Protein AF-0000000082439484 (afdb_homodimer)

Secondary structure (DSSP, 8-state):
-----B----SSS-GGGG-EEEEEEE-TTEEEEEEEESEEEEEEEEES-EEEEEEETTEEEEEE--TTEEEEE-TT--EEEEE--SSSPEEEEEEEEESSBTTB--EEESS-BBTTBBGGGGS-HHHHHHHHT--HHHHHHHHHH--S-SEEE--HHHHHHHHTT-EETT----SS-TT----S-EETTSS-EEEEETTEEEEEE-TTT-HHHHHHTEEEEEEEEPTTEEEPPEEESSPEEEEEEEE-EEEEEEEEE----S-S-SS------EEEEEEEEETT-EEEE-TT--EEEEE-SSS-EEEEEEEES-TT--EEESSSTT-GGGGS-HHHHHHHHSS-HHHHHHHHTS---SSEEEPP--------------/-----B----SS--GGGG-EEEEEEE-TTEEEEEEEESEEEEEEEEES-EEEEEEETTEEEEEE--TTEEEEE-TT--EEEEE--SSSPEEEEEEEEESSBTTB--EEESS-SBTTBBGGGGS-HHHHHHHHT--HHHHHHHHHH--S-SEEE--HHHHHHHHTT-EETT----SS-S-----S-EETTSS-EEEEETTEEEEEE-TTT-HHHHHHTEEEEEEEEPTTEEEPPEEESSPEEEEEEEE-EEEEEEEEE----S-S-SS------EEEEEEEEETT-EEEE-TT--EEEEE-SSS-EEEEEEEES-TT--EEESSSTT-GGGGS-HHHHHHHHSS-HHHHHHHHTS---SSEEEPP--------------

Structure (mmCIF, N/CA/C/O backbone):
data_AF-0000000082439484-model_v1
#
loop_
_entity.id
_entity.type
_entity.pdbx_description
1 polymer 'Cupin type-1 domain-containing protein'
#
loop_
_atom_site.group_PDB
_atom_site.id
_atom_site.type_symbol
_atom_site.label_atom_id
_atom_site.label_alt_id
_atom_site.label_comp_id
_atom_site.label_asym_id
_atom_site.label_entity_id
_atom_site.label_seq_id
_atom_site.pdbx_PDB_ins_code
_atom_site.Cartn_x
_atom_site.Cartn_y
_atom_site.Cartn_z
_atom_site.occupancy
_atom_site.B_iso_or_equiv
_atom_site.auth_seq_id
_atom_site.auth_comp_id
_atom_site.auth_asym_id
_atom_site.auth_atom_id
_atom_site.pdbx_PDB_model_num
ATOM 1 N N . MET A 1 1 ? -17.266 -20.234 4.656 1 21.45 1 MET A N 1
ATOM 2 C CA . MET A 1 1 ? -16.359 -19.406 3.879 1 21.45 1 MET A CA 1
ATOM 3 C C . MET A 1 1 ? -14.961 -19.406 4.496 1 21.45 1 MET A C 1
ATOM 5 O O . MET A 1 1 ? -14.797 -19.047 5.664 1 21.45 1 MET A O 1
ATOM 9 N N . LYS A 1 2 ? -14.227 -20.344 4.121 1 30.45 2 LYS A N 1
ATOM 10 C CA . LYS A 1 2 ? -12.977 -20.469 4.871 1 30.45 2 LYS A CA 1
ATOM 11 C C . LYS A 1 2 ? -11.859 -19.656 4.215 1 30.45 2 LYS A C 1
ATOM 13 O O . LYS A 1 2 ? -11.609 -19.797 3.016 1 30.45 2 LYS A O 1
ATOM 18 N N . GLU A 1 3 ? -11.789 -18.359 4.578 1 30.48 3 GLU A N 1
ATOM 19 C CA . GLU A 1 3 ? -10.547 -17.672 4.215 1 30.48 3 GLU A CA 1
ATOM 20 C C . GLU A 1 3 ? -9.398 -18.094 5.125 1 30.48 3 GLU A C 1
ATOM 22 O O . GLU A 1 3 ? -9.555 -18.125 6.352 1 30.48 3 GLU A O 1
ATOM 27 N N . ASP A 1 4 ? -8.578 -19.031 4.742 1 35.62 4 ASP A N 1
ATOM 28 C CA . ASP A 1 4 ? -7.434 -19.375 5.578 1 35.62 4 ASP A CA 1
ATOM 29 C C . ASP A 1 4 ? -6.18 -18.625 5.145 1 35.62 4 ASP A C 1
ATOM 31 O O . ASP A 1 4 ? -6.008 -18.328 3.959 1 35.62 4 ASP A O 1
ATOM 35 N N . GLN A 1 5 ? -5.812 -17.797 6.094 1 35.09 5 GLN A N 1
ATOM 36 C CA . GLN A 1 5 ? -4.555 -17.094 5.883 1 35.09 5 GLN A CA 1
ATOM 37 C C . GLN A 1 5 ? -3.4 -17.781 6.594 1 35.09 5 GLN A C 1
ATOM 39 O O . GLN A 1 5 ? -3.58 -18.344 7.68 1 35.09 5 GLN A O 1
ATOM 44 N N . ARG A 1 6 ? -2.412 -18.328 6.023 1 32.62 6 ARG A N 1
ATOM 45 C CA . ARG A 1 6 ? -1.248 -18.922 6.68 1 32.62 6 ARG A CA 1
ATOM 46 C C . ARG A 1 6 ? -0.071 -17.953 6.676 1 32.62 6 ARG A C 1
ATOM 48 O O . ARG A 1 6 ? 0.201 -17.297 5.664 1 32.62 6 ARG A O 1
ATOM 55 N N . LYS A 1 7 ? 0.335 -17.625 7.965 1 33.72 7 LYS A N 1
ATOM 56 C CA . LYS A 1 7 ? 1.499 -16.766 8.195 1 33.72 7 LYS A CA 1
ATOM 57 C C . LYS A 1 7 ? 2.797 -17.562 8.039 1 33.72 7 LYS A C 1
ATOM 59 O O . LYS A 1 7 ? 2.912 -18.688 8.539 1 33.72 7 LYS A O 1
ATOM 64 N N . TYR A 1 8 ? 3.539 -17.328 7.145 1 28.23 8 TYR A N 1
ATOM 65 C CA . TYR A 1 8 ? 4.859 -17.938 7.141 1 28.23 8 TYR A CA 1
ATOM 66 C C . TYR A 1 8 ? 5.863 -17.094 7.914 1 28.23 8 TYR A C 1
ATOM 68 O O . TYR A 1 8 ? 5.98 -15.891 7.676 1 28.23 8 TYR A O 1
ATOM 76 N N . GLN A 1 9 ? 6.133 -17.438 9.242 1 30.31 9 GLN A N 1
ATOM 77 C CA . GLN A 1 9 ? 7.152 -16.766 10.039 1 30.31 9 GLN A CA 1
ATOM 78 C C . GLN A 1 9 ? 8.547 -17.25 9.656 1 30.31 9 GLN A C 1
ATOM 80 O O . GLN A 1 9 ? 8.938 -18.375 9.969 1 30.31 9 GLN A O 1
ATOM 85 N N . ARG A 1 10 ? 9.023 -17.297 8.562 1 32.94 10 ARG A N 1
ATOM 86 C CA . ARG A 1 10 ? 10.438 -17.688 8.57 1 32.94 10 ARG A CA 1
ATOM 87 C C . ARG A 1 10 ? 11.32 -16.531 9.023 1 32.94 10 ARG A C 1
ATOM 89 O O . ARG A 1 10 ? 10.984 -15.359 8.789 1 32.94 10 ARG A O 1
ATOM 96 N N . GLY A 1 11 ? 12.336 -16.766 9.914 1 29.36 11 GLY A N 1
ATOM 97 C CA . GLY A 1 11 ? 13.367 -15.922 10.5 1 29.36 11 GLY A CA 1
ATOM 98 C C . GLY A 1 11 ? 13.977 -14.938 9.516 1 29.36 11 GLY A C 1
ATOM 99 O O . GLY A 1 11 ? 14.688 -14.016 9.906 1 29.36 11 GLY A O 1
ATOM 100 N N . GLY A 1 12 ? 14.492 -15.453 8.359 1 31.75 12 GLY A N 1
ATOM 101 C CA . GLY A 1 12 ? 15.391 -14.633 7.57 1 31.75 12 GLY A CA 1
ATOM 102 C C . GLY A 1 12 ? 14.688 -13.5 6.848 1 31.75 12 GLY A C 1
ATOM 103 O O . GLY A 1 12 ? 13.461 -13.43 6.844 1 31.75 12 GLY A O 1
ATOM 104 N N . VAL A 1 13 ? 15.516 -12.461 6.145 1 33.69 13 VAL A N 1
ATOM 105 C CA . VAL A 1 13 ? 15.328 -11.188 5.457 1 33.69 13 VAL A CA 1
ATOM 106 C C . VAL A 1 13 ? 14.266 -11.336 4.371 1 33.69 13 VAL A C 1
ATOM 108 O O . VAL A 1 13 ? 14.102 -10.453 3.529 1 33.69 13 VAL A O 1
ATOM 111 N N . VAL A 1 14 ? 13.781 -12.508 3.977 1 37.88 14 VAL A N 1
ATOM 112 C CA . VAL A 1 14 ? 12.969 -12.469 2.768 1 37.88 14 VAL A CA 1
ATOM 113 C C . VAL A 1 14 ? 11.695 -11.664 3.027 1 37.88 14 VAL A C 1
ATOM 115 O O . VAL A 1 14 ? 10.961 -11.945 3.98 1 37.88 14 VAL A O 1
ATOM 118 N N . ARG A 1 15 ? 11.578 -10.461 2.457 1 52.44 15 ARG A N 1
ATOM 119 C CA . ARG A 1 15 ? 10.516 -9.461 2.365 1 52.44 15 ARG A CA 1
ATOM 120 C C . ARG A 1 15 ? 9.188 -10.102 2.012 1 52.44 15 ARG A C 1
ATOM 122 O O . ARG A 1 15 ? 8.312 -9.453 1.433 1 52.44 15 ARG A O 1
ATOM 129 N N . ILE A 1 16 ? 9.094 -11.5 2.057 1 63.06 16 ILE A N 1
ATOM 130 C CA . ILE A 1 16 ? 7.84 -12.188 1.756 1 63.06 16 ILE A CA 1
ATOM 131 C C . ILE A 1 16 ? 6.871 -12.031 2.928 1 63.06 16 ILE A C 1
ATOM 133 O O . ILE A 1 16 ? 5.676 -12.305 2.795 1 63.06 16 ILE A O 1
ATOM 137 N N . GLU A 1 17 ? 7.434 -11.453 3.926 1 67.06 17 GLU A N 1
ATOM 138 C CA . GLU A 1 17 ? 6.621 -11.375 5.137 1 67.06 17 GLU A CA 1
ATOM 139 C C . GLU A 1 17 ? 5.395 -10.492 4.926 1 67.06 17 GLU A C 1
ATOM 141 O O . GLU A 1 17 ? 4.414 -10.602 5.668 1 67.06 17 GLU A O 1
ATOM 146 N N . ASN A 1 18 ? 5.512 -9.883 3.875 1 78.5 18 ASN A N 1
ATOM 147 C CA . ASN A 1 18 ? 4.395 -8.969 3.652 1 78.5 18 ASN A CA 1
ATOM 148 C C . ASN A 1 18 ? 3.232 -9.664 2.949 1 78.5 18 ASN A C 1
ATOM 150 O O . ASN A 1 18 ? 2.078 -9.266 3.105 1 78.5 18 ASN A O 1
ATOM 154 N N . TYR A 1 19 ? 3.58 -10.789 2.285 1 86.75 19 TYR A N 1
ATOM 155 C CA . TYR A 1 19 ? 2.553 -11.398 1.449 1 86.75 19 TYR A CA 1
ATOM 156 C C . TYR A 1 19 ? 1.736 -12.414 2.242 1 86.75 19 TYR A C 1
ATOM 158 O O . TYR A 1 19 ? 2.246 -13.039 3.176 1 86.75 19 TYR A O 1
ATOM 166 N N . ARG A 1 20 ? 0.498 -12.547 1.841 1 88.31 20 ARG A N 1
ATOM 167 C CA . ARG A 1 20 ? -0.4 -13.602 2.305 1 88.31 20 ARG A CA 1
ATOM 168 C C . ARG A 1 20 ? -1.03 -14.336 1.129 1 88.31 20 ARG A C 1
ATOM 170 O O . ARG A 1 20 ? -1.244 -13.758 0.064 1 88.31 20 ARG A O 1
ATOM 177 N N . ILE A 1 21 ? -1.171 -15.594 1.31 1 90.56 21 ILE A N 1
ATOM 178 C CA . ILE A 1 21 ? -1.892 -16.375 0.31 1 90.56 21 ILE A CA 1
ATOM 179 C C . ILE A 1 21 ? -3.201 -16.891 0.904 1 90.56 21 ILE A C 1
ATOM 181 O O . ILE A 1 21 ? -3.25 -17.281 2.074 1 90.56 21 ILE A O 1
ATOM 185 N N . GLY A 1 22 ? -4.293 -16.734 0.126 1 87.81 22 GLY A N 1
ATOM 186 C CA . GLY A 1 22 ? -5.602 -17.203 0.555 1 87.81 22 GLY A CA 1
ATOM 187 C C . GLY A 1 22 ? -6.438 -17.766 -0.582 1 87.81 22 GLY A C 1
ATOM 188 O O . GLY A 1 22 ? -5.961 -17.875 -1.711 1 87.81 22 GLY A O 1
ATOM 189 N N . PHE A 1 23 ? -7.555 -18.281 -0.214 1 92 23 PHE A N 1
ATOM 190 C CA . PHE A 1 23 ? -8.477 -18.75 -1.237 1 92 23 PHE A CA 1
ATOM 191 C C . PHE A 1 23 ? -9.914 -18.375 -0.889 1 92 23 PHE A C 1
ATOM 193 O O . PHE A 1 23 ? -10.211 -18.016 0.256 1 92 23 PHE A O 1
ATOM 200 N N . LEU A 1 24 ? -10.75 -18.266 -1.818 1 93.06 24 LEU A N 1
ATOM 201 C CA . LEU A 1 24 ? -12.188 -18.031 -1.7 1 93.06 24 LEU A CA 1
ATOM 202 C C . LEU A 1 24 ? -12.977 -19.188 -2.301 1 93.06 24 LEU A C 1
ATOM 204 O O . LEU A 1 24 ? -12.742 -19.578 -3.445 1 93.06 24 LEU A O 1
ATOM 208 N N . GLU A 1 25 ? -13.766 -19.766 -1.499 1 93.19 25 GLU A N 1
ATOM 209 C CA . GLU A 1 25 ? -14.688 -20.797 -1.955 1 93.19 25 GLU A CA 1
ATOM 210 C C . GLU A 1 25 ? -16.141 -20.359 -1.819 1 93.19 25 GLU A C 1
ATOM 212 O O . GLU A 1 25 ? -16.547 -19.844 -0.771 1 93.19 25 GLU A O 1
ATOM 217 N N . ALA A 1 26 ? -16.922 -20.484 -2.848 1 94.69 26 ALA A N 1
ATOM 218 C CA . ALA A 1 26 ? -18.328 -20.078 -2.826 1 94.69 26 ALA A CA 1
ATOM 219 C C . ALA A 1 26 ? -19.188 -21.062 -3.607 1 94.69 26 ALA A C 1
ATOM 221 O O . ALA A 1 26 ? -18.766 -21.609 -4.629 1 94.69 26 ALA A O 1
ATOM 222 N N . ASN A 1 27 ? -20.422 -21.25 -3.182 1 95.38 27 ASN A N 1
ATOM 223 C CA . ASN A 1 27 ? -21.359 -22.156 -3.824 1 95.38 27 ASN A CA 1
ATOM 224 C C . ASN A 1 27 ? -21.828 -21.625 -5.176 1 95.38 27 ASN A C 1
ATOM 226 O O . ASN A 1 27 ? -21.625 -20.453 -5.488 1 95.38 27 ASN A O 1
ATOM 230 N N . PRO A 1 28 ? -22.422 -22.578 -6 1 96.12 28 PRO A N 1
ATOM 231 C CA . PRO A 1 28 ? -23.047 -22.094 -7.234 1 96.12 28 PRO A CA 1
ATOM 232 C C . PRO A 1 28 ? -24.094 -21.016 -6.984 1 96.12 28 PRO A C 1
ATOM 234 O O . PRO A 1 28 ? -24.844 -21.094 -6.008 1 96.12 28 PRO A O 1
ATOM 237 N N . ASN A 1 29 ? -24.078 -20 -7.703 1 96.06 29 ASN A N 1
ATOM 238 C CA . ASN A 1 29 ? -25 -18.875 -7.648 1 96.06 29 ASN A CA 1
ATOM 239 C C . ASN A 1 29 ? -24.844 -18.078 -6.355 1 96.06 29 ASN A C 1
ATOM 241 O O . ASN A 1 29 ? -25.797 -17.453 -5.887 1 96.06 29 ASN A O 1
ATOM 245 N N . ALA A 1 30 ? -23.688 -18.203 -5.773 1 95.31 30 ALA A N 1
ATOM 246 C CA . ALA A 1 30 ? -23.438 -17.422 -4.57 1 95.31 30 ALA A CA 1
ATOM 247 C C . ALA A 1 30 ? -23 -16 -4.918 1 95.31 30 ALA A C 1
ATOM 249 O O . ALA A 1 30 ? -22.219 -15.797 -5.859 1 95.31 30 ALA A O 1
ATOM 250 N N . PHE A 1 31 ? -23.578 -15.07 -4.188 1 95.62 31 PHE A N 1
ATOM 251 C CA . PHE A 1 31 ? -23.188 -13.664 -4.27 1 95.62 31 PHE A CA 1
ATOM 252 C C . PHE A 1 31 ? -22.328 -13.266 -3.074 1 95.62 31 PHE A C 1
ATOM 254 O O . PHE A 1 31 ? -22.719 -13.477 -1.924 1 95.62 31 PHE A O 1
ATOM 261 N N . ILE A 1 32 ? -21.141 -12.781 -3.371 1 93.69 32 ILE A N 1
ATOM 262 C CA . ILE A 1 32 ? -20.266 -12.25 -2.338 1 93.69 32 ILE A CA 1
ATOM 263 C C . ILE A 1 32 ? -20.422 -10.734 -2.258 1 93.69 32 ILE A C 1
ATOM 265 O O . ILE A 1 32 ? -20.156 -10.023 -3.232 1 93.69 32 ILE A O 1
ATOM 269 N N . ALA A 1 33 ? -20.703 -10.219 -1.122 1 92.75 33 ALA A N 1
ATOM 270 C CA . ALA A 1 33 ? -21.047 -8.82 -0.898 1 92.75 33 ALA A CA 1
ATOM 271 C C . ALA A 1 33 ? -19.828 -7.914 -1.105 1 92.75 33 ALA A C 1
ATOM 273 O O . ALA A 1 33 ? -18.688 -8.359 -0.988 1 92.75 33 ALA A O 1
ATOM 274 N N . PRO A 1 34 ? -20.125 -6.637 -1.377 1 93.75 34 PRO A N 1
ATOM 275 C CA . PRO A 1 34 ? -19.031 -5.688 -1.606 1 93.75 34 PRO A CA 1
ATOM 276 C C . PRO A 1 34 ? -18.078 -5.582 -0.414 1 93.75 34 PRO A C 1
ATOM 278 O O . PRO A 1 34 ? -18.531 -5.488 0.731 1 93.75 34 PRO A O 1
ATOM 281 N N . VAL A 1 35 ? -16.828 -5.664 -0.762 1 94.44 35 VAL A N 1
ATOM 282 C CA . VAL A 1 35 ? -15.773 -5.578 0.246 1 94.44 35 VAL A CA 1
ATOM 283 C C . VAL A 1 35 ? -14.555 -4.875 -0.34 1 94.44 35 VAL A C 1
ATOM 285 O O . VAL A 1 35 ? -14.32 -4.922 -1.551 1 94.44 35 VAL A O 1
ATOM 288 N N . HIS A 1 36 ? -13.836 -4.09 0.428 1 95.69 36 HIS A N 1
ATOM 289 C CA . HIS A 1 36 ? -12.508 -3.637 0.028 1 95.69 36 HIS A CA 1
ATOM 290 C C . HIS A 1 36 ? -11.453 -4.055 1.047 1 95.69 36 HIS A C 1
ATOM 292 O O . HIS A 1 36 ? -11.766 -4.25 2.225 1 95.69 36 HIS A O 1
ATOM 298 N N . LEU A 1 37 ? -10.25 -4.281 0.58 1 94.62 37 LEU A N 1
ATOM 299 C CA . LEU A 1 37 ? -9.109 -4.645 1.411 1 94.62 37 LEU A CA 1
ATOM 300 C C . LEU A 1 37 ? -8.039 -3.559 1.375 1 94.62 37 LEU A C 1
ATOM 302 O O . LEU A 1 37 ? -7.844 -2.908 0.346 1 94.62 37 LEU A O 1
ATOM 306 N N . ASP A 1 38 ? -7.348 -3.344 2.469 1 93.12 38 ASP A N 1
ATOM 307 C CA . ASP A 1 38 ? -6.156 -2.5 2.438 1 93.12 38 ASP A CA 1
ATOM 308 C C . ASP A 1 38 ? -4.945 -3.281 1.93 1 93.12 38 ASP A C 1
ATOM 310 O O . ASP A 1 38 ? -3.887 -3.271 2.559 1 93.12 38 ASP A O 1
ATOM 314 N N . ALA A 1 39 ? -5.105 -3.926 0.825 1 94.12 39 ALA A N 1
ATOM 315 C CA . ALA A 1 39 ? -4.082 -4.766 0.202 1 94.12 39 ALA A CA 1
ATOM 316 C C . ALA A 1 39 ? -4.348 -4.934 -1.291 1 94.12 39 ALA A C 1
ATOM 318 O O . ALA A 1 39 ? -5.504 -4.969 -1.723 1 94.12 39 ALA A O 1
ATOM 319 N N . ASP A 1 40 ? -3.219 -4.984 -2.008 1 93 40 ASP A N 1
ATOM 320 C CA . ASP A 1 40 ? -3.338 -5.457 -3.385 1 93 40 ASP A CA 1
ATOM 321 C C . ASP A 1 40 ? -3.668 -6.945 -3.426 1 93 40 ASP A C 1
ATOM 323 O O . ASP A 1 40 ? -3.148 -7.727 -2.625 1 93 40 ASP A O 1
ATOM 327 N N . CYS A 1 41 ? -4.48 -7.301 -4.379 1 94.44 41 CYS A N 1
ATOM 328 C CA . CYS A 1 41 ? -4.863 -8.703 -4.512 1 94.44 41 CYS A CA 1
ATOM 329 C C . CYS A 1 41 ? -4.742 -9.164 -5.957 1 94.44 41 CYS A C 1
ATOM 331 O O . CYS A 1 41 ? -5.168 -8.461 -6.879 1 94.44 41 CYS A O 1
ATOM 333 N N . VAL A 1 42 ? -4.082 -10.273 -6.148 1 95 42 VAL A N 1
ATOM 334 C CA . VAL A 1 42 ? -4.066 -10.945 -7.441 1 95 42 VAL A CA 1
ATOM 335 C C . VAL A 1 42 ? -4.699 -12.328 -7.316 1 95 42 VAL A C 1
ATOM 337 O O . VAL A 1 42 ? -4.242 -13.156 -6.523 1 95 42 VAL A O 1
ATOM 340 N N . PHE A 1 43 ? -5.762 -12.508 -8.023 1 95.06 43 PHE A N 1
ATOM 341 C CA . PHE A 1 43 ? -6.332 -13.828 -7.809 1 95.06 43 PHE A CA 1
ATOM 342 C C . PHE A 1 43 ? -6.375 -14.617 -9.109 1 95.06 43 PHE A C 1
ATOM 344 O O . PHE A 1 43 ? -6.328 -14.031 -10.195 1 95.06 43 PHE A O 1
ATOM 351 N N . PHE A 1 44 ? -6.258 -15.93 -9.016 1 96.62 44 PHE A N 1
ATOM 352 C CA . PHE A 1 44 ? -6.348 -16.969 -10.039 1 96.62 44 PHE A CA 1
ATOM 353 C C . PHE A 1 44 ? -7.629 -17.781 -9.875 1 96.62 44 PHE A C 1
ATOM 355 O O . PHE A 1 44 ? -7.891 -18.328 -8.805 1 96.62 44 PHE A O 1
ATOM 362 N N . VAL A 1 45 ? -8.414 -17.828 -10.953 1 97.75 45 VAL A N 1
ATOM 363 C CA . VAL A 1 45 ? -9.641 -18.609 -10.906 1 97.75 45 VAL A CA 1
ATOM 364 C C . VAL A 1 45 ? -9.32 -20.078 -11.148 1 97.75 45 VAL A C 1
ATOM 366 O O . VAL A 1 45 ? -9.016 -20.484 -12.273 1 97.75 45 VAL A O 1
ATOM 369 N N . SER A 1 46 ? -9.461 -20.844 -10.172 1 96.94 46 SER A N 1
ATOM 370 C CA . SER A 1 46 ? -9.172 -22.266 -10.281 1 96.94 46 SER A CA 1
ATOM 371 C C . SER A 1 46 ? -10.383 -23.031 -10.82 1 96.94 46 SER A C 1
ATOM 373 O O . SER A 1 46 ? -10.234 -23.906 -11.672 1 96.94 46 SER A O 1
ATOM 375 N N . THR A 1 47 ? -11.562 -22.781 -10.242 1 96.5 47 THR A N 1
ATOM 376 C CA . THR A 1 47 ? -12.812 -23.344 -10.727 1 96.5 47 THR A CA 1
ATOM 377 C C . THR A 1 47 ? -13.945 -22.328 -10.633 1 96.5 47 THR A C 1
ATOM 379 O O . THR A 1 47 ? -13.844 -21.344 -9.914 1 96.5 47 THR A O 1
ATOM 382 N N . GLY A 1 48 ? -15.008 -22.625 -11.406 1 96.25 48 GLY A N 1
ATOM 383 C CA . GLY A 1 48 ? -16.172 -21.75 -11.391 1 96.25 48 GLY A CA 1
ATOM 384 C C . GLY A 1 48 ? -16.109 -20.672 -12.461 1 96.25 48 GLY A C 1
ATOM 385 O O . GLY A 1 48 ? -15.242 -20.688 -13.328 1 96.25 48 GLY A O 1
ATOM 386 N N . LYS A 1 49 ? -17.219 -19.859 -12.438 1 96.94 49 LYS A N 1
ATOM 387 C CA . LYS A 1 49 ? -17.359 -18.766 -13.398 1 96.94 49 LYS A CA 1
ATOM 388 C C . LYS A 1 49 ? -17.781 -17.469 -12.711 1 96.94 49 LYS A C 1
ATOM 390 O O . LYS A 1 49 ? -18.938 -17.062 -12.805 1 96.94 49 LYS A O 1
ATOM 395 N N . PRO A 1 50 ? -16.828 -16.812 -12.156 1 97.56 50 PRO A N 1
ATOM 396 C CA . PRO A 1 50 ? -17.203 -15.602 -11.414 1 97.56 50 PRO A CA 1
ATOM 397 C C . PRO A 1 50 ? -17.438 -14.398 -12.32 1 97.56 50 PRO A C 1
ATOM 399 O O . PRO A 1 50 ? -16.719 -14.203 -13.297 1 97.56 50 PRO A O 1
ATOM 402 N N . THR A 1 51 ? -18.453 -13.664 -12.062 1 97.5 51 THR A N 1
ATOM 403 C CA . THR A 1 51 ? -18.578 -12.273 -12.477 1 97.5 51 THR A CA 1
ATOM 404 C C . THR A 1 51 ? -18.078 -11.336 -11.383 1 97.5 51 THR A C 1
ATOM 406 O O . THR A 1 51 ? -18.578 -11.367 -10.25 1 97.5 51 THR A O 1
ATOM 409 N N . VAL A 1 52 ? -17.047 -10.594 -11.711 1 96.94 52 VAL A N 1
ATOM 410 C CA . VAL A 1 52 ? -16.406 -9.719 -10.734 1 96.94 52 VAL A CA 1
ATOM 411 C C . VAL A 1 52 ? -16.656 -8.258 -11.109 1 96.94 52 VAL A C 1
ATOM 413 O O . VAL A 1 52 ? -16.391 -7.848 -12.242 1 96.94 52 VAL A O 1
ATOM 416 N N . THR A 1 53 ? -17.125 -7.492 -10.18 1 95.81 53 THR A N 1
ATOM 417 C CA . THR A 1 53 ? -17.375 -6.07 -10.414 1 95.81 53 THR A CA 1
ATOM 418 C C . THR A 1 53 ? -16.469 -5.219 -9.516 1 95.81 53 THR A C 1
ATOM 420 O O . THR A 1 53 ? -16.453 -5.391 -8.297 1 95.81 53 THR A O 1
ATOM 423 N N . LEU A 1 54 ? -15.727 -4.371 -10.109 1 94.44 54 LEU A N 1
ATOM 424 C CA . LEU A 1 54 ? -14.883 -3.398 -9.422 1 94.44 54 LEU A CA 1
ATOM 425 C C . LEU A 1 54 ? -15.477 -1.999 -9.508 1 94.44 54 LEU A C 1
ATOM 427 O O . LEU A 1 54 ? -15.891 -1.558 -10.586 1 94.44 54 LEU A O 1
ATOM 431 N N . LEU A 1 55 ? -15.547 -1.308 -8.367 1 93 55 LEU A N 1
ATOM 432 C CA . LEU A 1 55 ? -15.984 0.085 -8.344 1 93 55 LEU A CA 1
ATOM 433 C C . LEU A 1 55 ? -14.789 1.028 -8.281 1 93 55 LEU A C 1
ATOM 435 O O . LEU A 1 55 ? -14.148 1.164 -7.238 1 93 55 LEU A O 1
ATOM 439 N N . ARG A 1 56 ? -14.414 1.648 -9.453 1 85.06 56 ARG A N 1
ATOM 440 C CA . ARG A 1 56 ? -13.25 2.52 -9.516 1 85.06 56 ARG A CA 1
ATOM 441 C C . ARG A 1 56 ? -13.633 3.928 -9.953 1 85.06 56 ARG A C 1
ATOM 443 O O . ARG A 1 56 ? -14.156 4.121 -11.047 1 85.06 56 ARG A O 1
ATOM 450 N N . GLU A 1 57 ? -13.156 4.984 -9.281 1 73.56 57 GLU A N 1
ATOM 451 C CA . GLU A 1 57 ? -13.266 6.41 -9.57 1 73.56 57 GLU A CA 1
ATOM 452 C C . GLU A 1 57 ? -14.531 6.719 -10.367 1 73.56 57 GLU A C 1
ATOM 454 O O . GLU A 1 57 ? -14.461 7.281 -11.461 1 73.56 57 GLU A O 1
ATOM 459 N N . GLU A 1 58 ? -15.547 6.301 -10.008 1 70.88 58 GLU A N 1
ATOM 460 C CA . GLU A 1 58 ? -16.859 6.617 -10.555 1 70.88 58 GLU A CA 1
ATOM 461 C C . GLU A 1 58 ? -17.203 5.715 -11.742 1 70.88 58 GLU A C 1
ATOM 463 O O . GLU A 1 58 ? -17.938 6.117 -12.648 1 70.88 58 GLU A O 1
ATOM 468 N N . LYS A 1 59 ? -16.438 4.785 -11.898 1 82.19 59 LYS A N 1
ATOM 469 C CA . LYS A 1 59 ? -16.734 3.812 -12.945 1 82.19 59 LYS A CA 1
ATOM 470 C C . LYS A 1 59 ? -16.859 2.404 -12.367 1 82.19 59 LYS A C 1
ATOM 472 O O . LYS A 1 59 ? -16.188 2.068 -11.391 1 82.19 59 LYS A O 1
ATOM 477 N N . ARG A 1 60 ? -17.797 1.748 -13.016 1 88.94 60 ARG A N 1
ATOM 478 C CA . ARG A 1 60 ? -18 0.337 -12.688 1 88.94 60 ARG A CA 1
ATOM 479 C C . ARG A 1 60 ? -17.438 -0.558 -13.789 1 88.94 60 ARG A C 1
ATOM 481 O O . ARG A 1 60 ? -17.75 -0.38 -14.969 1 88.94 60 ARG A O 1
ATOM 488 N N . GLU A 1 61 ? -16.531 -1.435 -13.453 1 90.75 61 GLU A N 1
ATOM 489 C CA . GLU A 1 61 ? -15.984 -2.424 -14.375 1 90.75 61 GLU A CA 1
ATOM 490 C C . GLU A 1 61 ? -16.406 -3.838 -13.984 1 90.75 61 GLU A C 1
ATOM 492 O O . GLU A 1 61 ? -16.141 -4.277 -12.859 1 90.75 61 GLU A O 1
ATOM 497 N N . THR A 1 62 ? -17.078 -4.473 -14.844 1 93.62 62 THR A N 1
ATOM 498 C CA . THR A 1 62 ? -17.547 -5.828 -14.57 1 93.62 62 THR A CA 1
ATOM 499 C C . THR A 1 62 ? -16.938 -6.82 -15.547 1 93.62 62 THR A C 1
ATOM 501 O O . THR A 1 62 ? -16.875 -6.562 -16.75 1 93.62 62 THR A O 1
ATOM 504 N N . PHE A 1 63 ? -16.469 -7.984 -15.039 1 95.44 63 PHE A N 1
ATOM 505 C CA . PHE A 1 63 ? -15.805 -8.992 -15.852 1 95.44 63 PHE A CA 1
ATOM 506 C C . PHE A 1 63 ? -16.453 -10.359 -15.656 1 95.44 63 PHE A C 1
ATOM 508 O O . PHE A 1 63 ? -16.688 -10.781 -14.523 1 95.44 63 PHE A O 1
ATOM 515 N N . ASN A 1 64 ? -16.734 -10.992 -16.703 1 96.62 64 ASN A N 1
ATOM 516 C CA . ASN A 1 64 ? -17.047 -12.422 -16.656 1 96.62 64 ASN A CA 1
ATOM 517 C C . ASN A 1 64 ? -15.805 -13.273 -16.812 1 96.62 64 ASN A C 1
ATOM 519 O O . ASN A 1 64 ? -15.258 -13.391 -17.922 1 96.62 64 ASN A O 1
ATOM 523 N N . LEU A 1 65 ? -15.438 -13.914 -15.758 1 96.81 65 LEU A N 1
ATOM 524 C CA . LEU A 1 65 ? -14.188 -14.672 -15.766 1 96.81 65 LEU A CA 1
ATOM 525 C C . LEU A 1 65 ? -14.461 -16.172 -15.82 1 96.81 65 LEU A C 1
ATOM 527 O O . LEU A 1 65 ? -15.594 -16.609 -15.586 1 96.81 65 LEU A O 1
ATOM 531 N N . VAL A 1 66 ? -13.414 -16.875 -16.188 1 96.25 66 VAL A N 1
ATOM 532 C CA . VAL A 1 66 ? -13.477 -18.328 -16.266 1 96.25 66 VAL A CA 1
ATOM 533 C C . VAL A 1 66 ? -12.211 -18.938 -15.672 1 96.25 66 VAL A C 1
ATOM 535 O O . VAL A 1 66 ? -11.297 -18.219 -15.266 1 96.25 66 VAL A O 1
ATOM 538 N N . GLU A 1 67 ? -12.211 -20.234 -15.594 1 96.06 67 GLU A N 1
ATOM 539 C CA . GLU A 1 67 ? -11.039 -20.938 -15.094 1 96.06 67 GLU A CA 1
ATOM 540 C C . GLU A 1 67 ? -9.766 -20.484 -15.805 1 96.06 67 GLU A C 1
ATOM 542 O O . GLU A 1 67 ? -9.742 -20.359 -17.031 1 96.06 67 GLU A O 1
ATOM 547 N N . GLY A 1 68 ? -8.719 -20.203 -15.023 1 96.62 68 GLY A N 1
ATOM 548 C CA . GLY A 1 68 ? -7.438 -19.797 -15.586 1 96.62 68 GLY A CA 1
ATOM 549 C C . GLY A 1 68 ? -7.254 -18.297 -15.625 1 96.62 68 GLY A C 1
ATOM 550 O O . GLY A 1 68 ? -6.145 -17.797 -15.852 1 96.62 68 GLY A O 1
ATOM 551 N N . ASP A 1 69 ? -8.32 -17.547 -15.422 1 96.25 69 ASP A N 1
ATOM 552 C CA . ASP A 1 69 ? -8.234 -16.094 -15.484 1 96.25 69 ASP A CA 1
ATOM 553 C C . ASP A 1 69 ? -7.504 -15.539 -14.266 1 96.25 69 ASP A C 1
ATOM 555 O O . ASP A 1 69 ? -7.672 -16.031 -13.148 1 96.25 69 ASP A O 1
ATOM 559 N N . ILE A 1 70 ? -6.727 -14.539 -14.531 1 96.19 70 ILE A N 1
ATOM 560 C CA . ILE A 1 70 ? -6.023 -13.773 -13.516 1 96.19 70 ILE A CA 1
ATOM 561 C C . ILE A 1 70 ? -6.559 -12.344 -13.484 1 96.19 70 ILE A C 1
ATOM 563 O O . ILE A 1 70 ? -6.746 -11.719 -14.539 1 96.19 70 ILE A O 1
ATOM 567 N N . LEU A 1 71 ? -6.848 -11.852 -12.328 1 95.44 71 LEU A N 1
ATOM 568 C CA . LEU A 1 71 ? -7.309 -10.477 -12.172 1 95.44 71 LEU A CA 1
ATOM 569 C C . LEU A 1 71 ? -6.578 -9.781 -11.031 1 95.44 71 LEU A C 1
ATOM 571 O O . LEU A 1 71 ? -6.41 -10.359 -9.953 1 95.44 71 LEU A O 1
ATOM 575 N N . ASN A 1 72 ? -6.129 -8.633 -11.344 1 93.94 72 ASN A N 1
ATOM 576 C CA . ASN A 1 72 ? -5.547 -7.773 -10.32 1 93.94 72 ASN A CA 1
ATOM 577 C C . ASN A 1 72 ? -6.586 -6.832 -9.719 1 93.94 72 ASN A C 1
ATOM 579 O O . ASN A 1 72 ? -7.309 -6.152 -10.453 1 93.94 72 ASN A O 1
ATOM 583 N N . ILE A 1 73 ? -6.688 -6.828 -8.438 1 94.75 73 ILE A N 1
ATOM 584 C CA . ILE A 1 73 ? -7.547 -5.891 -7.723 1 94.75 73 ILE A CA 1
ATOM 585 C C . ILE A 1 73 ? -6.695 -4.945 -6.879 1 94.75 73 ILE A C 1
ATOM 587 O O . ILE A 1 73 ? -6.148 -5.344 -5.848 1 94.75 73 ILE A O 1
ATOM 591 N N . PRO A 1 74 ? -6.605 -3.684 -7.23 1 93.69 74 PRO A N 1
ATOM 592 C CA . PRO A 1 74 ? -5.797 -2.738 -6.457 1 93.69 74 PRO A CA 1
ATOM 593 C C . PRO A 1 74 ? -6.324 -2.541 -5.035 1 93.69 74 PRO A C 1
ATOM 595 O O . PRO A 1 74 ? -7.531 -2.643 -4.801 1 93.69 74 PRO A O 1
ATOM 598 N N . ALA A 1 75 ? -5.43 -2.191 -4.172 1 94.75 75 ALA A N 1
ATOM 599 C CA . ALA A 1 75 ? -5.789 -1.953 -2.779 1 94.75 75 ALA A CA 1
ATOM 600 C C . ALA A 1 75 ? -6.926 -0.938 -2.67 1 94.75 75 ALA A C 1
ATOM 602 O O . ALA A 1 75 ? -6.953 0.051 -3.406 1 94.75 75 ALA A O 1
ATOM 603 N N . GLY A 1 76 ? -7.875 -1.226 -1.725 1 95.88 76 GLY A N 1
ATOM 604 C CA . GLY A 1 76 ? -8.938 -0.296 -1.39 1 95.88 76 GLY A CA 1
ATOM 605 C C . GLY A 1 76 ? -10.086 -0.324 -2.383 1 95.88 76 GLY A C 1
ATOM 606 O O . GLY A 1 76 ? -11.109 0.336 -2.176 1 95.88 76 GLY A O 1
ATOM 607 N N . THR A 1 77 ? -9.969 -1.08 -3.48 1 95.69 77 THR A N 1
ATOM 608 C CA . THR A 1 77 ? -11.016 -1.121 -4.492 1 95.69 77 THR A CA 1
ATOM 609 C C . THR A 1 77 ? -12.203 -1.951 -4.012 1 95.69 77 THR A C 1
ATOM 611 O O . THR A 1 77 ? -12.055 -3.135 -3.701 1 95.69 77 THR A O 1
ATOM 614 N N . PRO A 1 78 ? -13.367 -1.321 -3.926 1 96.12 78 PRO A N 1
ATOM 615 C CA . PRO A 1 78 ? -14.531 -2.154 -3.609 1 96.12 78 PRO A CA 1
ATOM 616 C C . PRO A 1 78 ? -14.844 -3.178 -4.699 1 96.12 78 PRO A C 1
ATOM 618 O O . PRO A 1 78 ? -14.828 -2.842 -5.887 1 96.12 78 PRO A O 1
ATOM 621 N N . VAL A 1 79 ? -15.094 -4.395 -4.27 1 95.94 79 VAL A N 1
ATOM 622 C CA . VAL A 1 79 ? -15.328 -5.477 -5.223 1 95.94 79 VAL A CA 1
ATOM 623 C C . VAL A 1 79 ? -16.469 -6.359 -4.73 1 95.94 79 VAL A C 1
ATOM 625 O O . VAL A 1 79 ? -16.594 -6.609 -3.531 1 95.94 79 VAL A O 1
ATOM 628 N N . TYR A 1 80 ? -17.344 -6.781 -5.539 1 95.81 80 TYR A N 1
ATOM 629 C CA . TYR A 1 80 ? -18.281 -7.875 -5.258 1 95.81 80 TYR A CA 1
ATOM 630 C C . TYR A 1 80 ? -18.266 -8.898 -6.387 1 95.81 80 TYR A C 1
ATOM 632 O O . TYR A 1 80 ? -17.891 -8.586 -7.516 1 95.81 80 TYR A O 1
ATOM 640 N N . ILE A 1 81 ? -18.609 -10.133 -6.035 1 96.75 81 ILE A N 1
ATOM 641 C CA . ILE A 1 81 ? -18.469 -11.273 -6.941 1 96.75 81 ILE A CA 1
ATOM 642 C C . ILE A 1 81 ? -19.75 -12.109 -6.922 1 96.75 81 ILE A C 1
ATOM 644 O O . ILE A 1 81 ? -20.391 -12.25 -5.875 1 96.75 81 ILE A O 1
ATOM 648 N N . VAL A 1 82 ? -20.109 -12.602 -8.055 1 97.06 82 VAL A N 1
ATOM 649 C CA . VAL A 1 82 ? -21.156 -13.617 -8.109 1 97.06 82 VAL A CA 1
ATOM 650 C C . VAL A 1 82 ? -20.672 -14.805 -8.938 1 97.06 82 VAL A C 1
ATOM 652 O O . VAL A 1 82 ? -20.031 -14.633 -9.969 1 97.06 82 VAL A O 1
ATOM 655 N N . ASN A 1 83 ? -20.875 -16.031 -8.422 1 97.44 83 ASN A N 1
ATOM 656 C CA . ASN A 1 83 ? -20.578 -17.25 -9.18 1 97.44 83 ASN A CA 1
ATOM 657 C C . ASN A 1 83 ? -21.703 -17.594 -10.141 1 97.44 83 ASN A C 1
ATOM 659 O O . ASN A 1 83 ? -22.766 -18.047 -9.719 1 97.44 83 ASN A O 1
ATOM 663 N N . ARG A 1 84 ? -21.438 -17.516 -11.367 1 96.44 84 ARG A N 1
ATOM 664 C CA . ARG A 1 84 ? -22.453 -17.75 -12.391 1 96.44 84 ARG A CA 1
ATOM 665 C C . ARG A 1 84 ? -22.672 -19.25 -12.609 1 96.44 84 ARG A C 1
ATOM 667 O O . ARG A 1 84 ? -23.641 -19.656 -13.25 1 96.44 84 ARG A O 1
ATOM 674 N N . ASP A 1 85 ? -21.734 -20 -12.141 1 95.38 85 ASP A N 1
ATOM 675 C CA . ASP A 1 85 ? -21.812 -21.438 -12.383 1 95.38 85 ASP A CA 1
ATOM 676 C C . ASP A 1 85 ? -22.969 -22.062 -11.594 1 95.38 85 ASP A C 1
ATOM 678 O O . ASP A 1 85 ? -23.156 -21.766 -10.414 1 95.38 85 ASP A O 1
ATOM 682 N N . GLU A 1 86 ? -23.672 -22.953 -12.211 1 94.81 86 GLU A N 1
ATOM 683 C CA . GLU A 1 86 ? -24.859 -23.547 -11.586 1 94.81 86 GLU A CA 1
ATOM 684 C C . GLU A 1 86 ? -24.516 -24.875 -10.914 1 94.81 86 GLU A C 1
ATOM 686 O O . GLU A 1 86 ? -25.297 -25.406 -10.133 1 94.81 86 GLU A O 1
ATOM 691 N N . GLN A 1 87 ? -23.406 -25.375 -11.148 1 95.12 87 GLN A N 1
ATOM 692 C CA . GLN A 1 87 ? -23.078 -26.703 -10.656 1 95.12 87 GLN A CA 1
ATOM 693 C C . GLN A 1 87 ? -21.781 -26.688 -9.852 1 95.12 87 GLN A C 1
ATOM 695 O O . GLN A 1 87 ? -21.719 -27.266 -8.766 1 95.12 87 GLN A O 1
ATOM 700 N N . GLU A 1 88 ? -20.828 -25.938 -10.352 1 95.62 88 GLU A N 1
ATOM 701 C CA . GLU A 1 88 ? -19.5 -26 -9.766 1 95.62 88 GLU A CA 1
ATOM 702 C C . GLU A 1 88 ? -19.281 -24.859 -8.758 1 95.62 88 GLU A C 1
ATOM 704 O O . GLU A 1 88 ? -19.703 -23.719 -9 1 95.62 88 GLU A O 1
ATOM 709 N N . LYS A 1 89 ? -18.609 -25.219 -7.676 1 95.75 89 LYS A N 1
ATOM 710 C CA . LYS A 1 89 ? -18.203 -24.203 -6.707 1 95.75 89 LYS A CA 1
ATOM 711 C C . LYS A 1 89 ? -17.125 -23.297 -7.289 1 95.75 89 LYS A C 1
ATOM 713 O O . LYS A 1 89 ? -16.281 -23.734 -8.062 1 95.75 89 LYS A O 1
ATOM 718 N N . LEU A 1 90 ? -17.281 -22.078 -6.859 1 96.12 90 LEU A N 1
ATOM 719 C CA . LEU A 1 90 ? -16.219 -21.125 -7.176 1 96.12 90 LEU A CA 1
ATOM 720 C C . LEU A 1 90 ? -15.016 -21.328 -6.254 1 96.12 90 LEU A C 1
ATOM 722 O O . LEU A 1 90 ? -15.18 -21.422 -5.035 1 96.12 90 LEU A O 1
ATOM 726 N N . PHE A 1 91 ? -13.836 -21.5 -6.844 1 95.94 91 PHE A N 1
ATOM 727 C CA . PHE A 1 91 ? -12.602 -21.594 -6.074 1 95.94 91 PHE A CA 1
ATOM 728 C C . PHE A 1 91 ? -11.539 -20.656 -6.641 1 95.94 91 PHE A C 1
ATOM 730 O O . PHE A 1 91 ? -11.086 -20.844 -7.773 1 95.94 91 PHE A O 1
ATOM 737 N N . ILE A 1 92 ? -11.195 -19.641 -5.84 1 96.31 92 ILE A N 1
ATOM 738 C CA . ILE A 1 92 ? -10.211 -18.641 -6.23 1 96.31 92 ILE A CA 1
ATOM 739 C C . ILE A 1 92 ? -9.016 -18.688 -5.277 1 96.31 92 ILE A C 1
ATOM 741 O O . ILE A 1 92 ? -9.195 -18.719 -4.055 1 96.31 92 ILE A O 1
ATOM 745 N N . VAL A 1 93 ? -7.809 -18.797 -5.816 1 96.44 93 VAL A N 1
ATOM 746 C CA . VAL A 1 93 ? -6.594 -18.625 -5.031 1 96.44 93 VAL A CA 1
ATOM 747 C C . VAL A 1 93 ? -6.066 -17.203 -5.203 1 96.44 93 VAL A C 1
ATOM 749 O O . VAL A 1 93 ? -6.047 -16.672 -6.316 1 96.44 93 VAL A O 1
ATOM 752 N N . LYS A 1 94 ? -5.656 -16.594 -4.105 1 95.5 94 LYS A N 1
ATOM 753 C CA . LYS A 1 94 ? -5.262 -15.195 -4.246 1 95.5 94 LYS A CA 1
ATOM 754 C C . LYS A 1 94 ? -3.994 -14.898 -3.445 1 95.5 94 LYS A C 1
ATOM 756 O O . LYS A 1 94 ? -3.803 -15.438 -2.354 1 95.5 94 LYS A O 1
ATOM 761 N N . LEU A 1 95 ? -3.133 -14.109 -4.027 1 94.56 95 LEU A N 1
ATOM 762 C CA . LEU A 1 95 ? -2.012 -13.484 -3.336 1 94.56 95 LEU A CA 1
ATOM 763 C C . LEU A 1 95 ? -2.389 -12.086 -2.846 1 94.56 95 LEU A C 1
ATOM 765 O O . LEU A 1 95 ? -2.91 -11.273 -3.611 1 94.56 95 LEU A O 1
ATOM 769 N N . ILE A 1 96 ? -2.17 -11.875 -1.595 1 93.31 96 ILE A N 1
ATOM 770 C CA . ILE A 1 96 ? -2.561 -10.617 -0.967 1 93.31 96 ILE A CA 1
ATOM 771 C C . ILE A 1 96 ? -1.317 -9.883 -0.465 1 93.31 96 ILE A C 1
ATOM 773 O O . ILE A 1 96 ? -0.496 -10.461 0.252 1 93.31 96 ILE A O 1
ATOM 777 N N . ASN A 1 97 ? -1.149 -8.625 -0.85 1 91.69 97 ASN A N 1
ATOM 778 C CA . ASN A 1 97 ? -0.022 -7.781 -0.462 1 91.69 97 ASN A CA 1
ATOM 779 C C . ASN A 1 97 ? -0.485 -6.523 0.266 1 91.69 97 ASN A C 1
ATOM 781 O O . ASN A 1 97 ? -0.823 -5.523 -0.37 1 91.69 97 ASN A O 1
ATOM 785 N N . PRO A 1 98 ? -0.478 -6.566 1.6 1 90.12 98 PRO A N 1
ATOM 786 C CA . PRO A 1 98 ? -0.946 -5.41 2.371 1 90.12 98 PRO A CA 1
ATOM 787 C C . PRO A 1 98 ? -0.173 -4.133 2.051 1 90.12 98 PRO A C 1
ATOM 789 O O . PRO A 1 98 ? 1.03 -4.188 1.783 1 90.12 98 PRO A O 1
ATOM 792 N N . VAL A 1 99 ? -0.833 -2.941 2.119 1 88.31 99 VAL A N 1
ATOM 793 C CA . VAL A 1 99 ? -0.187 -1.689 1.743 1 88.31 99 VAL A CA 1
ATOM 794 C C . VAL A 1 99 ? 0.052 -0.836 2.986 1 88.31 99 VAL A C 1
ATOM 796 O O . VAL A 1 99 ? 0.769 0.166 2.932 1 88.31 99 VAL A O 1
ATOM 799 N N . SER A 1 100 ? -0.564 -1.168 4.051 1 82.19 100 SER A N 1
ATOM 800 C CA . SER A 1 100 ? -0.436 -0.365 5.262 1 82.19 100 SER A CA 1
ATOM 801 C C . SER A 1 100 ? 0.444 -1.059 6.297 1 82.19 100 SER A C 1
ATOM 803 O O . SER A 1 100 ? 1.563 -0.618 6.562 1 82.19 100 SER A O 1
ATOM 805 N N . LEU A 1 101 ? 0.012 -2.244 6.805 1 75.81 101 LEU A N 1
ATOM 806 C CA . LEU A 1 101 ? 0.741 -3.023 7.801 1 75.81 101 LEU A CA 1
ATOM 807 C C . LEU A 1 101 ? 1.342 -4.277 7.176 1 75.81 101 LEU A C 1
ATOM 809 O O . LEU A 1 101 ? 0.625 -5.086 6.578 1 75.81 101 LEU A O 1
ATOM 813 N N . PRO A 1 102 ? 2.582 -4.371 7.379 1 74.31 102 PRO A N 1
ATOM 814 C CA . PRO A 1 102 ? 3.205 -5.551 6.77 1 74.31 102 PRO A CA 1
ATOM 815 C C . PRO A 1 102 ? 2.578 -6.859 7.246 1 74.31 102 PRO A C 1
ATOM 817 O O . PRO A 1 102 ? 2.475 -7.094 8.453 1 74.31 102 PRO A O 1
ATOM 820 N N . GLY A 1 103 ? 2.209 -7.613 6.34 1 77.75 103 GLY A N 1
ATOM 821 C CA . GLY A 1 103 ? 1.715 -8.961 6.582 1 77.75 103 GLY A CA 1
ATOM 822 C C . GLY A 1 103 ? 0.309 -8.984 7.152 1 77.75 103 GLY A C 1
ATOM 823 O O . GLY A 1 103 ? -0.206 -10.055 7.5 1 77.75 103 GLY A O 1
ATOM 824 N N . ARG A 1 104 ? -0.187 -7.84 7.348 1 83.06 104 ARG A N 1
ATOM 825 C CA . ARG A 1 104 ? -1.535 -7.785 7.906 1 83.06 104 ARG A CA 1
ATOM 826 C C . ARG A 1 104 ? -2.455 -6.938 7.031 1 83.06 104 ARG A C 1
ATOM 828 O O . ARG A 1 104 ? -2.064 -5.867 6.566 1 83.06 104 ARG A O 1
ATOM 835 N N . PHE A 1 105 ? -3.568 -7.555 6.781 1 88.25 105 PHE A N 1
ATOM 836 C CA . PHE A 1 105 ? -4.574 -6.809 6.031 1 88.25 105 PHE A CA 1
ATOM 837 C C . PHE A 1 105 ? -5.949 -6.973 6.66 1 88.25 105 PHE A C 1
ATOM 839 O O . PHE A 1 105 ? -6.156 -7.859 7.492 1 88.25 105 PHE A O 1
ATOM 846 N N . GLU A 1 106 ? -6.863 -6.023 6.277 1 89.31 106 GLU A N 1
ATOM 847 C CA . GLU A 1 106 ? -8.211 -6.066 6.824 1 89.31 106 GLU A CA 1
ATOM 848 C C . GLU A 1 106 ? -9.258 -5.926 5.723 1 89.31 106 GLU A C 1
ATOM 850 O O . GLU A 1 106 ? -9.086 -5.137 4.793 1 89.31 106 GLU A O 1
ATOM 855 N N . PRO A 1 107 ? -10.289 -6.762 5.816 1 91.19 107 PRO A N 1
ATOM 856 C CA . PRO A 1 107 ? -11.453 -6.543 4.953 1 91.19 107 PRO A CA 1
ATOM 857 C C . PRO A 1 107 ? -12.438 -5.531 5.539 1 91.19 107 PRO A C 1
ATOM 859 O O . PRO A 1 107 ? -12.641 -5.496 6.754 1 91.19 107 PRO A O 1
ATOM 862 N N . PHE A 1 108 ? -13 -4.68 4.727 1 92.88 108 PHE A N 1
ATOM 863 C CA . PHE A 1 108 ? -14 -3.695 5.113 1 92.88 108 PHE A CA 1
ATOM 864 C C . PHE A 1 108 ? -15.297 -3.91 4.34 1 92.88 108 PHE A C 1
ATOM 866 O O . PHE A 1 108 ? -15.312 -3.834 3.111 1 92.88 108 PHE A O 1
ATOM 873 N N . TYR A 1 109 ? -16.391 -4.117 5.086 1 90.88 109 TYR A N 1
ATOM 874 C CA . TYR A 1 109 ? -17.688 -4.379 4.473 1 90.88 109 TYR A CA 1
ATOM 875 C C . TYR A 1 109 ? -18.641 -3.203 4.68 1 90.88 109 TYR A C 1
ATOM 877 O O . TYR A 1 109 ? -18.828 -2.734 5.809 1 90.88 109 TYR A O 1
ATOM 885 N N . GLY A 1 110 ? -19.266 -2.688 3.662 1 87.5 110 GLY A N 1
ATOM 886 C CA . GLY A 1 110 ? -20.234 -1.606 3.756 1 87.5 110 GLY A CA 1
ATOM 887 C C . GLY A 1 110 ? -21.641 -2.09 4.035 1 87.5 110 GLY A C 1
ATOM 888 O O . GLY A 1 110 ? -22.312 -1.568 4.926 1 87.5 110 GLY A O 1
ATOM 889 N N . ALA A 1 111 ? -22.109 -2.99 3.27 1 81.31 111 ALA A N 1
ATOM 890 C CA . ALA A 1 111 ? -23.484 -3.475 3.328 1 81.31 111 ALA A CA 1
ATOM 891 C C . ALA A 1 111 ? -23.625 -4.598 4.352 1 81.31 111 ALA A C 1
ATOM 893 O O . ALA A 1 111 ? -24.734 -5.035 4.648 1 81.31 111 ALA A O 1
ATOM 894 N N . GLY A 1 112 ? -22.609 -4.887 5.117 1 68.88 112 GLY A N 1
ATOM 895 C CA . GLY A 1 112 ? -22.719 -6.027 6.008 1 68.88 112 GLY A CA 1
ATOM 896 C C . GLY A 1 112 ? -23.531 -5.738 7.25 1 68.88 112 GLY A C 1
ATOM 897 O O . GLY A 1 112 ? -23.875 -4.582 7.516 1 68.88 112 GLY A O 1
ATOM 898 N N . GLY A 1 113 ? -24.156 -6.707 7.93 1 69.25 113 GLY A N 1
ATOM 899 C CA . GLY A 1 113 ? -24.938 -6.688 9.148 1 69.25 113 GLY A CA 1
ATOM 900 C C . GLY A 1 113 ? -24.109 -6.91 10.398 1 69.25 113 GLY A C 1
ATOM 901 O O . GLY A 1 113 ? -23.172 -6.168 10.664 1 69.25 113 GLY A O 1
ATOM 902 N N . GLU A 1 114 ? -24.234 -7.98 10.938 1 68.69 114 GLU A N 1
ATOM 903 C CA . GLU A 1 114 ? -23.562 -8.297 12.195 1 68.69 114 GLU A CA 1
ATOM 904 C C . GLU A 1 114 ? -22.375 -9.219 11.961 1 68.69 114 GLU A C 1
ATOM 906 O O . GLU A 1 114 ? -21.375 -9.148 12.68 1 68.69 114 GLU A O 1
ATOM 911 N N . ASN A 1 115 ? -22.469 -10.039 10.82 1 74.62 115 ASN A N 1
ATOM 912 C CA . ASN A 1 115 ? -21.391 -10.961 10.516 1 74.62 115 ASN A CA 1
ATOM 913 C C . ASN A 1 115 ? -21.203 -11.141 9.008 1 74.62 115 ASN A C 1
ATOM 915 O O . ASN A 1 115 ? -21.859 -12 8.406 1 74.62 115 ASN A O 1
ATOM 919 N N . PRO A 1 116 ? -20.312 -10.32 8.5 1 81.19 116 PRO A N 1
ATOM 920 C CA . PRO A 1 116 ? -19.438 -9.336 9.117 1 81.19 116 PRO A CA 1
ATOM 921 C C . PRO A 1 116 ? -20.125 -8.008 9.398 1 81.19 116 PRO A C 1
ATOM 923 O O . PRO A 1 116 ? -21.203 -7.738 8.844 1 81.19 116 PRO A O 1
ATOM 926 N N . GLU A 1 117 ? -19.562 -7.234 10.234 1 85.31 117 GLU A N 1
ATOM 927 C CA . GLU A 1 117 ? -20.141 -5.934 10.578 1 85.31 117 GLU A CA 1
ATOM 928 C C . GLU A 1 117 ? -19.828 -4.895 9.508 1 85.31 117 GLU A C 1
ATOM 930 O O . GLU A 1 117 ? -18.719 -4.855 8.977 1 85.31 117 GLU A O 1
ATOM 935 N N . SER A 1 118 ? -20.875 -4.074 9.242 1 89.12 118 SER A N 1
ATOM 936 C CA . SER A 1 118 ? -20.688 -2.951 8.328 1 89.12 118 SER A CA 1
ATOM 937 C C . SER A 1 118 ? -19.797 -1.882 8.945 1 89.12 118 SER A C 1
ATOM 939 O O . SER A 1 118 ? -19.953 -1.526 10.117 1 89.12 118 SER A O 1
ATOM 941 N N . PHE A 1 119 ? -18.906 -1.303 8.18 1 91.5 119 PHE A N 1
ATOM 942 C CA . PHE A 1 119 ? -18.062 -0.242 8.727 1 91.5 119 PHE A CA 1
ATOM 943 C C . PHE A 1 119 ? -18.891 1.017 8.984 1 91.5 119 PHE A C 1
ATOM 945 O O . PHE A 1 119 ? -18.469 1.891 9.742 1 91.5 119 PHE A O 1
ATOM 952 N N . TYR A 1 120 ? -20.016 1.202 8.344 1 92 120 TYR A N 1
ATOM 953 C CA . TYR A 1 120 ? -20.891 2.338 8.625 1 92 120 TYR A CA 1
ATOM 954 C C . TYR A 1 120 ? -21.344 2.326 10.078 1 92 120 TYR A C 1
ATOM 956 O O . TYR A 1 120 ? -21.531 3.383 10.688 1 92 120 TYR A O 1
ATOM 964 N N . LYS A 1 121 ? -21.453 1.147 10.562 1 88.62 121 LYS A N 1
ATOM 965 C CA . LYS A 1 121 ? -21.953 1.012 11.93 1 88.62 121 LYS A CA 1
ATOM 966 C C . LYS A 1 121 ? -20.922 1.469 12.953 1 88.62 121 LYS A C 1
ATOM 968 O O . LYS A 1 121 ? -21.25 1.645 14.125 1 88.62 121 LYS A O 1
ATOM 973 N N . ALA A 1 122 ? -19.781 1.604 12.531 1 89.88 122 ALA A N 1
ATOM 974 C CA . ALA A 1 122 ? -18.734 2.096 13.438 1 89.88 122 ALA A CA 1
ATOM 975 C C . ALA A 1 122 ? -18.922 3.582 13.727 1 89.88 122 ALA A C 1
ATOM 977 O O . ALA A 1 122 ? -18.469 4.078 14.766 1 89.88 122 ALA A O 1
ATOM 978 N N . PHE A 1 123 ? -19.578 4.336 12.875 1 93.69 123 PHE A N 1
ATOM 979 C CA . PHE A 1 123 ? -19.812 5.762 13.078 1 93.69 123 PHE A CA 1
ATOM 980 C C . PHE A 1 123 ? -21.016 6 13.977 1 93.69 123 PHE A C 1
ATOM 982 O O . PHE A 1 123 ? -21.922 5.164 14.047 1 93.69 123 PHE A O 1
ATOM 989 N N . SER A 1 124 ? -21.031 7.16 14.648 1 93.94 124 SER A N 1
ATOM 990 C CA . SER A 1 124 ? -22.203 7.512 15.453 1 93.94 124 SER A CA 1
ATOM 991 C C . SER A 1 124 ? -23.422 7.789 14.57 1 93.94 124 SER A C 1
ATOM 993 O O . SER A 1 124 ? -23.266 8.227 13.422 1 93.94 124 SER A O 1
ATOM 995 N N . TRP A 1 125 ? -24.578 7.605 15.141 1 93 125 TRP A N 1
ATOM 996 C CA . TRP A 1 125 ? -25.797 7.852 14.383 1 93 125 TRP A CA 1
ATOM 997 C C . TRP A 1 125 ? -25.922 9.328 14.016 1 93 125 TRP A C 1
ATOM 999 O O . TRP A 1 125 ? -26.484 9.664 12.969 1 93 125 TRP A O 1
ATOM 1009 N N . GLU A 1 126 ? -25.406 10.242 14.844 1 94.56 126 GLU A N 1
ATOM 1010 C CA . GLU A 1 126 ? -25.391 11.672 14.547 1 94.56 126 GLU A CA 1
ATOM 1011 C C . GLU A 1 126 ? -24.594 11.969 13.281 1 94.56 126 GLU A C 1
ATOM 1013 O O . GLU A 1 126 ? -25.031 12.734 12.422 1 94.56 126 GLU A O 1
ATOM 1018 N N . VAL A 1 127 ? -23.516 11.336 13.172 1 95.56 127 VAL A N 1
ATOM 1019 C CA . VAL A 1 127 ? -22.641 11.516 12.016 1 95.56 127 VAL A CA 1
ATOM 1020 C C . VAL A 1 127 ? -23.312 10.938 10.773 1 95.56 127 VAL A C 1
ATOM 1022 O O . VAL A 1 127 ? -23.312 11.57 9.711 1 95.56 127 VAL A O 1
ATOM 1025 N N . LEU A 1 128 ? -23.844 9.75 10.891 1 96.12 128 LEU A N 1
ATOM 1026 C CA . LEU A 1 128 ? -24.5 9.117 9.75 1 96.12 128 LEU A CA 1
ATOM 1027 C C . LEU A 1 128 ? -25.688 9.938 9.281 1 96.12 128 LEU A C 1
ATOM 1029 O O . LEU A 1 128 ? -25.922 10.078 8.078 1 96.12 128 LEU A O 1
ATOM 1033 N N . SER A 1 129 ? -26.469 10.453 10.25 1 96.12 129 SER A N 1
ATOM 1034 C CA . SER A 1 129 ? -27.609 11.289 9.898 1 96.12 129 SER A CA 1
ATOM 1035 C C . SER A 1 129 ? -27.172 12.531 9.125 1 96.12 129 SER A C 1
ATOM 1037 O O . SER A 1 129 ? -27.828 12.922 8.148 1 96.12 129 SER A O 1
ATOM 1039 N N . ALA A 1 130 ? -26.125 13.156 9.547 1 95.5 130 ALA A N 1
ATOM 1040 C CA . ALA A 1 130 ? -25.578 14.32 8.844 1 95.5 130 ALA A CA 1
ATOM 1041 C C . ALA A 1 130 ? -25.062 13.93 7.465 1 95.5 130 ALA A C 1
ATOM 1043 O O . ALA A 1 130 ? -25.328 14.617 6.477 1 95.5 130 ALA A O 1
ATOM 1044 N N . ALA A 1 131 ? -24.375 12.797 7.375 1 96 131 ALA A N 1
ATOM 1045 C CA . ALA A 1 131 ? -23.734 12.352 6.141 1 96 131 ALA A CA 1
ATOM 1046 C C . ALA A 1 131 ? -24.766 12.023 5.07 1 96 131 ALA A C 1
ATOM 1048 O O . ALA A 1 131 ? -24.562 12.312 3.891 1 96 131 ALA A O 1
ATOM 1049 N N . PHE A 1 132 ? -25.844 11.406 5.496 1 96.06 132 PHE A N 1
ATOM 1050 C CA . PHE A 1 132 ? -26.812 10.906 4.52 1 96.06 132 PHE A CA 1
ATOM 1051 C C . PHE A 1 132 ? -28.031 11.805 4.453 1 96.06 132 PHE A C 1
ATOM 1053 O O . PHE A 1 132 ? -28.922 11.594 3.629 1 96.06 132 PHE A O 1
ATOM 1060 N N . LYS A 1 133 ? -28.094 12.797 5.359 1 94.38 133 LYS A N 1
ATOM 1061 C CA . LYS A 1 133 ? -29.234 13.711 5.41 1 94.38 133 LYS A CA 1
ATOM 1062 C C . LYS A 1 133 ? -30.531 12.945 5.582 1 94.38 133 LYS A C 1
ATOM 1064 O O . LYS A 1 133 ? -31.5 13.195 4.855 1 94.38 133 LYS A O 1
ATOM 1069 N N . ARG A 1 134 ? -30.531 11.938 6.508 1 94.62 134 ARG A N 1
ATOM 1070 C CA . ARG A 1 134 ? -31.672 11.102 6.828 1 94.62 134 ARG A CA 1
ATOM 1071 C C . ARG A 1 134 ? -31.812 10.914 8.336 1 94.62 134 ARG A C 1
ATOM 1073 O O . ARG A 1 134 ? -30.844 11.047 9.078 1 94.62 134 ARG A O 1
ATOM 1080 N N . GLU A 1 135 ? -32.938 10.586 8.703 1 94.38 135 GLU A N 1
ATOM 1081 C CA . GLU A 1 135 ? -33.188 10.383 10.125 1 94.38 135 GLU A CA 1
ATOM 1082 C C . GLU A 1 135 ? -32.594 9.07 10.617 1 94.38 135 GLU A C 1
ATOM 1084 O O . GLU A 1 135 ? -32.531 8.094 9.867 1 94.38 135 GLU A O 1
ATOM 1089 N N . ARG A 1 136 ? -32.312 9.094 11.859 1 93.62 136 ARG A N 1
ATOM 1090 C CA . ARG A 1 136 ? -31.672 7.957 12.5 1 93.62 136 ARG A CA 1
ATOM 1091 C C . ARG A 1 136 ? -32.5 6.684 12.312 1 93.62 136 ARG A C 1
ATOM 1093 O O . ARG A 1 136 ? -31.938 5.625 12.016 1 93.62 136 ARG A O 1
ATOM 1100 N N . ASP A 1 137 ? -33.719 6.703 12.5 1 92.12 137 ASP A N 1
ATOM 1101 C CA . ASP A 1 137 ? -34.594 5.523 12.43 1 92.12 137 ASP A CA 1
ATOM 1102 C C . ASP A 1 137 ? -34.5 4.855 11.055 1 92.12 137 ASP A C 1
ATOM 1104 O O . ASP A 1 137 ? -34.438 3.627 10.961 1 92.12 137 ASP A O 1
ATOM 1108 N N . GLU A 1 138 ? -34.469 5.656 10.086 1 92.56 138 GLU A N 1
ATOM 1109 C CA . GLU A 1 138 ? -34.375 5.133 8.734 1 92.56 138 GLU A CA 1
ATOM 1110 C C . GLU A 1 138 ? -33.031 4.441 8.516 1 92.56 138 GLU A C 1
ATOM 1112 O O . GLU A 1 138 ? -32.969 3.369 7.914 1 92.56 138 GLU A O 1
ATOM 1117 N N . LEU A 1 139 ? -31.984 5.031 8.984 1 92.69 139 LEU A N 1
ATOM 1118 C CA . LEU A 1 139 ? -30.625 4.492 8.844 1 92.69 139 LEU A CA 1
ATOM 1119 C C . LEU A 1 139 ? -30.484 3.189 9.625 1 92.69 139 LEU A C 1
ATOM 1121 O O . LEU A 1 139 ? -29.875 2.232 9.133 1 92.69 139 LEU A O 1
ATOM 1125 N N . GLU A 1 140 ? -31.016 3.168 10.812 1 89.25 140 GLU A N 1
ATOM 1126 C CA . GLU A 1 140 ? -30.984 1.959 11.633 1 89.25 140 GLU A CA 1
ATOM 1127 C C . GLU A 1 140 ? -31.688 0.798 10.938 1 89.25 140 GLU A C 1
ATOM 1129 O O . GLU A 1 140 ? -31.203 -0.338 10.977 1 89.25 140 GLU A O 1
ATOM 1134 N N . ARG A 1 141 ? -32.75 1.096 10.352 1 87.5 141 ARG A N 1
ATOM 1135 C CA . ARG A 1 141 ? -33.469 0.066 9.633 1 87.5 141 ARG A CA 1
ATOM 1136 C C . ARG A 1 141 ? -32.656 -0.5 8.484 1 87.5 141 ARG A C 1
ATOM 1138 O O . ARG A 1 141 ? -32.625 -1.714 8.273 1 87.5 141 ARG A O 1
ATOM 1145 N N . LEU A 1 142 ? -32.031 0.324 7.789 1 88 142 LEU A N 1
ATOM 1146 C CA . LEU A 1 142 ? -31.25 -0.098 6.633 1 88 142 LEU A CA 1
ATOM 1147 C C . LEU A 1 142 ? -30.062 -0.953 7.059 1 88 142 LEU A C 1
ATOM 1149 O O . LEU A 1 142 ? -29.812 -2.016 6.48 1 88 142 LEU A O 1
ATOM 1153 N N . PHE A 1 143 ? -29.297 -0.53 8.07 1 86.75 143 PHE A N 1
ATOM 1154 C CA . PHE A 1 143 ? -28.031 -1.168 8.422 1 86.75 143 PHE A CA 1
ATOM 1155 C C . PHE A 1 143 ? -28.25 -2.312 9.398 1 86.75 143 PHE A C 1
ATOM 1157 O O . PHE A 1 143 ? -27.375 -3.154 9.586 1 86.75 143 PHE A O 1
ATOM 1164 N N . ARG A 1 144 ? -29.359 -2.436 10.023 1 78 144 ARG A N 1
ATOM 1165 C CA . ARG A 1 144 ? -29.625 -3.512 10.969 1 78 144 ARG A CA 1
ATOM 1166 C C . ARG A 1 144 ? -30.359 -4.66 10.297 1 78 144 ARG A C 1
ATOM 1168 O O . ARG A 1 144 ? -30.375 -5.781 10.812 1 78 144 ARG A O 1
ATOM 1175 N N . GLN A 1 145 ? -30.938 -4.43 9.234 1 75.19 145 GLN A N 1
ATOM 1176 C CA . GLN A 1 145 ? -31.781 -5.426 8.578 1 75.19 145 GLN A CA 1
ATOM 1177 C C . GLN A 1 145 ? -30.938 -6.539 7.961 1 75.19 145 GLN A C 1
ATOM 1179 O O . GLN A 1 145 ? -31.391 -7.68 7.852 1 75.19 145 GLN A O 1
ATOM 1184 N N . GLN A 1 146 ? -29.797 -6.176 7.566 1 71.94 146 GLN A N 1
ATOM 1185 C CA . GLN A 1 146 ? -28.969 -7.184 6.906 1 71.94 146 GLN A CA 1
ATOM 1186 C C . GLN A 1 146 ? -28.422 -8.195 7.91 1 71.94 146 GLN A C 1
ATOM 1188 O O . GLN A 1 146 ? -27.578 -7.848 8.75 1 71.94 146 GLN A O 1
ATOM 1193 N N . LYS A 1 147 ? -28.969 -9.305 7.887 1 70.06 147 LYS A N 1
ATOM 1194 C CA . LYS A 1 147 ? -28.547 -10.352 8.82 1 70.06 147 LYS A CA 1
ATOM 1195 C C . LYS A 1 147 ? -27.828 -11.477 8.086 1 70.06 147 LYS A C 1
ATOM 1197 O O . LYS A 1 147 ? -27.266 -12.367 8.727 1 70.06 147 LYS A O 1
ATOM 1202 N N . ARG A 1 148 ? -27.906 -11.258 6.848 1 74.31 148 ARG A N 1
ATOM 1203 C CA . ARG A 1 148 ? -27.25 -12.32 6.09 1 74.31 148 ARG A CA 1
ATOM 1204 C C . ARG A 1 148 ? -25.75 -12.117 6.047 1 74.31 148 ARG A C 1
ATOM 1206 O O . ARG A 1 148 ? -25.25 -11.016 6.309 1 74.31 148 ARG A O 1
ATOM 1213 N N . GLY A 1 149 ? -24.969 -13.195 6 1 78.56 149 GLY A N 1
ATOM 1214 C CA . GLY A 1 149 ? -23.531 -13.148 5.922 1 78.56 149 GLY A CA 1
ATOM 1215 C C . GLY A 1 149 ? -23.016 -12.5 4.648 1 78.56 149 GLY A C 1
ATOM 1216 O O . GLY A 1 149 ? -23.797 -11.922 3.885 1 78.56 149 GLY A O 1
ATOM 1217 N N . SER A 1 150 ? -21.781 -12.32 4.5 1 83.62 150 SER A N 1
ATOM 1218 C CA . SER A 1 150 ? -21.141 -11.656 3.367 1 83.62 150 SER A CA 1
ATOM 1219 C C . SER A 1 150 ? -21.297 -12.477 2.088 1 83.62 150 SER A C 1
ATOM 1221 O O . SER A 1 150 ? -21 -11.984 0.994 1 83.62 150 SER A O 1
ATOM 1223 N N . ILE A 1 151 ? -21.734 -13.688 2.152 1 87.25 151 ILE A N 1
ATOM 1224 C CA . ILE A 1 151 ? -22.016 -14.539 1 1 87.25 151 ILE A CA 1
ATOM 1225 C C . ILE A 1 151 ? -23.469 -14.984 1.027 1 87.25 151 ILE A C 1
ATOM 1227 O O . ILE A 1 151 ? -23.922 -15.602 1.999 1 87.25 151 ILE A O 1
ATOM 1231 N N . VAL A 1 152 ? -24.219 -14.656 0.01 1 90.62 152 VAL A N 1
ATOM 1232 C CA . VAL A 1 152 ? -25.641 -15 -0.041 1 90.62 152 VAL A CA 1
ATOM 1233 C C . VAL A 1 152 ? -25.953 -15.695 -1.362 1 90.62 152 VAL A C 1
ATOM 1235 O O . VAL A 1 152 ? -25.219 -15.539 -2.342 1 90.62 152 VAL A O 1
ATOM 1238 N N . LYS A 1 153 ? -26.969 -16.438 -1.354 1 92.75 153 LYS A N 1
ATOM 1239 C CA . LYS A 1 153 ? -27.406 -17.094 -2.584 1 92.75 153 LYS A CA 1
ATOM 1240 C C . LYS A 1 153 ? -28.172 -16.125 -3.477 1 92.75 153 LYS A C 1
ATOM 1242 O O . LYS A 1 153 ? -29.062 -15.414 -3.006 1 92.75 153 LYS A O 1
ATOM 1247 N N . ALA A 1 154 ? -27.875 -16.047 -4.695 1 94.88 154 ALA A N 1
ATOM 1248 C CA . ALA A 1 154 ? -28.578 -15.25 -5.691 1 94.88 154 ALA A CA 1
ATOM 1249 C C . ALA A 1 154 ? -29.438 -16.125 -6.594 1 94.88 154 ALA A C 1
ATOM 1251 O O . ALA A 1 154 ? -29.094 -17.281 -6.863 1 94.88 154 ALA A O 1
ATOM 1252 N N . SER A 1 155 ? -30.547 -15.555 -7.016 1 94.75 155 SER A N 1
ATOM 1253 C CA . SER A 1 155 ? -31.359 -16.266 -7.992 1 94.75 155 SER A CA 1
ATOM 1254 C C . SER A 1 155 ? -30.719 -16.25 -9.367 1 94.75 155 SER A C 1
ATOM 1256 O O . SER A 1 155 ? -29.812 -15.453 -9.633 1 94.75 155 SER A O 1
ATOM 1258 N N . ARG A 1 156 ? -31.203 -17.125 -10.164 1 94.06 156 ARG A N 1
ATOM 1259 C CA . ARG A 1 156 ? -30.672 -17.203 -11.523 1 94.06 156 ARG A CA 1
ATOM 1260 C C . ARG A 1 156 ? -30.875 -15.875 -12.258 1 94.06 156 ARG A C 1
ATOM 1262 O O . ARG A 1 156 ? -29.984 -15.438 -12.992 1 94.06 156 ARG A O 1
ATOM 1269 N N . GLN A 1 157 ? -32 -15.266 -12.055 1 94.12 157 GLN A N 1
ATOM 1270 C CA . GLN A 1 157 ? -32.281 -13.992 -12.703 1 94.12 157 GLN A CA 1
ATOM 1271 C C . GLN A 1 157 ? -31.344 -12.898 -12.234 1 94.12 157 GLN A C 1
ATOM 1273 O O . GLN A 1 157 ? -30.875 -12.094 -13.031 1 94.12 157 GLN A O 1
ATOM 1278 N N . GLN A 1 158 ? -31.078 -12.906 -10.953 1 95.62 158 GLN A N 1
ATOM 1279 C CA . GLN A 1 158 ? -30.156 -11.922 -10.391 1 95.62 158 GLN A CA 1
ATOM 1280 C C . GLN A 1 158 ? -28.75 -12.109 -10.945 1 95.62 158 GLN A C 1
ATOM 1282 O O . GLN A 1 158 ? -28.078 -11.133 -11.266 1 95.62 158 GLN A O 1
ATOM 1287 N N . VAL A 1 159 ? -28.312 -13.32 -11.031 1 95.88 159 VAL A N 1
ATOM 1288 C CA . VAL A 1 159 ? -27 -13.648 -11.57 1 95.88 159 VAL A CA 1
ATOM 1289 C C . VAL A 1 159 ? -26.891 -13.156 -13.008 1 95.88 159 VAL A C 1
ATOM 1291 O O . VAL A 1 159 ? -25.891 -12.555 -13.398 1 95.88 159 VAL A O 1
ATOM 1294 N N . GLN A 1 160 ? -27.922 -13.398 -13.766 1 94.44 160 GLN A N 1
ATOM 1295 C CA . GLN A 1 160 ? -27.938 -12.977 -15.164 1 94.44 160 GLN A CA 1
ATOM 1296 C C . GLN A 1 160 ? -27.875 -11.461 -15.281 1 94.44 160 GLN A C 1
ATOM 1298 O O . GLN A 1 160 ? -27.156 -10.938 -16.141 1 94.44 160 GLN A O 1
ATOM 1303 N N . GLU A 1 161 ? -28.547 -10.797 -14.469 1 94.06 161 GLU A N 1
ATOM 1304 C CA . GLU A 1 161 ? -28.562 -9.344 -14.508 1 94.06 161 GLU A CA 1
ATOM 1305 C C . GLU A 1 161 ? -27.188 -8.766 -14.164 1 94.06 161 GLU A C 1
ATOM 1307 O O . GLU A 1 161 ? -26.75 -7.801 -14.781 1 94.06 161 GLU A O 1
ATOM 1312 N N . LEU A 1 162 ? -26.547 -9.352 -13.219 1 94.25 162 LEU A N 1
ATOM 1313 C CA . LEU A 1 162 ? -25.234 -8.875 -12.781 1 94.25 162 LEU A CA 1
ATOM 1314 C C . LEU A 1 162 ? -24.172 -9.141 -13.844 1 94.25 162 LEU A C 1
ATOM 1316 O O . LEU A 1 162 ? -23.156 -8.453 -13.898 1 94.25 162 LEU A O 1
ATOM 1320 N N . SER A 1 163 ? -24.406 -10.117 -14.688 1 93.44 163 SER A N 1
ATOM 1321 C CA . SER A 1 163 ? -23.359 -10.555 -15.617 1 93.44 163 SER A CA 1
ATOM 1322 C C . SER A 1 163 ? -23.625 -10.031 -17.031 1 93.44 163 SER A C 1
ATOM 1324 O O . SER A 1 163 ? -22.781 -10.164 -17.922 1 93.44 163 SER A O 1
ATOM 1326 N N . ARG A 1 164 ? -24.703 -9.477 -17.266 1 89.19 164 ARG A N 1
ATOM 1327 C CA . ARG A 1 164 ? -25.172 -9.133 -18.609 1 89.19 164 ARG A CA 1
ATOM 1328 C C . ARG A 1 164 ? -24.219 -8.156 -19.281 1 89.19 164 ARG A C 1
ATOM 1330 O O . ARG A 1 164 ? -23.875 -8.336 -20.453 1 89.19 164 ARG A O 1
ATOM 1337 N N . HIS A 1 165 ? -23.734 -7.086 -18.641 1 82.75 165 HIS A N 1
ATOM 1338 C CA . HIS A 1 165 ? -22.922 -6.059 -19.281 1 82.75 165 HIS A CA 1
ATOM 1339 C C . HIS A 1 165 ? -21.438 -6.246 -18.938 1 82.75 165 HIS A C 1
ATOM 1341 O O . HIS A 1 165 ? -20.641 -5.312 -19.062 1 82.75 165 HIS A O 1
ATOM 1347 N N . ALA A 1 166 ? -21.141 -7.434 -18.594 1 88.19 166 ALA A N 1
ATOM 1348 C CA . ALA A 1 166 ? -19.781 -7.715 -18.172 1 88.19 166 ALA A CA 1
ATOM 1349 C C . ALA A 1 166 ? -18.875 -7.949 -19.391 1 88.19 166 ALA A C 1
ATOM 1351 O O . ALA A 1 166 ? -19.344 -8.383 -20.438 1 88.19 166 ALA A O 1
ATOM 1352 N N . GLN A 1 167 ? -17.625 -7.574 -19.25 1 82.19 167 GLN A N 1
ATOM 1353 C CA . GLN A 1 167 ? -16.609 -7.859 -20.266 1 82.19 167 GLN A CA 1
ATOM 1354 C C . GLN A 1 167 ? -15.953 -9.211 -20.016 1 82.19 167 GLN A C 1
ATOM 1356 O O . GLN A 1 167 ? -15.93 -9.695 -18.875 1 82.19 167 GLN A O 1
ATOM 1361 N N . GLY A 1 168 ? -15.578 -9.992 -21.078 1 72.12 168 GLY A N 1
ATOM 1362 C CA . GLY A 1 168 ? -14.836 -11.227 -20.891 1 72.12 168 GLY A CA 1
ATOM 1363 C C . GLY A 1 168 ? -13.367 -10.992 -20.594 1 72.12 168 GLY A C 1
ATOM 1364 O O . GLY A 1 168 ? -12.906 -9.852 -20.562 1 72.12 168 GLY A O 1
ATOM 1365 N N . SER A 1 169 ? -12.758 -12.18 -20.312 1 63.22 169 SER A N 1
ATOM 1366 C CA . SER A 1 169 ? -11.312 -12.203 -20.141 1 63.22 169 SER A CA 1
ATOM 1367 C C . SER A 1 169 ? -10.586 -11.953 -21.453 1 63.22 169 SER A C 1
ATOM 1369 O O . SER A 1 169 ? -11.062 -12.344 -22.516 1 63.22 169 SER A O 1
ATOM 1371 N N . GLY A 1 170 ? -9.828 -10.766 -21.812 1 57.31 170 GLY A N 1
ATOM 1372 C CA . GLY A 1 170 ? -9.078 -10.461 -23.016 1 57.31 170 GLY A CA 1
ATOM 1373 C C . GLY A 1 170 ? -9.672 -9.305 -23.812 1 57.31 170 GLY A C 1
ATOM 1374 O O . GLY A 1 170 ? -9.172 -8.961 -24.891 1 57.31 170 GLY A O 1
ATOM 1375 N N . GLY A 1 171 ? -10.938 -9.023 -23.719 1 46.53 171 GLY A N 1
ATOM 1376 C CA . GLY A 1 171 ? -11.625 -8.234 -24.719 1 46.53 171 GLY A CA 1
ATOM 1377 C C . GLY A 1 171 ? -10.992 -6.875 -24.938 1 46.53 171 GLY A C 1
ATOM 1378 O O . GLY A 1 171 ? -10.719 -6.488 -26.078 1 46.53 171 GLY A O 1
ATOM 1379 N N . THR A 1 172 ? -11.25 -5.738 -24.219 1 43.62 172 THR A N 1
ATOM 1380 C CA . THR A 1 172 ? -11.242 -4.504 -25 1 43.62 172 THR A CA 1
ATOM 1381 C C . THR A 1 172 ? -9.82 -4.09 -25.344 1 43.62 172 THR A C 1
ATOM 1383 O O . THR A 1 172 ? -9.047 -3.693 -24.484 1 43.62 172 THR A O 1
ATOM 1386 N N . ILE A 1 173 ? -9.219 -4.953 -26.234 1 39.38 173 ILE A N 1
ATOM 1387 C CA . ILE A 1 173 ? -8.141 -4.262 -26.938 1 39.38 173 ILE A CA 1
ATOM 1388 C C . ILE A 1 173 ? -8.609 -2.867 -27.359 1 39.38 173 ILE A C 1
ATOM 1390 O O . ILE A 1 173 ? -9.547 -2.727 -28.141 1 39.38 173 ILE A O 1
ATOM 1394 N N . TRP A 1 174 ? -8.617 -2.029 -26.5 1 37.47 174 TRP A N 1
ATOM 1395 C CA . TRP A 1 174 ? -8.836 -0.719 -27.109 1 37.47 174 TRP A CA 1
ATOM 1396 C C . TRP A 1 174 ? -7.926 -0.521 -28.312 1 37.47 174 TRP A C 1
ATOM 1398 O O . TRP A 1 174 ? -6.703 -0.626 -28.203 1 37.47 174 TRP A O 1
ATOM 1408 N N . PRO A 1 175 ? -8.422 -0.659 -29.609 1 35.72 175 PRO A N 1
ATOM 1409 C CA . PRO A 1 175 ? -7.656 -0.615 -30.859 1 35.72 175 PRO A CA 1
ATOM 1410 C C . PRO A 1 175 ? -6.559 0.446 -30.844 1 35.72 175 PRO A C 1
ATOM 1412 O O . PRO A 1 175 ? -5.703 0.469 -31.734 1 35.72 175 PRO A O 1
ATOM 1415 N N . PHE A 1 176 ? -7.047 1.742 -30.656 1 36.44 176 PHE A N 1
ATOM 1416 C CA . PHE A 1 176 ? -6.082 2.732 -31.125 1 36.44 176 PHE A CA 1
ATOM 1417 C C . PHE A 1 176 ? -4.754 2.58 -30.391 1 36.44 176 PHE A C 1
ATOM 1419 O O . PHE A 1 176 ? -3.689 2.725 -31 1 36.44 176 PHE A O 1
ATOM 1426 N N . GLY A 1 177 ? -4.59 3.357 -29.219 1 34.56 177 GLY A N 1
ATOM 1427 C CA . GLY A 1 177 ? -3.236 3.734 -28.844 1 34.56 177 GLY A CA 1
ATOM 1428 C C . GLY A 1 177 ? -2.42 2.574 -28.312 1 34.56 177 GLY A C 1
ATOM 1429 O O . GLY A 1 177 ? -2.979 1.575 -27.844 1 34.56 177 GLY A O 1
ATOM 1430 N N . PRO A 1 178 ? -1.208 2.359 -28.922 1 37.66 178 PRO A N 1
ATOM 1431 C CA . PRO A 1 178 ? -0.209 1.332 -28.625 1 37.66 178 PRO A CA 1
ATOM 1432 C C . PRO A 1 178 ? -0.331 0.798 -27.203 1 37.66 178 PRO A C 1
ATOM 1434 O O . PRO A 1 178 ? -0.266 -0.415 -26.984 1 37.66 178 PRO A O 1
ATOM 1437 N N . GLU A 1 179 ? 0.267 1.572 -26.266 1 38.09 179 GLU A N 1
ATOM 1438 C CA . GLU A 1 179 ? 0.931 1.386 -24.984 1 38.09 179 GLU A CA 1
ATOM 1439 C C . GLU A 1 179 ? -0.056 0.923 -23.922 1 38.09 179 GLU A C 1
ATOM 1441 O O . GLU A 1 179 ? 0.293 0.839 -22.734 1 38.09 179 GLU A O 1
ATOM 1446 N N . THR A 1 180 ? -1.354 1.123 -24.094 1 39.56 180 THR A N 1
ATOM 1447 C CA . THR A 1 180 ? -2.051 1.021 -22.828 1 39.56 180 THR A CA 1
ATOM 1448 C C . THR A 1 180 ? -2.18 -0.437 -22.391 1 39.56 180 THR A C 1
ATOM 1450 O O . THR A 1 180 ? -3.027 -1.169 -22.906 1 39.56 180 THR A O 1
ATOM 1453 N N . ARG A 1 181 ? -1.114 -1.294 -22.375 1 45.25 181 ARG A N 1
ATOM 1454 C CA . ARG A 1 181 ? -1.094 -2.568 -21.672 1 45.25 181 ARG A CA 1
ATOM 1455 C C . ARG A 1 181 ? -2.221 -2.641 -20.641 1 45.25 181 ARG A C 1
ATOM 1457 O O . ARG A 1 181 ? -2.34 -1.768 -19.781 1 45.25 181 ARG A O 1
ATOM 1464 N N . SER A 1 182 ? -3.424 -3.295 -21.078 1 52.44 182 SER A N 1
ATOM 1465 C CA . SER A 1 182 ? -4.695 -3.348 -20.359 1 52.44 182 SER A CA 1
ATOM 1466 C C . SER A 1 182 ? -4.516 -3.902 -18.953 1 52.44 182 SER A C 1
ATOM 1468 O O . SER A 1 182 ? -3.795 -4.883 -18.75 1 52.44 182 SER A O 1
ATOM 1470 N N . SER A 1 183 ? -4.582 -3.182 -17.953 1 63.84 183 SER A N 1
ATOM 1471 C CA . SER A 1 183 ? -4.664 -3.488 -16.531 1 63.84 183 SER A CA 1
ATOM 1472 C C . SER A 1 183 ? -5.852 -4.395 -16.234 1 63.84 183 SER A C 1
ATOM 1474 O O . SER A 1 183 ? -6.195 -4.613 -15.062 1 63.84 183 SER A O 1
ATOM 1476 N N . GLY A 1 184 ? -6.418 -5.129 -17.375 1 82.12 184 GLY A N 1
ATOM 1477 C CA . GLY A 1 184 ? -7.562 -5.992 -17.141 1 82.12 184 GLY A CA 1
ATOM 1478 C C . GLY A 1 184 ? -7.176 -7.441 -16.906 1 82.12 184 GLY A C 1
ATOM 1479 O O . GLY A 1 184 ? -5.992 -7.766 -16.797 1 82.12 184 GLY A O 1
ATOM 1480 N N . PRO A 1 185 ? -8.25 -8.281 -16.781 1 92.38 185 PRO A N 1
ATOM 1481 C CA . PRO A 1 185 ? -7.977 -9.703 -16.562 1 92.38 185 PRO A CA 1
ATOM 1482 C C . PRO A 1 185 ? -7.406 -10.391 -17.797 1 92.38 185 PRO A C 1
ATOM 1484 O O . PRO A 1 185 ? -7.602 -9.922 -18.922 1 92.38 185 PRO A O 1
ATOM 1487 N N . PHE A 1 186 ? -6.613 -11.453 -17.688 1 91.81 186 PHE A N 1
ATOM 1488 C CA . PHE A 1 186 ? -6.113 -12.312 -18.75 1 91.81 186 PHE A CA 1
ATOM 1489 C C . PHE A 1 186 ? -6.152 -13.781 -18.328 1 91.81 186 PHE A C 1
ATOM 1491 O O . PHE A 1 186 ? -6.301 -14.086 -17.141 1 91.81 186 PHE A O 1
ATOM 1498 N N . ASN A 1 187 ? -6.117 -14.656 -19.281 1 94.62 187 ASN A N 1
ATOM 1499 C CA . ASN A 1 187 ? -6.188 -16.078 -18.984 1 94.62 187 ASN A CA 1
ATOM 1500 C C . ASN A 1 187 ? -4.812 -16.734 -19.078 1 94.62 187 ASN A C 1
ATOM 1502 O O . ASN A 1 187 ? -4.141 -16.641 -20.109 1 94.62 187 ASN A O 1
ATOM 1506 N N . LEU A 1 188 ? -4.426 -17.344 -18.094 1 95 188 LEU A N 1
ATOM 1507 C CA . LEU A 1 188 ? -3.104 -17.938 -18 1 95 188 LEU A CA 1
ATOM 1508 C C . LEU A 1 188 ? -2.959 -19.094 -18.984 1 95 188 LEU A C 1
ATOM 1510 O O . LEU A 1 188 ? -1.863 -19.344 -19.5 1 95 188 LEU A O 1
ATOM 1514 N N . PHE A 1 189 ? -4.02 -19.766 -19.281 1 94.56 189 PHE A N 1
ATOM 1515 C CA . PHE A 1 189 ? -3.965 -20.969 -20.109 1 94.56 189 PHE A CA 1
ATOM 1516 C C . PHE A 1 189 ? -3.994 -20.625 -21.594 1 94.56 189 PHE A C 1
ATOM 1518 O O . PHE A 1 189 ? -3.719 -21.469 -22.438 1 94.56 189 PHE A O 1
ATOM 1525 N N . ARG A 1 190 ? -4.273 -19.344 -21.703 1 88.5 190 ARG A N 1
ATOM 1526 C CA . ARG A 1 190 ? -4.328 -18.906 -23.094 1 88.5 190 ARG A CA 1
ATOM 1527 C C . ARG A 1 190 ? -3 -18.297 -23.531 1 88.5 190 ARG A C 1
ATOM 1529 O O . ARG A 1 190 ? -2.646 -17.203 -23.109 1 88.5 190 ARG A O 1
ATOM 1536 N N . ASP A 1 191 ? -2.162 -18.938 -24.266 1 77.88 191 ASP A N 1
ATOM 1537 C CA . ASP A 1 191 ? -0.961 -18.453 -24.938 1 77.88 191 ASP A CA 1
ATOM 1538 C C . ASP A 1 191 ? 0.186 -18.266 -23.938 1 77.88 191 ASP A C 1
ATOM 1540 O O . ASP A 1 191 ? 1.047 -17.406 -24.125 1 77.88 191 ASP A O 1
ATOM 1544 N N . HIS A 1 192 ? 0.211 -19.047 -22.812 1 83.81 192 HIS A N 1
ATOM 1545 C CA . HIS A 1 192 ? 1.274 -18.891 -21.828 1 83.81 192 HIS A CA 1
ATOM 1546 C C . HIS A 1 192 ? 1.884 -20.25 -21.469 1 83.81 192 HIS A C 1
ATOM 1548 O O . HIS A 1 192 ? 2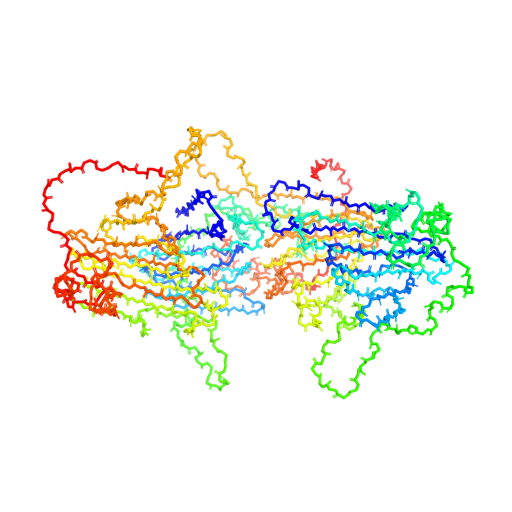.309 -20.453 -20.328 1 83.81 192 HIS A O 1
ATOM 1554 N N . THR A 1 193 ? 1.804 -21.078 -22.453 1 84.94 193 THR A N 1
ATOM 1555 C CA . THR A 1 193 ? 2.457 -22.359 -22.219 1 84.94 193 THR A CA 1
ATOM 1556 C C . THR A 1 193 ? 3.975 -22.219 -22.266 1 84.94 193 THR A C 1
ATOM 1558 O O . THR A 1 193 ? 4.531 -21.797 -23.281 1 84.94 193 THR A O 1
ATOM 1561 N N . ALA A 1 194 ? 4.543 -22.547 -21.234 1 86.19 194 ALA A N 1
ATOM 1562 C CA . ALA A 1 194 ? 5.996 -22.438 -21.156 1 86.19 194 ALA A CA 1
ATOM 1563 C C . ALA A 1 194 ? 6.676 -23.766 -21.453 1 86.19 194 ALA A C 1
ATOM 1565 O O . ALA A 1 194 ? 7.711 -23.797 -22.125 1 86.19 194 ALA A O 1
ATOM 1566 N N . GLN A 1 195 ? 6.18 -24.828 -20.938 1 90.69 195 GLN A N 1
ATOM 1567 C CA . GLN A 1 195 ? 6.695 -26.188 -21.125 1 90.69 195 GLN A CA 1
ATOM 1568 C C . GLN A 1 195 ? 5.555 -27.203 -21.25 1 90.69 195 GLN A C 1
ATOM 1570 O O . GLN A 1 195 ? 4.523 -27.062 -20.594 1 90.69 195 GLN A O 1
ATOM 1575 N N . SER A 1 196 ? 5.727 -28.141 -22.188 1 94.56 196 SER A N 1
ATOM 1576 C CA . SER A 1 196 ? 4.699 -29.172 -22.344 1 94.56 196 SER A CA 1
ATOM 1577 C C . SER A 1 196 ? 5.277 -30.453 -22.922 1 94.56 196 SER A C 1
ATOM 1579 O O . SER A 1 196 ? 6.004 -30.406 -23.922 1 94.56 196 SER A O 1
ATOM 1581 N N . ASN A 1 197 ? 5.047 -31.594 -22.25 1 95.38 197 ASN A N 1
ATOM 1582 C CA . ASN A 1 197 ? 5.293 -32.938 -22.766 1 95.38 197 ASN A CA 1
ATOM 1583 C C . ASN A 1 197 ? 4.344 -33.938 -22.156 1 95.38 197 ASN A C 1
ATOM 1585 O O . ASN A 1 197 ? 3.328 -33.594 -21.562 1 95.38 197 ASN A O 1
ATOM 1589 N N . ARG A 1 198 ? 4.57 -35.188 -22.328 1 95.06 198 ARG A N 1
ATOM 1590 C CA . ARG A 1 198 ? 3.652 -36.219 -21.891 1 95.06 198 ARG A CA 1
ATOM 1591 C C . ARG A 1 198 ? 3.566 -36.281 -20.375 1 95.06 198 ARG A C 1
ATOM 1593 O O . ARG A 1 198 ? 2.629 -36.844 -19.812 1 95.06 198 ARG A O 1
ATOM 1600 N N . TYR A 1 199 ? 4.449 -35.594 -19.703 1 96.75 199 TYR A N 1
ATOM 1601 C CA . TYR A 1 199 ? 4.551 -35.75 -18.266 1 96.75 199 TYR A CA 1
ATOM 1602 C C . TYR A 1 199 ? 4.027 -34.531 -17.531 1 96.75 199 TYR A C 1
ATOM 1604 O O . TYR A 1 199 ? 3.973 -34.5 -16.297 1 96.75 199 TYR A O 1
ATOM 1612 N N . GLY A 1 200 ? 3.666 -33.531 -18.281 1 97.44 200 GLY A N 1
ATOM 1613 C CA . GLY A 1 200 ? 3.074 -32.375 -17.609 1 97.44 200 GLY A CA 1
ATOM 1614 C C . GLY A 1 200 ? 3 -31.141 -18.5 1 97.44 200 GLY A C 1
ATOM 1615 O O . GLY A 1 200 ? 3.402 -31.188 -19.656 1 97.44 200 GLY A O 1
ATOM 1616 N N . ARG A 1 201 ? 2.42 -30.156 -18 1 97.12 201 ARG A N 1
ATOM 1617 C CA . ARG A 1 201 ? 2.301 -28.859 -18.656 1 97.12 201 ARG A CA 1
ATOM 1618 C C . ARG A 1 201 ? 2.547 -27.719 -17.672 1 97.12 201 ARG A C 1
ATOM 1620 O O . ARG A 1 201 ? 2.076 -27.75 -16.547 1 97.12 201 ARG A O 1
ATOM 1627 N N . LEU A 1 202 ? 3.377 -26.766 -18.109 1 97.5 202 LEU A N 1
ATOM 1628 C CA . LEU A 1 202 ? 3.66 -25.578 -17.312 1 97.5 202 LEU A CA 1
ATOM 1629 C C . LEU A 1 202 ? 3.199 -24.328 -18.047 1 97.5 202 LEU A C 1
ATOM 1631 O O . LEU A 1 202 ? 3.594 -24.078 -19.188 1 97.5 202 LEU A O 1
ATOM 1635 N N . TYR A 1 203 ? 2.268 -23.594 -17.422 1 97.25 203 TYR A N 1
ATOM 1636 C CA . TYR A 1 203 ? 1.859 -22.266 -17.906 1 97.25 203 TYR A CA 1
ATOM 1637 C C . TYR A 1 203 ? 2.518 -21.172 -17.094 1 97.25 203 TYR A C 1
ATOM 1639 O O . TYR A 1 203 ? 2.637 -21.281 -15.867 1 97.25 203 TYR A O 1
ATOM 1647 N N . GLU A 1 204 ? 2.967 -20.125 -17.781 1 96.38 204 GLU A N 1
ATOM 1648 C CA . GLU A 1 204 ? 3.668 -19.078 -17.078 1 96.38 204 GLU A CA 1
ATOM 1649 C C . GLU A 1 204 ? 3.371 -17.703 -17.688 1 96.38 204 GLU A C 1
ATOM 1651 O O . GLU A 1 204 ? 3.426 -17.531 -18.906 1 96.38 204 GLU A O 1
ATOM 1656 N N . ALA A 1 205 ? 2.996 -16.781 -16.844 1 94.69 205 ALA A N 1
ATOM 1657 C CA . ALA A 1 205 ? 2.896 -15.367 -17.203 1 94.69 205 ALA A CA 1
ATOM 1658 C C . ALA A 1 205 ? 3.951 -14.531 -16.484 1 94.69 205 ALA A C 1
ATOM 1660 O O . ALA A 1 205 ? 3.963 -14.469 -15.258 1 94.69 205 ALA A O 1
ATOM 1661 N N . ASN A 1 206 ? 4.77 -13.812 -17.234 1 93 206 ASN A N 1
ATOM 1662 C CA . ASN A 1 206 ? 5.891 -13.047 -16.703 1 93 206 ASN A CA 1
ATOM 1663 C C . ASN A 1 206 ? 5.559 -11.562 -16.594 1 93 206 ASN A C 1
ATOM 1665 O O . ASN A 1 206 ? 4.586 -11.094 -17.188 1 93 206 ASN A O 1
ATOM 1669 N N . PRO A 1 207 ? 6.391 -10.844 -15.797 1 90.19 207 PRO A N 1
ATOM 1670 C CA . PRO A 1 207 ? 6.168 -9.406 -15.648 1 90.19 207 PRO A CA 1
ATOM 1671 C C . PRO A 1 207 ? 6.133 -8.68 -17 1 90.19 207 PRO A C 1
ATOM 1673 O O . PRO A 1 207 ? 5.375 -7.719 -17.156 1 90.19 207 PRO A O 1
ATOM 1676 N N . SER A 1 208 ? 6.754 -9.156 -17.922 1 88 208 SER A N 1
ATOM 1677 C CA . SER A 1 208 ? 6.828 -8.484 -19.219 1 88 208 SER A CA 1
ATOM 1678 C C . SER A 1 208 ? 5.574 -8.742 -20.047 1 88 208 SER A C 1
ATOM 1680 O O . SER A 1 208 ? 5.305 -8.016 -21.016 1 88 208 SER A O 1
ATOM 1682 N N . ASP A 1 209 ? 4.855 -9.758 -19.703 1 88.06 209 ASP A N 1
ATOM 1683 C CA . ASP A 1 209 ? 3.688 -10.148 -20.5 1 88.06 209 ASP A CA 1
ATOM 1684 C C . ASP A 1 209 ? 2.506 -9.227 -20.219 1 88.06 209 ASP A C 1
ATOM 1686 O O . ASP A 1 209 ? 1.672 -8.992 -21.094 1 88.06 209 ASP A O 1
ATOM 1690 N N . HIS A 1 210 ? 2.463 -8.711 -18.953 1 86.56 210 HIS A N 1
ATOM 1691 C CA . HIS A 1 210 ? 1.326 -7.906 -18.516 1 86.56 210 HIS A CA 1
ATOM 1692 C C . HIS A 1 210 ? 1.771 -6.766 -17.609 1 86.56 210 HIS A C 1
ATOM 1694 O O . HIS A 1 210 ? 2.547 -6.977 -16.672 1 86.56 210 HIS A O 1
ATOM 1700 N N . LYS A 1 211 ? 1.207 -5.672 -17.828 1 84.62 211 LYS A N 1
ATOM 1701 C CA . LYS A 1 211 ? 1.579 -4.48 -17.062 1 84.62 211 LYS A CA 1
ATOM 1702 C C . LYS A 1 211 ? 1.3 -4.668 -15.57 1 84.62 211 LYS A C 1
ATOM 1704 O O . LYS A 1 211 ? 2.104 -4.262 -14.734 1 84.62 211 LYS A O 1
ATOM 1709 N N . SER A 1 212 ? 0.149 -5.227 -15.312 1 84.62 212 SER A N 1
ATOM 1710 C CA . SER A 1 212 ? -0.204 -5.426 -13.914 1 84.62 212 SER A CA 1
ATOM 1711 C C . SER A 1 212 ? 0.833 -6.285 -13.195 1 84.62 212 SER A C 1
ATOM 1713 O O . SER A 1 212 ? 1.183 -6.016 -12.047 1 84.62 212 SER A O 1
ATOM 1715 N N . LEU A 1 213 ? 1.294 -7.293 -13.852 1 90.5 213 LEU A N 1
ATOM 1716 C CA . LEU A 1 213 ? 2.303 -8.156 -13.25 1 90.5 213 LEU A CA 1
ATOM 1717 C C . LEU A 1 213 ? 3.637 -7.43 -13.125 1 90.5 213 LEU A C 1
ATOM 1719 O O . LEU A 1 213 ? 4.367 -7.633 -12.148 1 90.5 213 LEU A O 1
ATOM 1723 N N . GLN A 1 214 ? 3.961 -6.609 -14.102 1 89.75 214 GLN A N 1
ATOM 1724 C CA . GLN A 1 214 ? 5.18 -5.812 -14.039 1 89.75 214 GLN A CA 1
ATOM 1725 C C . GLN A 1 214 ? 5.168 -4.871 -12.844 1 89.75 214 GLN A C 1
ATOM 1727 O O . GLN A 1 214 ? 6.148 -4.797 -12.094 1 89.75 214 GLN A O 1
ATOM 1732 N N . ASP A 1 215 ? 4.051 -4.207 -12.68 1 83.56 215 ASP A N 1
ATOM 1733 C CA . ASP A 1 215 ? 3.908 -3.26 -11.578 1 83.56 215 ASP A CA 1
ATOM 1734 C C . ASP A 1 215 ? 4.062 -3.959 -10.227 1 83.56 215 ASP A C 1
ATOM 1736 O O . ASP A 1 215 ? 4.594 -3.379 -9.273 1 83.56 215 ASP A O 1
ATOM 1740 N N . LEU A 1 216 ? 3.688 -5.168 -10.195 1 87.31 216 LEU A N 1
ATOM 1741 C CA . LEU A 1 216 ? 3.725 -5.922 -8.945 1 87.31 216 LEU A CA 1
ATOM 1742 C C . LEU A 1 216 ? 5.012 -6.734 -8.844 1 87.31 216 LEU A C 1
ATOM 1744 O O . LEU A 1 216 ? 5.281 -7.344 -7.805 1 87.31 216 LEU A O 1
ATOM 1748 N N . ASN A 1 217 ? 5.855 -6.777 -9.938 1 91.5 217 ASN A N 1
ATOM 1749 C CA . ASN A 1 217 ? 7.039 -7.629 -9.984 1 91.5 217 ASN A CA 1
ATOM 1750 C C . ASN A 1 217 ? 6.703 -9.078 -9.641 1 91.5 217 ASN A C 1
ATOM 1752 O O . ASN A 1 217 ? 7.316 -9.664 -8.742 1 91.5 217 ASN A O 1
ATOM 1756 N N . LEU A 1 218 ? 5.727 -9.57 -10.391 1 93.5 218 LEU A N 1
ATOM 1757 C CA . LEU A 1 218 ? 5.121 -10.859 -10.07 1 93.5 218 LEU A CA 1
ATOM 1758 C C . LEU A 1 218 ? 5.059 -11.758 -11.305 1 93.5 218 LEU A C 1
ATOM 1760 O O . LEU A 1 218 ? 4.766 -11.281 -12.406 1 93.5 218 LEU A O 1
ATOM 1764 N N . MET A 1 219 ? 5.43 -12.938 -11.125 1 96.25 219 MET A N 1
ATOM 1765 C CA . MET A 1 219 ? 5.188 -13.992 -12.102 1 96.25 219 MET A CA 1
ATOM 1766 C C . MET A 1 219 ? 4.172 -15 -11.586 1 96.25 219 MET A C 1
ATOM 1768 O O . MET A 1 219 ? 4.164 -15.32 -10.391 1 96.25 219 MET A O 1
ATOM 1772 N N . ILE A 1 220 ? 3.258 -15.438 -12.445 1 96.94 220 ILE A N 1
ATOM 1773 C CA . ILE A 1 220 ? 2.301 -16.469 -12.055 1 96.94 220 ILE A CA 1
ATOM 1774 C C . ILE A 1 220 ? 2.484 -17.703 -12.938 1 96.94 220 ILE A C 1
ATOM 1776 O O . ILE A 1 220 ? 2.578 -17.594 -14.156 1 96.94 220 ILE A O 1
ATOM 1780 N N . SER A 1 221 ? 2.582 -18.812 -12.312 1 97.31 221 SER A N 1
ATOM 1781 C CA . SER A 1 221 ? 2.725 -20.062 -13.055 1 97.31 221 SER A CA 1
ATOM 1782 C C . SER A 1 221 ? 1.747 -21.125 -12.547 1 97.31 221 SER A C 1
ATOM 1784 O O . SER A 1 221 ? 1.264 -21.031 -11.414 1 97.31 221 SER A O 1
ATOM 1786 N N . PHE A 1 222 ? 1.383 -22.016 -13.43 1 97.88 222 PHE A N 1
ATOM 1787 C CA . PHE A 1 222 ? 0.506 -23.141 -13.141 1 97.88 222 PHE A CA 1
ATOM 1788 C C . PHE A 1 222 ? 1.076 -24.438 -13.727 1 97.88 222 PHE A C 1
ATOM 1790 O O . PHE A 1 222 ? 1.294 -24.531 -14.938 1 97.88 222 PHE A O 1
ATOM 1797 N N . ALA A 1 223 ? 1.3 -25.391 -12.859 1 98 223 ALA A N 1
ATOM 1798 C CA . ALA A 1 223 ? 1.817 -26.688 -13.305 1 98 223 ALA A CA 1
ATOM 1799 C C . ALA A 1 223 ? 0.757 -27.781 -13.172 1 98 223 ALA A C 1
ATOM 1801 O O . ALA A 1 223 ? 0.092 -27.891 -12.141 1 98 223 ALA A O 1
ATOM 1802 N N . ASN A 1 224 ? 0.555 -28.469 -14.203 1 98 224 ASN A N 1
ATOM 1803 C CA . ASN A 1 224 ? -0.188 -29.719 -14.195 1 98 224 ASN A CA 1
ATOM 1804 C C . ASN A 1 224 ? 0.73 -30.922 -14.43 1 98 224 ASN A C 1
ATOM 1806 O O . ASN A 1 224 ? 1.107 -31.203 -15.57 1 98 224 ASN A O 1
ATOM 1810 N N . ILE A 1 225 ? 1.067 -31.609 -13.391 1 98.38 225 ILE A N 1
ATOM 1811 C CA . ILE A 1 225 ? 1.994 -32.719 -13.461 1 98.38 225 ILE A CA 1
ATOM 1812 C C . ILE A 1 225 ? 1.211 -34.031 -13.57 1 98.38 225 ILE A C 1
ATOM 1814 O O . ILE A 1 225 ? 0.382 -34.344 -12.711 1 98.38 225 ILE A O 1
ATOM 1818 N N . THR A 1 226 ? 1.526 -34.75 -14.562 1 97.88 226 THR A N 1
ATOM 1819 C CA . THR A 1 226 ? 0.815 -36 -14.82 1 97.88 226 THR A CA 1
ATOM 1820 C C . THR A 1 226 ? 1.043 -37 -13.688 1 97.88 226 THR A C 1
ATOM 1822 O O . THR A 1 226 ? 2.123 -37.031 -13.094 1 97.88 226 THR A O 1
ATOM 1825 N N . LYS A 1 227 ? -0.01 -37.781 -13.438 1 97.62 227 LYS A N 1
ATOM 1826 C CA . LYS A 1 227 ? 0.112 -38.812 -12.391 1 97.62 227 LYS A CA 1
ATOM 1827 C C . LYS A 1 227 ? 1.392 -39.625 -12.562 1 97.62 227 LYS A C 1
ATOM 1829 O O . LYS A 1 227 ? 1.703 -40.062 -13.664 1 97.62 227 LYS A O 1
ATOM 1834 N N . GLY A 1 228 ? 2.133 -39.688 -11.469 1 96.81 228 GLY A N 1
ATOM 1835 C CA . GLY A 1 228 ? 3.348 -40.5 -11.453 1 96.81 228 GLY A CA 1
ATOM 1836 C C . GLY A 1 228 ? 4.555 -39.75 -12 1 96.81 228 GLY A C 1
ATOM 1837 O O . GLY A 1 228 ? 5.672 -40.281 -11.984 1 96.81 228 GLY A O 1
ATOM 1838 N N . ALA A 1 229 ? 4.387 -38.562 -12.461 1 98.06 229 ALA A N 1
ATOM 1839 C CA . ALA A 1 229 ? 5.48 -37.812 -13.039 1 98.06 229 ALA A CA 1
ATOM 1840 C C . ALA A 1 229 ? 6.055 -36.812 -12.023 1 98.06 229 ALA A C 1
ATOM 1842 O O . ALA A 1 229 ? 5.59 -36.75 -10.883 1 98.06 229 ALA A O 1
ATOM 1843 N N . MET A 1 230 ? 7.113 -36.125 -12.391 1 97.62 230 MET A N 1
ATOM 1844 C CA . MET A 1 230 ? 7.746 -35.125 -11.531 1 97.62 230 MET A CA 1
ATOM 1845 C C . MET A 1 230 ? 8.273 -33.938 -12.344 1 97.62 230 MET A C 1
ATOM 1847 O O . MET A 1 230 ? 8.469 -34.062 -13.555 1 97.62 230 MET A O 1
ATOM 1851 N N . SER A 1 231 ? 8.406 -32.875 -11.734 1 97.38 231 SER A N 1
ATOM 1852 C CA . SER A 1 231 ? 9.133 -31.781 -12.367 1 97.38 231 SER A CA 1
ATOM 1853 C C . SER A 1 231 ? 10.641 -31.984 -12.266 1 97.38 231 SER A C 1
ATOM 1855 O O . SER A 1 231 ? 11.125 -32.625 -11.328 1 97.38 231 SER A O 1
ATOM 1857 N N . ALA A 1 232 ? 11.344 -31.391 -13.25 1 95.81 232 ALA A N 1
ATOM 1858 C CA . ALA A 1 232 ? 12.797 -31.359 -13.109 1 95.81 232 ALA A CA 1
ATOM 1859 C C . ALA A 1 232 ? 13.203 -30.562 -11.875 1 95.81 232 ALA A C 1
ATOM 1861 O O . ALA A 1 232 ? 12.594 -29.547 -11.555 1 95.81 232 ALA A O 1
ATOM 1862 N N . PRO A 1 233 ? 14.234 -31.062 -11.117 1 96.75 233 PRO A N 1
ATOM 1863 C CA . PRO A 1 233 ? 14.797 -30.172 -10.109 1 96.75 233 PRO A CA 1
ATOM 1864 C C . PRO A 1 233 ? 15.305 -28.859 -10.703 1 96.75 233 PRO A C 1
ATOM 1866 O O . PRO A 1 233 ? 15.945 -28.859 -11.758 1 96.75 233 PRO A O 1
ATOM 1869 N N . PHE A 1 234 ? 15 -27.797 -10.133 1 97.12 234 PHE A N 1
ATOM 1870 C CA . PHE A 1 234 ? 15.422 -26.484 -10.602 1 97.12 234 PHE A CA 1
ATOM 1871 C C . PHE A 1 234 ? 15.453 -25.484 -9.461 1 97.12 234 PHE A C 1
ATOM 1873 O O . PHE A 1 234 ? 15.039 -25.781 -8.344 1 97.12 234 PHE A O 1
ATOM 1880 N N . TYR A 1 235 ? 16.031 -24.375 -9.641 1 95.19 235 TYR A N 1
ATOM 1881 C CA . TYR A 1 235 ? 15.883 -23.25 -8.719 1 95.19 235 TYR A CA 1
ATOM 1882 C C . TYR A 1 235 ? 15.703 -21.938 -9.477 1 95.19 235 TYR A C 1
ATOM 1884 O O . TYR A 1 235 ? 16.062 -21.844 -10.656 1 95.19 235 TYR A O 1
ATOM 1892 N N . ASN A 1 236 ? 15.07 -20.938 -8.898 1 95.06 236 ASN A N 1
ATOM 1893 C CA . ASN A 1 236 ? 14.938 -19.578 -9.422 1 95.06 236 ASN A CA 1
ATOM 1894 C C . ASN A 1 236 ? 16.062 -18.672 -8.922 1 95.06 236 ASN A C 1
ATOM 1896 O O . ASN A 1 236 ? 16.453 -18.75 -7.758 1 95.06 236 ASN A O 1
ATOM 1900 N N . SER A 1 237 ? 16.5 -17.828 -9.789 1 94.81 237 SER A N 1
ATOM 1901 C CA . SER A 1 237 ? 17.625 -16.953 -9.438 1 94.81 237 SER A CA 1
ATOM 1902 C C . SER A 1 237 ? 17.188 -15.852 -8.477 1 94.81 237 SER A C 1
ATOM 1904 O O . SER A 1 237 ? 17.969 -15.43 -7.617 1 94.81 237 SER A O 1
ATOM 1906 N N . ARG A 1 238 ? 15.977 -15.352 -8.656 1 92.56 238 ARG A N 1
ATOM 1907 C CA . ARG A 1 238 ? 15.555 -14.18 -7.887 1 92.56 238 ARG A CA 1
ATOM 1908 C C . ARG A 1 238 ? 14.18 -14.398 -7.273 1 92.56 238 ARG A C 1
ATOM 1910 O O . ARG A 1 238 ? 13.938 -14.016 -6.129 1 92.56 238 ARG A O 1
ATOM 1917 N N . ALA A 1 239 ? 13.352 -15.078 -7.961 1 94.06 239 ALA A N 1
ATOM 1918 C CA . ALA A 1 239 ? 11.945 -15.156 -7.59 1 94.06 239 ALA A CA 1
ATOM 1919 C C . ALA A 1 239 ? 11.727 -16.141 -6.441 1 94.06 239 ALA A C 1
ATOM 1921 O O . ALA A 1 239 ? 12.328 -17.219 -6.418 1 94.06 239 ALA A O 1
ATOM 1922 N N . THR A 1 240 ? 11 -15.742 -5.469 1 93.06 240 THR A N 1
ATOM 1923 C CA . THR A 1 240 ? 10.492 -16.641 -4.434 1 93.06 240 THR A CA 1
ATOM 1924 C C . THR A 1 240 ? 9.117 -17.188 -4.812 1 93.06 240 THR A C 1
ATOM 1926 O O . THR A 1 240 ? 8.203 -16.406 -5.105 1 93.06 240 THR A O 1
ATOM 1929 N N . LYS A 1 241 ? 9.031 -18.406 -4.75 1 94.56 241 LYS A N 1
ATOM 1930 C CA . LYS A 1 241 ? 7.816 -19.094 -5.184 1 94.56 241 LYS A CA 1
ATOM 1931 C C . LYS A 1 241 ? 6.879 -19.344 -4.008 1 94.56 241 LYS A C 1
ATOM 1933 O O . LYS A 1 241 ? 7.277 -19.938 -3.006 1 94.56 241 LYS A O 1
ATOM 1938 N N . ILE A 1 242 ? 5.637 -18.812 -4.062 1 94.19 242 ILE A N 1
ATOM 1939 C CA . ILE A 1 242 ? 4.551 -19.141 -3.146 1 94.19 242 ILE A CA 1
ATOM 1940 C C . ILE A 1 242 ? 3.52 -20.016 -3.852 1 94.19 242 ILE A C 1
ATOM 1942 O O . ILE A 1 242 ? 2.777 -19.547 -4.715 1 94.19 242 ILE A O 1
ATOM 1946 N N . ALA A 1 243 ? 3.473 -21.219 -3.422 1 95.44 243 ALA A N 1
ATOM 1947 C CA . ALA A 1 243 ? 2.723 -22.219 -4.184 1 95.44 243 ALA A CA 1
ATOM 1948 C C . ALA A 1 243 ? 1.488 -22.688 -3.414 1 95.44 243 ALA A C 1
ATOM 1950 O O . ALA A 1 243 ? 1.5 -22.734 -2.182 1 95.44 243 ALA A O 1
ATOM 1951 N N . PHE A 1 244 ? 0.458 -22.953 -4.168 1 94.75 244 PHE A N 1
ATOM 1952 C CA . PHE A 1 244 ? -0.799 -23.484 -3.645 1 94.75 244 PHE A CA 1
ATOM 1953 C C . PHE A 1 244 ? -1.262 -24.688 -4.457 1 94.75 244 PHE A C 1
ATOM 1955 O O . PHE A 1 244 ? -1.44 -24.594 -5.672 1 94.75 244 PHE A O 1
ATOM 1962 N N . VAL A 1 245 ? -1.475 -25.828 -3.766 1 96.25 245 VAL A N 1
ATOM 1963 C CA . VAL A 1 245 ? -1.943 -27.016 -4.461 1 96.25 245 VAL A CA 1
ATOM 1964 C C . VAL A 1 245 ? -3.455 -26.938 -4.664 1 96.25 245 VAL A C 1
ATOM 1966 O O . VAL A 1 245 ? -4.219 -26.953 -3.697 1 96.25 245 VAL A O 1
ATOM 1969 N N . VAL A 1 246 ? -3.83 -26.938 -5.902 1 96.31 246 VAL A N 1
ATOM 1970 C CA . VAL A 1 246 ? -5.254 -26.734 -6.156 1 96.31 246 VAL A CA 1
ATOM 1971 C C . VAL A 1 246 ? -5.934 -28.094 -6.363 1 96.31 246 VAL A C 1
ATOM 1973 O O . VAL A 1 246 ? -7.137 -28.219 -6.129 1 96.31 246 VAL A O 1
ATOM 1976 N N . LYS A 1 247 ? -5.188 -29.078 -6.809 1 96.5 247 LYS A N 1
ATOM 1977 C CA . LYS A 1 247 ? -5.758 -30.406 -7.066 1 96.5 247 LYS A CA 1
ATOM 1978 C C . LYS A 1 247 ? -4.688 -31.484 -6.996 1 96.5 247 LYS A C 1
ATOM 1980 O O . LYS A 1 247 ? -3.547 -31.266 -7.406 1 96.5 247 LYS A O 1
ATOM 1985 N N . GLY A 1 248 ? -5.094 -32.625 -6.418 1 96.94 248 GLY A N 1
ATOM 1986 C CA . GLY A 1 248 ? -4.234 -33.781 -6.465 1 96.94 248 GLY A CA 1
ATOM 1987 C C . GLY A 1 248 ? -3.361 -33.938 -5.234 1 96.94 248 GLY A C 1
ATOM 1988 O O . GLY A 1 248 ? -3.572 -33.25 -4.23 1 96.94 248 GLY A O 1
ATOM 1989 N N . GLU A 1 249 ? -2.506 -34.969 -5.375 1 96.75 249 GLU A N 1
ATOM 1990 C CA . GLU A 1 249 ? -1.591 -35.312 -4.285 1 96.75 249 GLU A CA 1
ATOM 1991 C C . GLU A 1 249 ? -0.183 -35.562 -4.809 1 96.75 249 GLU A C 1
ATOM 1993 O O . GLU A 1 249 ? -0.006 -35.938 -5.977 1 96.75 249 GLU A O 1
ATOM 1998 N N . GLY A 1 250 ? 0.752 -35.344 -3.9 1 97.38 250 GLY A N 1
ATOM 1999 C CA . GLY A 1 250 ? 2.148 -35.562 -4.234 1 97.38 250 GLY A CA 1
ATOM 2000 C C . GLY A 1 250 ? 3.1 -35.188 -3.113 1 97.38 250 GLY A C 1
ATOM 2001 O O . GLY A 1 250 ? 2.75 -35.312 -1.935 1 97.38 250 GLY A O 1
ATOM 2002 N N . SER A 1 251 ? 4.293 -34.969 -3.539 1 95.56 251 SER A N 1
ATOM 2003 C CA . SER A 1 251 ? 5.305 -34.562 -2.566 1 95.56 251 SER A CA 1
ATOM 2004 C C . SER A 1 251 ? 6.312 -33.594 -3.186 1 95.56 251 SER A C 1
ATOM 2006 O O . SER A 1 251 ? 6.309 -33.375 -4.398 1 95.56 251 SER A O 1
ATOM 2008 N N . LEU A 1 252 ? 7.023 -32.938 -2.357 1 96 252 LEU A N 1
ATOM 2009 C CA . LEU A 1 252 ? 8.109 -32.094 -2.836 1 96 252 LEU A CA 1
ATOM 2010 C C . LEU A 1 252 ? 9.398 -32.375 -2.074 1 96 252 LEU A C 1
ATOM 2012 O O . LEU A 1 252 ? 9.359 -32.875 -0.95 1 96 252 LEU A O 1
ATOM 2016 N N . GLU A 1 253 ? 10.453 -32.156 -2.65 1 94.81 253 GLU A N 1
ATOM 2017 C CA . GLU A 1 253 ? 11.789 -32.156 -2.051 1 94.81 253 GLU A CA 1
ATOM 2018 C C . GLU A 1 253 ? 12.539 -30.875 -2.365 1 94.81 253 GLU A C 1
ATOM 2020 O O . GLU A 1 253 ? 12.516 -30.406 -3.504 1 94.81 253 GLU A O 1
ATOM 2025 N N . MET A 1 254 ? 13.086 -30.297 -1.37 1 92 254 MET A N 1
ATOM 2026 C CA . MET A 1 254 ? 13.805 -29.031 -1.515 1 92 254 MET A CA 1
ATOM 2027 C C . MET A 1 254 ? 15.133 -29.078 -0.767 1 92 254 MET A C 1
ATOM 2029 O O . MET A 1 254 ? 15.211 -29.609 0.339 1 92 254 MET A O 1
ATOM 2033 N N . ALA A 1 255 ? 16.141 -28.562 -1.349 1 91.5 255 ALA A N 1
ATOM 2034 C CA . ALA A 1 255 ? 17.438 -28.438 -0.683 1 91.5 255 ALA A CA 1
ATOM 2035 C C . ALA A 1 255 ? 17.531 -27.109 0.08 1 91.5 255 ALA A C 1
ATOM 2037 O O . ALA A 1 255 ? 17.469 -26.047 -0.518 1 91.5 255 ALA A O 1
ATOM 2038 N N . CYS A 1 256 ? 17.734 -27.203 1.391 1 83.69 256 CYS A N 1
ATOM 2039 C CA . CYS A 1 256 ? 17.781 -26.016 2.23 1 83.69 256 CYS A CA 1
ATOM 2040 C C . CYS A 1 256 ? 19.078 -25.969 3.037 1 83.69 256 CYS A C 1
ATOM 2042 O O . CYS A 1 256 ? 19.469 -26.953 3.646 1 83.69 256 CYS A O 1
ATOM 2044 N N . PRO A 1 257 ? 19.719 -24.766 2.982 1 78.5 257 PRO A N 1
ATOM 2045 C CA . PRO A 1 257 ? 20.891 -24.641 3.85 1 78.5 257 PRO A CA 1
ATOM 2046 C C . PRO A 1 257 ? 20.531 -24.641 5.336 1 78.5 257 PRO A C 1
ATOM 2048 O O . PRO A 1 257 ? 19.484 -24.125 5.723 1 78.5 257 PRO A O 1
ATOM 2051 N N . HIS A 1 258 ? 20.953 -25.5 6.07 1 63.69 258 HIS A N 1
ATOM 2052 C CA . HIS A 1 258 ? 20.703 -25.578 7.504 1 63.69 258 HIS A CA 1
ATOM 2053 C C . HIS A 1 258 ? 21.484 -24.531 8.266 1 63.69 258 HIS A C 1
ATOM 2055 O O . HIS A 1 258 ? 22.703 -24.406 8.102 1 63.69 258 HIS A O 1
ATOM 2061 N N . ILE A 1 259 ? 20.781 -23.5 8.625 1 50.97 259 ILE A N 1
ATOM 2062 C CA . ILE A 1 259 ? 21.469 -22.578 9.5 1 50.97 259 ILE A CA 1
ATOM 2063 C C . ILE A 1 259 ? 21.516 -23.125 10.922 1 50.97 259 ILE A C 1
ATOM 2065 O O . ILE A 1 259 ? 20.469 -23.328 11.539 1 50.97 259 ILE A O 1
ATOM 2069 N N . LYS A 1 260 ? 22.359 -23.812 11.266 1 47.78 260 LYS A N 1
ATOM 2070 C CA . LYS A 1 260 ? 22.484 -24.234 12.656 1 47.78 260 LYS A CA 1
ATOM 2071 C C . LYS A 1 260 ? 22.328 -23.047 13.602 1 47.78 260 LYS A C 1
ATOM 2073 O O . LYS A 1 260 ? 22.828 -21.953 13.328 1 47.78 260 LYS A O 1
ATOM 2078 N N . SER A 1 261 ? 21.25 -23 14.281 1 46.94 261 SER A N 1
ATOM 2079 C CA . SER A 1 261 ? 21.219 -22.062 15.406 1 46.94 261 SER A CA 1
ATOM 2080 C C . SER A 1 261 ? 22.562 -22.047 16.125 1 46.94 261 SER A C 1
ATOM 2082 O O . SER A 1 261 ? 23.234 -23.062 16.234 1 46.94 261 SER A O 1
ATOM 2084 N N . GLU A 1 262 ? 23.156 -20.891 16.25 1 43.28 262 GLU A N 1
ATOM 2085 C CA . GLU A 1 262 ? 24.375 -20.641 17 1 43.28 262 GLU A CA 1
ATOM 2086 C C . GLU A 1 262 ? 24.297 -21.219 18.406 1 43.28 262 GLU A C 1
ATOM 2088 O O . GLU A 1 262 ? 25.156 -20.922 19.266 1 43.28 262 GLU A O 1
ATOM 2093 N N . GLN A 1 263 ? 23.266 -21.797 19.047 1 39.69 263 GLN A N 1
ATOM 2094 C CA . GLN A 1 263 ? 23.672 -21.922 20.438 1 39.69 263 GLN A CA 1
ATOM 2095 C C . GLN A 1 263 ? 25.078 -22.531 20.562 1 39.69 263 GLN A C 1
ATOM 2097 O O . GLN A 1 263 ? 25.797 -22.266 21.516 1 39.69 263 GLN A O 1
ATOM 2102 N N . GLY A 1 264 ? 25.344 -23.812 20.5 1 37.34 264 GLY A N 1
ATOM 2103 C CA . GLY A 1 264 ? 26.484 -24.328 21.234 1 37.34 264 GLY A CA 1
ATOM 2104 C C . GLY A 1 264 ? 27.797 -23.75 20.75 1 37.34 264 GLY A C 1
ATOM 2105 O O . GLY A 1 264 ? 28.266 -22.734 21.266 1 37.34 264 GLY A O 1
ATOM 2106 N N . ARG A 1 265 ? 29.125 -24.766 20.453 1 35.22 265 ARG A N 1
ATOM 2107 C CA . ARG A 1 265 ? 30.562 -24.562 20.594 1 35.22 265 ARG A CA 1
ATOM 2108 C C . ARG A 1 265 ? 31.094 -23.609 19.531 1 35.22 265 ARG A C 1
ATOM 2110 O O . ARG A 1 265 ? 30.688 -23.688 18.359 1 35.22 265 ARG A O 1
ATOM 2117 N N . ALA A 1 266 ? 31.812 -22.531 19.875 1 39.53 266 ALA A N 1
ATOM 2118 C CA . ALA A 1 266 ? 32.656 -21.5 19.281 1 39.53 266 ALA A CA 1
ATOM 2119 C C . ALA A 1 266 ? 33.25 -21.969 17.953 1 39.53 266 ALA A C 1
ATOM 2121 O O . ALA A 1 266 ? 33.5 -21.156 17.062 1 39.53 266 ALA A O 1
ATOM 2122 N N . GLY A 1 267 ? 34.062 -23.062 18.016 1 39.5 267 GLY A N 1
ATOM 2123 C CA . GLY A 1 267 ? 35.25 -23.312 17.203 1 39.5 267 GLY A CA 1
ATOM 2124 C C . GLY A 1 267 ? 34.938 -23.672 15.766 1 39.5 267 GLY A C 1
ATOM 2125 O O . GLY A 1 267 ? 35.812 -23.562 14.898 1 39.5 267 GLY A O 1
ATOM 2126 N N . GLN A 1 268 ? 34.344 -24.875 15.578 1 39.41 268 GLN A N 1
ATOM 2127 C CA . GLN A 1 268 ? 34.469 -25.406 14.227 1 39.41 268 GLN A CA 1
ATOM 2128 C C . GLN A 1 268 ? 33.531 -24.688 13.258 1 39.41 268 GLN A C 1
ATOM 2130 O O . GLN A 1 268 ? 32.344 -24.531 13.539 1 39.41 268 GLN A O 1
ATOM 2135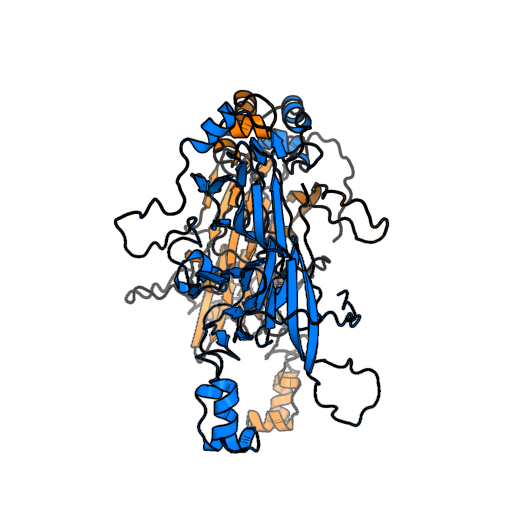 N N . GLN A 1 269 ? 34 -23.656 12.516 1 43.88 269 GLN A N 1
ATOM 2136 C CA . GLN A 1 269 ? 33.344 -23.203 11.289 1 43.88 269 GLN A CA 1
ATOM 2137 C C . GLN A 1 269 ? 32.438 -24.266 10.695 1 43.88 269 GLN A C 1
ATOM 2139 O O . GLN A 1 269 ? 32.906 -25.172 9.992 1 43.88 269 GLN A O 1
ATOM 2144 N N . ASP A 1 270 ? 31.594 -24.906 11.391 1 46.25 270 ASP A N 1
ATOM 2145 C CA . ASP A 1 270 ? 30.797 -26 10.812 1 46.25 270 ASP A CA 1
ATOM 2146 C C . ASP A 1 270 ? 30.109 -25.547 9.523 1 46.25 270 ASP A C 1
ATOM 2148 O O . ASP A 1 270 ? 29.516 -24.469 9.469 1 46.25 270 ASP A O 1
ATOM 2152 N N . LYS A 1 271 ? 30.516 -25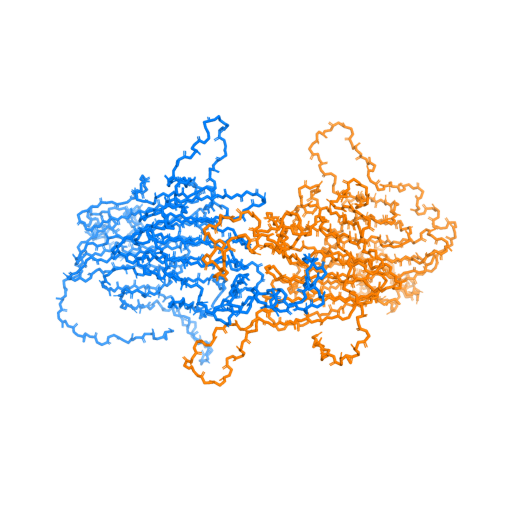.859 8.297 1 50.72 271 LYS A N 1
ATOM 2153 C CA . LYS A 1 271 ? 30.016 -25.719 6.93 1 50.72 271 LYS A CA 1
ATOM 2154 C C . LYS A 1 271 ? 28.5 -25.797 6.871 1 50.72 271 LYS A C 1
ATOM 2156 O O . LYS A 1 271 ? 27.891 -26.656 7.516 1 50.72 271 LYS A O 1
ATOM 2161 N N . PRO A 1 272 ? 27.812 -24.797 6.523 1 59.62 272 PRO A N 1
ATOM 2162 C CA . PRO A 1 272 ? 26.359 -24.859 6.344 1 59.62 272 PRO A CA 1
ATOM 2163 C C . PRO A 1 272 ? 25.922 -26.125 5.605 1 59.62 272 PRO A C 1
ATOM 2165 O O . PRO A 1 272 ? 26.359 -26.375 4.484 1 59.62 272 PRO A O 1
ATOM 2168 N N . ASP A 1 273 ? 25.5 -27.25 6.23 1 77 273 ASP A N 1
ATOM 2169 C CA . ASP A 1 273 ? 25.031 -28.484 5.605 1 77 273 ASP A CA 1
ATOM 2170 C C . ASP A 1 273 ? 23.672 -28.281 4.957 1 77 273 ASP A C 1
ATOM 2172 O O . ASP A 1 273 ? 22.844 -27.5 5.449 1 77 273 ASP A O 1
ATOM 2176 N N . ILE A 1 274 ? 23.609 -28.672 3.635 1 83.38 274 ILE A N 1
ATOM 2177 C CA . ILE A 1 274 ? 22.359 -28.672 2.885 1 83.38 274 ILE A CA 1
ATOM 2178 C C . ILE A 1 274 ? 21.484 -29.828 3.344 1 83.38 274 ILE A C 1
ATOM 2180 O O . ILE A 1 274 ? 21.953 -30.953 3.484 1 83.38 274 ILE A O 1
ATOM 2184 N N . GLU A 1 275 ? 20.312 -29.484 3.793 1 85.12 275 GLU A N 1
ATOM 2185 C CA . GLU A 1 275 ? 19.375 -30.5 4.242 1 85.12 275 GLU A CA 1
ATOM 2186 C C . GLU A 1 275 ? 18.203 -30.641 3.281 1 85.12 275 GLU A C 1
ATOM 2188 O O . GLU A 1 275 ? 17.812 -29.672 2.631 1 85.12 275 GLU A O 1
ATOM 2193 N N . ARG A 1 276 ? 17.781 -31.844 3.213 1 88.38 276 ARG A N 1
ATOM 2194 C CA . ARG A 1 276 ? 16.594 -32.125 2.406 1 88.38 276 ARG A CA 1
ATOM 2195 C C . ARG A 1 276 ? 15.32 -31.828 3.188 1 88.38 276 ARG A C 1
ATOM 2197 O O . ARG A 1 276 ? 15.102 -32.375 4.27 1 88.38 276 ARG A O 1
ATOM 2204 N N . VAL A 1 277 ? 14.57 -30.984 2.66 1 85.81 277 VAL A N 1
ATOM 2205 C CA . VAL A 1 277 ? 13.242 -30.719 3.205 1 85.81 277 VAL A CA 1
ATOM 2206 C C . VAL A 1 277 ? 12.18 -31.375 2.326 1 85.81 277 VAL A C 1
ATOM 2208 O O . VAL A 1 277 ? 12.188 -31.203 1.104 1 85.81 277 VAL A O 1
ATOM 2211 N N . THR A 1 278 ? 11.398 -32.219 2.945 1 90.62 278 THR A N 1
ATOM 2212 C CA . THR A 1 278 ? 10.344 -32.875 2.201 1 90.62 278 THR A CA 1
ATOM 2213 C C . THR A 1 278 ? 8.969 -32.469 2.699 1 90.62 278 THR A C 1
ATOM 2215 O O . THR A 1 278 ? 8.836 -31.938 3.812 1 90.62 278 THR A O 1
ATOM 2218 N N . GLY A 1 279 ? 7.988 -32.5 1.783 1 90.56 279 GLY A N 1
ATOM 2219 C CA . GLY A 1 279 ? 6.617 -32.188 2.15 1 90.56 279 GLY A CA 1
ATOM 2220 C C . GLY A 1 279 ? 5.59 -32.938 1.333 1 90.56 279 GLY A C 1
ATOM 2221 O O . GLY A 1 279 ? 5.781 -33.156 0.135 1 90.56 279 GLY A O 1
ATOM 2222 N N . GLN A 1 280 ? 4.562 -33.375 2.035 1 93.94 280 GLN A N 1
ATOM 2223 C CA . GLN A 1 280 ? 3.434 -33.969 1.336 1 93.94 280 GLN A CA 1
ATOM 2224 C C . GLN A 1 280 ? 2.496 -32.906 0.777 1 93.94 280 GLN A C 1
ATOM 2226 O O . GLN A 1 280 ? 2.232 -31.906 1.437 1 93.94 280 GLN A O 1
ATOM 2231 N N . LEU A 1 281 ? 2.098 -33.219 -0.414 1 95.31 281 LEU A N 1
ATOM 2232 C CA . LEU A 1 281 ? 1.25 -32.25 -1.086 1 95.31 281 LEU A CA 1
ATOM 2233 C C . LEU A 1 281 ? -0.163 -32.781 -1.273 1 95.31 281 LEU A C 1
ATOM 2235 O O . LEU A 1 281 ? -0.344 -33.969 -1.622 1 95.31 281 LEU A O 1
ATOM 2239 N N . ARG A 1 282 ? -1.077 -32.031 -0.953 1 94.12 282 ARG A N 1
ATOM 2240 C CA . ARG A 1 282 ? -2.494 -32.25 -1.214 1 94.12 282 ARG A CA 1
ATOM 2241 C C . ARG A 1 282 ? -3.234 -30.938 -1.405 1 94.12 282 ARG A C 1
ATOM 2243 O O . ARG A 1 282 ? -2.688 -29.859 -1.127 1 94.12 282 ARG A O 1
ATOM 2250 N N . ARG A 1 283 ? -4.441 -31.047 -1.857 1 91.88 283 ARG A N 1
ATOM 2251 C CA . ARG A 1 283 ? -5.223 -29.844 -2.102 1 91.88 283 ARG A CA 1
ATOM 2252 C C . ARG A 1 283 ? -5.238 -28.938 -0.868 1 91.88 283 ARG A C 1
ATOM 2254 O O . ARG A 1 283 ? -5.5 -29.406 0.243 1 91.88 283 ARG A O 1
ATOM 2261 N N . GLY A 1 284 ? -4.895 -27.703 -1.075 1 88.75 284 GLY A N 1
ATOM 2262 C CA . GLY A 1 284 ? -4.941 -26.734 0.01 1 88.75 284 GLY A CA 1
ATOM 2263 C C . GLY A 1 284 ? -3.586 -26.484 0.639 1 88.75 284 GLY A C 1
ATOM 2264 O O . GLY A 1 284 ? -3.41 -25.5 1.36 1 88.75 284 GLY A O 1
ATOM 2265 N N . VAL A 1 285 ? -2.67 -27.281 0.388 1 90.25 285 VAL A N 1
ATOM 2266 C CA . VAL A 1 285 ? -1.34 -27.109 0.963 1 90.25 285 VAL A CA 1
ATOM 2267 C C . VAL A 1 285 ? -0.642 -25.922 0.309 1 90.25 285 VAL A C 1
ATOM 2269 O O . VAL A 1 285 ? -0.724 -25.734 -0.908 1 90.25 285 VAL A O 1
ATOM 2272 N N . VAL A 1 286 ? -0.056 -25.141 1.215 1 91.5 286 VAL A N 1
ATOM 2273 C CA . VAL A 1 286 ? 0.769 -24.016 0.788 1 91.5 286 VAL A CA 1
ATOM 2274 C C . VAL A 1 286 ? 2.234 -24.297 1.112 1 91.5 286 VAL A C 1
ATOM 2276 O O . VAL A 1 286 ? 2.553 -24.812 2.191 1 91.5 286 VAL A O 1
ATOM 2279 N N . PHE A 1 287 ? 3.156 -24.062 0.149 1 89.94 287 PHE A N 1
ATOM 2280 C CA . PHE A 1 287 ? 4.578 -24.156 0.45 1 89.94 287 PHE A CA 1
ATOM 2281 C C . PHE A 1 287 ? 5.355 -23.031 -0.239 1 89.94 287 PHE A C 1
ATOM 2283 O O . PHE A 1 287 ? 4.887 -22.469 -1.229 1 89.94 287 PHE A O 1
ATOM 2290 N N . VAL A 1 288 ? 6.488 -22.688 0.302 1 91.62 288 VAL A N 1
ATOM 2291 C CA . VAL A 1 288 ? 7.309 -21.578 -0.199 1 91.62 288 VAL A CA 1
ATOM 2292 C C . VAL A 1 288 ? 8.68 -22.109 -0.623 1 91.62 288 VAL A C 1
ATOM 2294 O O . VAL A 1 288 ? 9.273 -22.938 0.072 1 91.62 288 VAL A O 1
ATOM 2297 N N . VAL A 1 289 ? 9.07 -21.703 -1.779 1 92.75 289 VAL A N 1
ATOM 2298 C CA . VAL A 1 289 ? 10.414 -22 -2.258 1 92.75 289 VAL A CA 1
ATOM 2299 C C . VAL A 1 289 ? 11.211 -20.719 -2.41 1 92.75 289 VAL A C 1
ATOM 2301 O O . VAL A 1 289 ? 11.023 -19.969 -3.373 1 92.75 289 VAL A O 1
ATOM 2304 N N . PRO A 1 290 ? 12.172 -20.5 -1.565 1 89.38 290 PRO A N 1
ATOM 2305 C CA . PRO A 1 290 ? 12.969 -19.266 -1.68 1 89.38 290 PRO A CA 1
ATOM 2306 C C . PRO A 1 290 ? 13.867 -19.266 -2.914 1 89.38 290 PRO A C 1
ATOM 2308 O O . PRO A 1 290 ? 14.211 -20.328 -3.436 1 89.38 290 PRO A O 1
ATOM 2311 N N . ALA A 1 291 ? 14.195 -18.078 -3.326 1 90.38 291 ALA A N 1
ATOM 2312 C CA . ALA A 1 291 ? 15.156 -17.938 -4.422 1 90.38 291 ALA A CA 1
ATOM 2313 C C . ALA A 1 291 ? 16.438 -18.703 -4.125 1 90.38 291 ALA A C 1
ATOM 2315 O O . ALA A 1 291 ? 16.938 -18.688 -2.994 1 90.38 291 ALA A O 1
ATOM 2316 N N . GLY A 1 292 ? 16.906 -19.375 -5.113 1 91.75 292 GLY A N 1
ATOM 2317 C CA . GLY A 1 292 ? 18.172 -20.062 -4.988 1 91.75 292 GLY A CA 1
ATOM 2318 C C . GLY A 1 292 ? 18.047 -21.484 -4.461 1 91.75 292 GLY A C 1
ATOM 2319 O O . GLY A 1 292 ? 19 -22.25 -4.473 1 91.75 292 GLY A O 1
ATOM 2320 N N . HIS A 1 293 ? 16.891 -21.906 -3.969 1 91.88 293 HIS A N 1
ATOM 2321 C CA . HIS A 1 293 ? 16.703 -23.219 -3.383 1 91.88 293 HIS A CA 1
ATOM 2322 C C . HIS A 1 293 ? 16.25 -24.234 -4.43 1 91.88 293 HIS A C 1
ATOM 2324 O O . HIS A 1 293 ? 15.156 -24.109 -4.988 1 91.88 293 HIS A O 1
ATOM 2330 N N . PRO A 1 294 ? 17 -25.266 -4.691 1 95.19 294 PRO A N 1
ATOM 2331 C CA . PRO A 1 294 ? 16.547 -26.328 -5.605 1 95.19 294 PRO A CA 1
ATOM 2332 C C . PRO A 1 294 ? 15.32 -27.062 -5.098 1 95.19 294 PRO A C 1
ATOM 2334 O O . PRO A 1 294 ? 15.227 -27.359 -3.904 1 95.19 294 PRO A O 1
ATOM 2337 N N . VAL A 1 295 ? 14.422 -27.328 -6.027 1 96.44 295 VAL A N 1
ATOM 2338 C CA . VAL A 1 295 ? 13.18 -27.969 -5.613 1 96.44 295 VAL A CA 1
ATOM 2339 C C . VAL A 1 295 ? 12.648 -28.859 -6.738 1 96.44 295 VAL A C 1
ATOM 2341 O O . VAL A 1 295 ? 12.961 -28.625 -7.91 1 96.44 295 VAL A O 1
ATOM 2344 N N . THR A 1 296 ? 11.992 -29.859 -6.398 1 97.62 296 THR A N 1
ATOM 2345 C CA . THR A 1 296 ? 11.227 -30.688 -7.332 1 97.62 296 THR A CA 1
ATOM 2346 C C . THR A 1 296 ? 9.891 -31.109 -6.715 1 97.62 296 THR A C 1
ATOM 2348 O O . THR A 1 296 ? 9.773 -31.203 -5.492 1 97.62 296 THR A O 1
ATOM 2351 N N . THR A 1 297 ? 8.938 -31.234 -7.535 1 98 297 THR A N 1
ATOM 2352 C CA . THR A 1 297 ? 7.621 -31.703 -7.125 1 98 297 THR A CA 1
ATOM 2353 C C . THR A 1 297 ? 7.262 -33 -7.844 1 98 297 THR A C 1
ATOM 2355 O O . THR A 1 297 ? 7.547 -33.156 -9.031 1 98 297 THR A O 1
ATOM 2358 N N . ILE A 1 298 ? 6.676 -33.875 -7.121 1 97.69 298 ILE A N 1
ATOM 2359 C CA . ILE A 1 298 ? 6.383 -35.219 -7.625 1 97.69 298 ILE A CA 1
ATOM 2360 C C . ILE A 1 298 ? 4.895 -35.531 -7.449 1 97.69 298 ILE A C 1
ATOM 2362 O O . ILE A 1 298 ? 4.375 -35.5 -6.332 1 97.69 298 ILE A O 1
ATOM 2366 N N . ALA A 1 299 ? 4.195 -35.844 -8.547 1 98.19 299 ALA A N 1
ATOM 2367 C CA . ALA A 1 299 ? 2.791 -36.25 -8.484 1 98.19 299 ALA A CA 1
ATOM 2368 C C . ALA A 1 299 ? 2.648 -37.688 -8.008 1 98.19 299 ALA A C 1
ATOM 2370 O O . ALA A 1 299 ? 3.471 -38.562 -8.344 1 98.19 299 ALA A O 1
ATOM 2371 N N . SER A 1 300 ? 1.636 -37.938 -7.285 1 96 300 SER A N 1
ATOM 2372 C CA . SER A 1 300 ? 1.336 -39.312 -6.895 1 96 300 SER A CA 1
ATOM 2373 C C . SER A 1 300 ? 0.964 -40.156 -8.109 1 96 300 SER A C 1
ATOM 2375 O O . SER A 1 300 ? 0.725 -39.625 -9.195 1 96 300 SER A O 1
ATOM 2377 N N . GLY A 1 301 ? 0.919 -41.469 -7.867 1 95.06 301 GLY A N 1
ATOM 2378 C CA . GLY A 1 301 ? 0.564 -42.344 -8.961 1 95.06 301 GLY A CA 1
ATOM 2379 C C . GLY A 1 301 ? -0.923 -42.375 -9.258 1 95.06 301 GLY A C 1
ATOM 2380 O O . GLY A 1 301 ? -1.35 -42.906 -10.281 1 95.06 301 GLY A O 1
ATOM 2381 N N . ASN A 1 302 ? -1.677 -41.719 -8.539 1 93.69 302 ASN A N 1
ATOM 2382 C CA . ASN A 1 302 ? -3.125 -41.875 -8.625 1 93.69 302 ASN A CA 1
ATOM 2383 C C . ASN A 1 302 ? -3.775 -40.656 -9.32 1 93.69 302 ASN A C 1
ATOM 2385 O O . ASN A 1 302 ? -4.891 -40.781 -9.828 1 93.69 302 ASN A O 1
ATOM 2389 N N . SER A 1 303 ? -3.131 -39.594 -9.281 1 95.5 303 SER A N 1
ATOM 2390 C CA . SER A 1 303 ? -3.77 -38.406 -9.812 1 95.5 303 SER A CA 1
ATOM 2391 C C . SER A 1 303 ? -2.734 -37.406 -10.312 1 95.5 303 SER A C 1
ATOM 2393 O O . SER A 1 303 ? -1.579 -37.406 -9.891 1 95.5 303 SER A O 1
ATOM 2395 N N . ASN A 1 304 ? -3.242 -36.562 -11.195 1 97.94 304 ASN A N 1
ATOM 2396 C CA . ASN A 1 304 ? -2.428 -35.406 -11.547 1 97.94 304 ASN A CA 1
ATOM 2397 C C . ASN A 1 304 ? -2.281 -34.438 -10.375 1 97.94 304 ASN A C 1
ATOM 2399 O O . ASN A 1 304 ? -3.131 -34.406 -9.484 1 97.94 304 ASN A O 1
ATOM 2403 N N . LEU A 1 305 ? -1.192 -33.781 -10.336 1 97.94 305 LEU A N 1
ATOM 2404 C CA . LEU A 1 305 ? -0.923 -32.75 -9.328 1 97.94 305 LEU A CA 1
ATOM 2405 C C . LEU A 1 305 ? -0.915 -31.375 -9.953 1 97.94 305 LEU A C 1
ATOM 2407 O O . LEU A 1 305 ? -0.141 -31.109 -10.875 1 97.94 305 LEU A O 1
ATOM 2411 N N . GLN A 1 306 ? -1.856 -30.516 -9.492 1 98.31 306 GLN A N 1
ATOM 2412 C CA . GLN A 1 306 ? -1.973 -29.172 -10.031 1 98.31 306 GLN A CA 1
ATOM 2413 C C . GLN A 1 306 ? -1.6 -28.125 -8.984 1 98.31 306 GLN A C 1
ATOM 2415 O O . GLN A 1 306 ? -2.154 -28.125 -7.883 1 98.31 306 GLN A O 1
ATOM 2420 N N . ILE A 1 307 ? -0.666 -27.25 -9.359 1 98 307 ILE A N 1
ATOM 2421 C CA . ILE A 1 307 ? -0.126 -26.266 -8.438 1 98 307 ILE A CA 1
ATOM 2422 C C . ILE A 1 307 ? -0.123 -24.891 -9.094 1 98 307 ILE A C 1
ATOM 2424 O O . ILE A 1 307 ? 0.375 -24.734 -10.211 1 98 307 ILE A O 1
ATOM 2428 N N . VAL A 1 308 ? -0.739 -23.922 -8.461 1 97.88 308 VAL A N 1
ATOM 2429 C CA . VAL A 1 308 ? -0.591 -22.547 -8.898 1 97.88 308 VAL A CA 1
ATOM 2430 C C . VAL A 1 308 ? 0.461 -21.844 -8.039 1 97.88 308 VAL A C 1
ATOM 2432 O O . VAL A 1 308 ? 0.528 -22.047 -6.828 1 97.88 308 VAL A O 1
ATOM 2435 N N . CYS A 1 309 ? 1.321 -21.062 -8.672 1 97 309 CYS A N 1
ATOM 2436 C CA . CYS A 1 309 ? 2.406 -20.406 -7.965 1 97 309 CYS A CA 1
ATOM 2437 C C . CYS A 1 309 ? 2.4 -18.906 -8.25 1 97 309 CYS A C 1
ATOM 2439 O O . CYS A 1 309 ? 2.318 -18.484 -9.406 1 97 309 CYS A O 1
ATOM 2441 N N . PHE A 1 310 ? 2.391 -18.172 -7.203 1 96.56 310 PHE A N 1
ATOM 2442 C CA . PHE A 1 310 ? 2.709 -16.75 -7.266 1 96.56 310 PHE A CA 1
ATOM 2443 C C . PHE A 1 310 ? 4.18 -16.516 -6.941 1 96.56 310 PHE A C 1
ATOM 2445 O O . PHE A 1 310 ? 4.609 -16.703 -5.805 1 96.56 310 PHE A O 1
ATOM 2452 N N . GLU A 1 311 ? 4.93 -16.078 -7.922 1 95.62 311 GLU A N 1
ATOM 2453 C CA . GLU A 1 311 ? 6.371 -15.922 -7.758 1 95.62 311 GLU A CA 1
ATOM 2454 C C . GLU A 1 311 ? 6.762 -14.453 -7.68 1 95.62 311 GLU A C 1
ATOM 2456 O O . GLU A 1 311 ? 6.773 -13.75 -8.695 1 95.62 311 GLU A O 1
ATOM 2461 N N . VAL A 1 312 ? 7.176 -14.047 -6.48 1 93.5 312 VAL A N 1
ATOM 2462 C CA . VAL A 1 312 ? 7.422 -12.633 -6.199 1 93.5 312 VAL A CA 1
ATOM 2463 C C . VAL A 1 312 ? 8.883 -12.297 -6.484 1 93.5 312 VAL A C 1
ATOM 2465 O O . VAL A 1 312 ? 9.758 -13.164 -6.395 1 93.5 312 VAL A O 1
ATOM 2468 N N . ASN A 1 313 ? 9.148 -11.008 -6.824 1 90.12 313 ASN A N 1
ATOM 24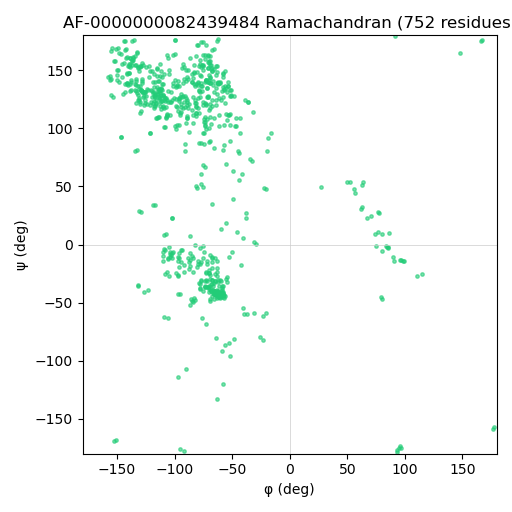69 C CA . ASN A 1 313 ? 10.469 -10.547 -7.234 1 90.12 313 ASN A CA 1
ATOM 2470 C C . ASN A 1 313 ? 10.93 -11.227 -8.516 1 90.12 313 ASN A C 1
ATOM 2472 O O . ASN A 1 313 ? 12.039 -11.773 -8.578 1 90.12 313 ASN A O 1
ATOM 2476 N N . ALA A 1 314 ? 10.047 -11.164 -9.492 1 94.44 314 ALA A N 1
ATOM 2477 C CA . ALA A 1 314 ? 10.219 -11.992 -10.688 1 94.44 314 ALA A CA 1
ATOM 2478 C C . ALA A 1 314 ? 11 -11.242 -11.766 1 94.44 314 ALA A C 1
ATOM 2480 O O . ALA A 1 314 ? 11.461 -11.844 -12.734 1 94.44 314 ALA A O 1
ATOM 2481 N N . GLU A 1 315 ? 11.109 -9.945 -11.68 1 91.75 315 GLU A N 1
ATOM 2482 C CA . GLU A 1 315 ? 11.836 -9.195 -12.703 1 91.75 315 GLU A CA 1
ATOM 2483 C C . GLU A 1 315 ? 13.289 -9.656 -12.797 1 91.75 315 GLU A C 1
ATOM 2485 O O . GLU A 1 315 ? 14.008 -9.688 -11.789 1 91.75 315 GLU A O 1
ATOM 2490 N N . GLY A 1 316 ? 13.703 -10.055 -13.961 1 91.69 316 GLY A N 1
ATOM 2491 C CA . GLY A 1 316 ? 15.062 -10.516 -14.188 1 91.69 316 GLY A CA 1
ATOM 2492 C C . GLY A 1 316 ? 15.305 -11.922 -13.68 1 91.69 316 GLY A C 1
ATOM 2493 O O . GLY A 1 316 ? 16.453 -12.383 -13.648 1 91.69 316 GLY A O 1
ATOM 2494 N N . ASN A 1 317 ? 14.273 -12.594 -13.32 1 94.38 317 ASN A N 1
ATOM 2495 C CA . ASN A 1 317 ? 14.422 -13.953 -12.805 1 94.38 317 ASN A CA 1
ATOM 2496 C C . ASN A 1 317 ? 14.758 -14.938 -13.922 1 94.38 317 ASN A C 1
ATOM 2498 O O . ASN A 1 317 ? 14.219 -14.836 -15.031 1 94.38 317 ASN A O 1
ATOM 2502 N N . VAL A 1 318 ? 15.633 -15.828 -13.609 1 94.88 318 VAL A N 1
ATOM 2503 C CA . VAL A 1 318 ? 15.961 -16.938 -14.5 1 94.88 318 VAL A CA 1
ATOM 2504 C C . VAL A 1 318 ? 15.758 -18.266 -13.773 1 94.88 318 VAL A C 1
ATOM 2506 O O . VAL A 1 318 ? 16.172 -18.406 -12.625 1 94.88 318 VAL A O 1
ATOM 2509 N N . ARG A 1 319 ? 15.102 -19.188 -14.438 1 95.19 319 ARG A N 1
ATOM 2510 C CA . ARG A 1 319 ? 14.969 -20.547 -13.922 1 95.19 319 ARG A CA 1
ATOM 2511 C C . ARG A 1 319 ? 16.125 -21.422 -14.391 1 95.19 319 ARG A C 1
ATOM 2513 O O . ARG A 1 319 ? 16.359 -21.578 -15.594 1 95.19 319 ARG A O 1
ATOM 2520 N N . TYR A 1 320 ? 16.828 -22.016 -13.516 1 95 320 TYR A N 1
ATOM 2521 C CA . TYR A 1 320 ? 17.953 -22.859 -13.844 1 95 320 TYR A CA 1
ATOM 2522 C C . TYR A 1 320 ? 17.609 -24.328 -13.641 1 95 320 TYR A C 1
ATOM 2524 O O . TYR A 1 320 ? 17.453 -24.797 -12.5 1 95 320 TYR A O 1
ATOM 2532 N N . PRO A 1 321 ? 17.5 -25.062 -14.695 1 95.81 321 PRO A N 1
ATOM 2533 C CA . PRO A 1 321 ? 17.266 -26.5 -14.547 1 95.81 321 PRO A CA 1
ATOM 2534 C C . PRO A 1 321 ? 18.516 -27.25 -14.062 1 95.81 321 PRO A C 1
ATOM 2536 O O . PRO A 1 321 ? 19.625 -26.922 -14.469 1 95.81 321 PRO A O 1
ATOM 2539 N N . LEU A 1 322 ? 18.234 -28.219 -13.203 1 96 322 LEU A N 1
ATOM 2540 C CA . LEU A 1 322 ? 19.359 -28.984 -12.664 1 96 322 LEU A CA 1
ATOM 2541 C C . LEU A 1 322 ? 19.422 -30.375 -13.297 1 96 322 LEU A C 1
ATOM 2543 O O . LEU A 1 322 ? 20.391 -31.109 -13.078 1 96 322 LEU A O 1
ATOM 2547 N N . ALA A 1 323 ? 18.453 -30.703 -13.953 1 95.5 323 ALA A N 1
ATOM 2548 C CA . ALA A 1 323 ? 18.391 -31.922 -14.758 1 95.5 323 ALA A CA 1
ATOM 2549 C C . ALA A 1 323 ? 17.625 -31.688 -16.047 1 95.5 323 ALA A C 1
ATOM 2551 O O . ALA A 1 323 ? 16.984 -30.641 -16.234 1 95.5 323 ALA A O 1
ATOM 2552 N N . GLY A 1 324 ? 17.734 -32.656 -16.984 1 93.69 324 GLY A N 1
ATOM 2553 C CA . GLY A 1 324 ? 17.078 -32.531 -18.266 1 93.69 324 GLY A CA 1
ATOM 2554 C C . GLY A 1 324 ? 18 -32 -19.359 1 93.69 324 GLY A C 1
ATOM 2555 O O . GLY A 1 324 ? 19.188 -31.812 -19.125 1 93.69 324 GLY A O 1
ATOM 2556 N N . LYS A 1 325 ? 17.469 -31.781 -20.469 1 90 325 LYS A N 1
ATOM 2557 C CA . LYS A 1 325 ? 18.219 -31.469 -21.688 1 90 325 LYS A CA 1
ATOM 2558 C C . LYS A 1 325 ? 19 -30.172 -21.516 1 90 325 LYS A C 1
ATOM 2560 O O . LYS A 1 325 ? 20.109 -30.031 -22.047 1 90 325 LYS A O 1
ATOM 2565 N N . ARG A 1 326 ? 18.578 -29.25 -20.766 1 87.88 326 ARG A N 1
ATOM 2566 C CA . ARG A 1 326 ? 19.203 -27.938 -20.672 1 87.88 326 ARG A CA 1
ATOM 2567 C C . ARG A 1 326 ? 19.703 -27.656 -19.266 1 87.88 326 ARG A C 1
ATOM 2569 O O . ARG A 1 326 ? 19.656 -26.516 -18.797 1 87.88 326 ARG A O 1
ATOM 2576 N N . ASN A 1 327 ? 20.141 -28.734 -18.641 1 93 327 ASN A N 1
ATOM 2577 C CA . ASN A 1 327 ? 20.625 -28.531 -17.281 1 93 327 ASN A CA 1
ATOM 2578 C C . ASN A 1 327 ? 21.953 -27.781 -17.266 1 93 327 ASN A C 1
ATOM 2580 O O . ASN A 1 327 ? 22.672 -27.734 -18.266 1 93 327 ASN A O 1
ATOM 2584 N N . ILE A 1 328 ? 22.359 -27.234 -16.234 1 92.38 328 ILE A N 1
ATOM 2585 C CA . ILE A 1 328 ? 23.438 -26.281 -16.125 1 92.38 328 ILE A CA 1
ATOM 2586 C C . ILE A 1 328 ? 24.781 -26.984 -16.312 1 92.38 328 ILE A C 1
ATOM 2588 O O . ILE A 1 328 ? 25.75 -26.359 -16.766 1 92.38 328 ILE A O 1
ATOM 2592 N N . VAL A 1 329 ? 24.859 -28.25 -16.047 1 93.12 329 VAL A N 1
ATOM 2593 C CA . VAL A 1 329 ? 26.125 -28.969 -16.094 1 93.12 329 VAL A CA 1
ATOM 2594 C C . VAL A 1 329 ? 26.5 -29.25 -17.547 1 93.12 329 VAL A C 1
ATOM 2596 O O . VAL A 1 329 ? 27.688 -29.297 -17.891 1 93.12 329 VAL A O 1
ATOM 2599 N N . THR A 1 330 ? 25.484 -29.422 -18.328 1 90.88 330 THR A N 1
ATOM 2600 C CA . THR A 1 330 ? 25.734 -29.75 -19.734 1 90.88 330 THR A CA 1
ATOM 2601 C C . THR A 1 330 ? 26.484 -28.609 -20.438 1 90.88 330 THR A C 1
ATOM 2603 O O . THR A 1 330 ? 27.156 -28.828 -21.438 1 90.88 330 THR A O 1
ATOM 2606 N N . GLU A 1 331 ? 26.469 -27.406 -19.922 1 90.31 331 GLU A N 1
ATOM 2607 C CA . GLU A 1 331 ? 27.062 -26.234 -20.562 1 90.31 331 GLU A CA 1
ATOM 2608 C C . GLU A 1 331 ? 28.5 -26 -20.062 1 90.31 331 GLU A C 1
ATOM 2610 O O . GLU A 1 331 ? 29.219 -25.188 -20.625 1 90.31 331 GLU A O 1
ATOM 2615 N N . MET A 1 332 ? 28.906 -26.766 -19.141 1 93.06 332 MET A N 1
ATOM 2616 C CA . MET A 1 332 ? 30.25 -26.609 -18.578 1 93.06 332 MET A CA 1
ATOM 2617 C C . MET A 1 332 ? 31.312 -27.141 -19.531 1 93.06 332 MET A C 1
ATOM 2619 O O . MET A 1 332 ? 31.062 -28.078 -20.281 1 93.06 332 MET A O 1
ATOM 2623 N N . GLU A 1 333 ? 32.469 -26.531 -19.438 1 94.94 333 GLU A N 1
ATOM 2624 C CA . GLU A 1 333 ? 33.625 -27.062 -20.172 1 94.94 333 GLU A CA 1
ATOM 2625 C C . GLU A 1 333 ? 34.031 -28.422 -19.625 1 94.94 333 GLU A C 1
ATOM 2627 O O . GLU A 1 333 ? 33.906 -28.688 -18.422 1 94.94 333 GLU A O 1
ATOM 2632 N N . ASN A 1 334 ? 34.594 -29.219 -20.5 1 95.5 334 ASN A N 1
ATOM 2633 C CA . ASN A 1 334 ? 35.031 -30.562 -20.094 1 95.5 334 ASN A CA 1
ATOM 2634 C C . ASN A 1 334 ? 36.031 -30.484 -18.938 1 95.5 334 ASN A C 1
ATOM 2636 O O . ASN A 1 334 ? 35.938 -31.219 -17.953 1 95.5 334 ASN A O 1
ATOM 2640 N N . VAL A 1 335 ? 36.938 -29.578 -19.047 1 95.12 335 VAL A N 1
ATOM 2641 C CA . VAL A 1 335 ? 37.969 -29.453 -18.031 1 95.12 335 VAL A CA 1
ATOM 2642 C C . VAL A 1 335 ? 37.312 -29.078 -16.688 1 95.12 335 VAL A C 1
ATOM 2644 O O . VAL A 1 335 ? 37.719 -29.594 -15.641 1 95.12 335 VAL A O 1
ATOM 2647 N N . ALA A 1 336 ? 36.344 -28.188 -16.75 1 95.56 336 ALA A N 1
ATOM 2648 C CA . ALA A 1 336 ? 35.656 -27.781 -15.531 1 95.56 336 ALA A CA 1
ATOM 2649 C C . ALA A 1 336 ? 34.906 -28.938 -14.898 1 95.56 336 ALA A C 1
ATOM 2651 O O . ALA A 1 336 ? 34.906 -29.109 -13.68 1 95.56 336 ALA A O 1
ATOM 2652 N N . LYS A 1 337 ? 34.219 -29.781 -15.742 1 96.5 337 LYS A N 1
ATOM 2653 C CA . LYS A 1 337 ? 33.562 -30.984 -15.258 1 96.5 337 LYS A CA 1
ATOM 2654 C C . LYS A 1 337 ? 34.531 -31.906 -14.531 1 96.5 337 LYS A C 1
ATOM 2656 O O . LYS A 1 337 ? 34.25 -32.375 -13.422 1 96.5 337 LYS A O 1
ATOM 2661 N N . GLU A 1 338 ? 35.656 -32.062 -15.102 1 96.06 338 GLU A N 1
ATOM 2662 C CA . GLU A 1 338 ? 36.656 -32.969 -14.547 1 96.06 338 GLU A CA 1
ATOM 2663 C C . GLU A 1 338 ? 37.188 -32.469 -13.203 1 96.06 338 GLU A C 1
ATOM 2665 O O . GLU A 1 338 ? 37.312 -33.25 -12.25 1 96.06 338 GLU A O 1
ATOM 2670 N N . LEU A 1 339 ? 37.344 -31.188 -13.18 1 94 339 LEU A N 1
ATOM 2671 C CA . LEU A 1 339 ? 37.875 -30.609 -11.953 1 94 339 LEU A CA 1
ATOM 2672 C C . LEU A 1 339 ? 36.812 -30.609 -10.859 1 94 339 LEU A C 1
ATOM 2674 O O . LEU A 1 339 ? 37.094 -30.875 -9.695 1 94 339 LEU A O 1
ATOM 2678 N N . ALA A 1 340 ? 35.594 -30.375 -11.25 1 92.62 340 ALA A N 1
ATOM 2679 C CA . ALA A 1 340 ? 34.531 -30.203 -10.281 1 92.62 340 ALA A CA 1
ATOM 2680 C C . ALA A 1 340 ? 34.062 -31.547 -9.719 1 92.62 340 ALA A C 1
ATOM 2682 O O . ALA A 1 340 ? 33.781 -31.656 -8.531 1 92.62 340 ALA A O 1
ATOM 2683 N N . PHE A 1 341 ? 34.031 -32.531 -10.617 1 96 341 PHE A N 1
ATOM 2684 C CA . PHE A 1 341 ? 33.469 -33.812 -10.211 1 96 341 PHE A CA 1
ATOM 2685 C C . PHE A 1 341 ? 34.562 -34.844 -9.953 1 96 341 PHE A C 1
ATOM 2687 O O . PHE A 1 341 ? 34.281 -35.938 -9.438 1 96 341 PHE A O 1
ATOM 2694 N N . SER A 1 342 ? 35.781 -34.594 -10.305 1 96.44 342 SER A N 1
ATOM 2695 C CA . SER A 1 342 ? 36.938 -35.438 -10.078 1 96.44 342 SER A CA 1
ATOM 2696 C C . SER A 1 342 ? 36.781 -36.781 -10.805 1 96.44 342 SER A C 1
ATOM 2698 O O . SER A 1 342 ? 37.156 -37.812 -10.25 1 96.44 342 SER A O 1
ATOM 2700 N N . VAL A 1 343 ? 36.156 -36.781 -11.875 1 96.75 343 VAL A N 1
ATOM 2701 C CA . VAL A 1 343 ? 36.031 -37.906 -12.805 1 96.75 343 VAL A CA 1
ATOM 2702 C C . VAL A 1 343 ? 36.156 -37.375 -14.242 1 96.75 343 VAL A C 1
ATOM 2704 O O . VAL A 1 343 ? 36 -36.188 -14.492 1 96.75 343 VAL A O 1
ATOM 2707 N N . PRO A 1 344 ? 36.469 -38.312 -15.188 1 96.62 344 PRO A N 1
ATOM 2708 C CA . PRO A 1 344 ? 36.531 -37.875 -16.578 1 96.62 344 PRO A CA 1
ATOM 2709 C C . PRO A 1 344 ? 35.219 -37.25 -17.062 1 96.62 344 PRO A C 1
ATOM 2711 O O . PRO A 1 344 ? 34.125 -37.688 -16.672 1 96.62 344 PRO A O 1
ATOM 2714 N N . ALA A 1 345 ? 35.344 -36.219 -17.922 1 96.19 345 ALA A N 1
ATOM 2715 C CA . ALA A 1 345 ? 34.219 -35.469 -18.406 1 96.19 345 ALA A CA 1
ATOM 2716 C C . ALA A 1 345 ? 33.156 -36.375 -19.047 1 96.19 345 ALA A C 1
ATOM 2718 O O . ALA A 1 345 ? 31.969 -36.125 -18.938 1 96.19 345 ALA A O 1
ATOM 2719 N N . ARG A 1 346 ? 33.625 -37.406 -19.625 1 96.31 346 ARG A N 1
ATOM 2720 C CA . ARG A 1 346 ? 32.719 -38.312 -20.312 1 96.31 346 ARG A CA 1
ATOM 2721 C C . ARG A 1 346 ? 31.781 -39 -19.312 1 96.31 346 ARG A C 1
ATOM 2723 O O . ARG A 1 346 ? 30.625 -39.281 -19.625 1 96.31 346 ARG A O 1
ATOM 2730 N N . GLU A 1 347 ? 32.25 -39.25 -18.172 1 96.62 347 GLU A N 1
ATOM 2731 C CA . GLU A 1 347 ? 31.422 -39.875 -17.125 1 96.62 347 GLU A CA 1
ATOM 2732 C C . GLU A 1 347 ? 30.391 -38.875 -16.594 1 96.62 347 GLU A C 1
ATOM 2734 O O . GLU A 1 347 ? 29.25 -39.25 -16.312 1 96.62 347 GLU A O 1
ATOM 2739 N N . VAL A 1 348 ? 30.797 -37.688 -16.516 1 95.56 348 VAL A N 1
ATOM 2740 C CA . VAL A 1 348 ? 29.875 -36.625 -16.109 1 95.56 348 VAL A CA 1
ATOM 2741 C C . VAL A 1 348 ? 28.75 -36.5 -17.141 1 95.56 348 VAL A C 1
ATOM 2743 O O . VAL A 1 348 ? 27.578 -36.469 -16.797 1 95.56 348 VAL A O 1
ATOM 2746 N N . ASP A 1 349 ? 29.156 -36.5 -18.375 1 95 349 ASP A N 1
ATOM 2747 C CA . ASP A 1 349 ? 28.219 -36.281 -19.469 1 95 349 ASP A CA 1
ATOM 2748 C C . ASP A 1 349 ? 27.25 -37.469 -19.578 1 95 349 ASP A C 1
ATOM 2750 O O . ASP A 1 349 ? 26.094 -37.312 -19.953 1 95 349 ASP A O 1
ATOM 2754 N N . ARG A 1 350 ? 27.719 -38.625 -19.281 1 95.44 350 ARG A N 1
ATOM 2755 C CA . ARG A 1 350 ? 26.875 -39.812 -19.328 1 95.44 350 ARG A CA 1
ATOM 2756 C C . ARG A 1 350 ? 25.672 -39.656 -18.391 1 95.44 350 ARG A C 1
ATOM 2758 O O . ARG A 1 350 ? 24.562 -40.094 -18.734 1 95.44 350 ARG A O 1
ATOM 2765 N N . VAL A 1 351 ? 25.875 -39.062 -17.312 1 94.69 351 VAL A N 1
ATOM 2766 C CA . VAL A 1 351 ? 24.828 -38.906 -16.312 1 94.69 351 VAL A CA 1
ATOM 2767 C C . VAL A 1 351 ? 23.938 -37.719 -16.656 1 94.69 351 VAL A C 1
ATOM 2769 O O . VAL A 1 351 ? 22.719 -37.875 -16.75 1 94.69 351 VAL A O 1
ATOM 2772 N N . PHE A 1 352 ? 24.438 -36.594 -16.969 1 94.94 352 PHE A N 1
ATOM 2773 C CA . PHE A 1 352 ? 23.703 -35.344 -17.031 1 94.94 352 PHE A CA 1
ATOM 2774 C C . PHE A 1 352 ? 23.062 -35.156 -18.406 1 94.94 352 PHE A C 1
ATOM 2776 O O . PHE A 1 352 ? 22.172 -34.344 -18.578 1 94.94 352 PHE A O 1
ATOM 2783 N N . LYS A 1 353 ? 23.484 -35.969 -19.344 1 93.88 353 LYS A N 1
ATOM 2784 C CA . LYS A 1 353 ? 22.906 -35.844 -20.672 1 93.88 353 LYS A CA 1
ATOM 2785 C C . LYS A 1 353 ? 21.953 -37.031 -20.953 1 93.88 353 LYS A C 1
ATOM 2787 O O . LYS A 1 353 ? 21.422 -37.156 -22.062 1 93.88 353 LYS A O 1
ATOM 2792 N N . SER A 1 354 ? 21.719 -37.781 -19.922 1 93.06 354 SER A N 1
ATOM 2793 C CA . SER A 1 354 ? 20.922 -39 -20.125 1 93.06 354 SER A CA 1
ATOM 2794 C C . SER A 1 354 ? 19.438 -38.656 -20.219 1 93.06 354 SER A C 1
ATOM 2796 O O . SER A 1 354 ? 18.688 -39.375 -20.891 1 93.06 354 SER A O 1
ATOM 2798 N N . GLN A 1 355 ? 18.969 -37.656 -19.5 1 92.5 355 GLN A N 1
ATOM 2799 C CA . GLN A 1 355 ? 17.578 -37.25 -19.5 1 92.5 355 GLN A CA 1
ATOM 2800 C C . GLN A 1 355 ? 17.297 -36.281 -20.672 1 92.5 355 GLN A C 1
ATOM 2802 O O . GLN A 1 355 ? 17.781 -35.156 -20.672 1 92.5 355 GLN A O 1
ATOM 2807 N N . ASN A 1 356 ? 16.453 -36.719 -21.594 1 89.81 356 ASN A N 1
ATOM 2808 C CA . ASN A 1 356 ? 16.234 -35.969 -22.812 1 89.81 356 ASN A CA 1
ATOM 2809 C C . ASN A 1 356 ? 14.977 -35.094 -22.719 1 89.81 356 ASN A C 1
ATOM 2811 O O . ASN A 1 356 ? 14.742 -34.25 -23.578 1 89.81 356 ASN A O 1
ATOM 2815 N N . GLU A 1 357 ? 14.203 -35.344 -21.672 1 91.75 357 GLU A N 1
ATOM 2816 C CA . GLU A 1 357 ? 12.992 -34.562 -21.484 1 91.75 357 GLU A CA 1
ATOM 2817 C C . GLU A 1 357 ? 13.32 -33.156 -20.938 1 91.75 357 GLU A C 1
ATOM 2819 O O . GLU A 1 357 ? 14.375 -32.969 -20.312 1 91.75 357 GLU A O 1
ATOM 2824 N N . GLU A 1 358 ? 12.367 -32.25 -21.25 1 90.81 358 GLU A N 1
ATOM 2825 C CA . GLU A 1 358 ? 12.516 -30.906 -20.719 1 90.81 358 GLU A CA 1
ATOM 2826 C C . GLU A 1 358 ? 11.5 -30.625 -19.609 1 90.81 358 GLU A C 1
ATOM 2828 O O . GLU A 1 358 ? 10.297 -30.75 -19.828 1 90.81 358 GLU A O 1
ATOM 2833 N N . TYR A 1 359 ? 11.914 -30.375 -18.484 1 93.38 359 TYR A N 1
ATOM 2834 C CA . TYR A 1 359 ? 11.195 -29.828 -17.344 1 93.38 359 TYR A CA 1
ATOM 2835 C C . TYR A 1 359 ? 10.375 -30.906 -16.641 1 93.38 359 TYR A C 1
ATOM 2837 O O . TYR A 1 359 ? 10.25 -30.906 -15.414 1 93.38 359 TYR A O 1
ATOM 2845 N N . PHE A 1 360 ? 9.641 -31.766 -17.359 1 96.69 360 PHE A N 1
ATOM 2846 C CA . PHE A 1 360 ? 8.891 -32.844 -16.719 1 96.69 360 PHE A CA 1
ATOM 2847 C C . PHE A 1 360 ? 9.445 -34.219 -17.109 1 96.69 360 PHE A C 1
ATOM 2849 O O . PHE A 1 360 ? 9.797 -34.438 -18.266 1 96.69 360 PHE A O 1
ATOM 2856 N N . PHE A 1 361 ? 9.461 -35.125 -16.062 1 96.31 361 PHE A N 1
ATOM 2857 C CA . PHE A 1 361 ? 10.023 -36.469 -16.203 1 96.31 361 PHE A CA 1
ATOM 2858 C C . PHE A 1 361 ? 9.078 -37.531 -15.625 1 96.31 361 PHE A C 1
ATOM 2860 O O . PHE A 1 361 ? 8.156 -37.188 -14.875 1 96.31 361 PHE A O 1
ATOM 2867 N N . PRO A 1 362 ? 9.383 -38.75 -15.984 1 94.94 362 PRO A N 1
ATOM 2868 C CA . PRO A 1 362 ? 8.758 -39.812 -15.156 1 94.94 362 PRO A CA 1
ATOM 2869 C C . PRO A 1 362 ? 9.195 -39.719 -13.695 1 94.94 362 PRO A C 1
ATOM 2871 O O . PRO A 1 362 ? 10.359 -39.438 -13.406 1 94.94 362 PRO A O 1
ATOM 2874 N N . GLY A 1 363 ? 8.227 -39.938 -12.812 1 94.38 363 GLY A N 1
ATOM 2875 C CA . GLY A 1 363 ? 8.531 -39.844 -11.391 1 94.38 363 GLY A CA 1
ATOM 2876 C C . GLY A 1 363 ? 9.203 -41.125 -10.867 1 94.38 363 GLY A C 1
ATOM 2877 O O . GLY A 1 363 ? 9.461 -42.062 -11.617 1 94.38 363 GLY A O 1
ATOM 2878 N N . PRO A 1 364 ? 9.672 -41 -9.586 1 91.94 364 PRO A N 1
ATOM 2879 C CA . PRO A 1 364 ? 10.336 -42.156 -8.984 1 91.94 364 PRO A CA 1
ATOM 2880 C C . PRO A 1 364 ? 9.414 -43.375 -8.836 1 91.94 364 PRO A C 1
ATOM 2882 O O . PRO A 1 364 ? 8.203 -43.219 -8.633 1 91.94 364 PRO A O 1
ATOM 2885 N N . ARG A 1 365 ? 9.836 -44.5 -9.086 1 80.56 365 ARG A N 1
ATOM 2886 C CA . ARG A 1 365 ? 9.094 -45.75 -8.906 1 80.56 365 ARG A CA 1
ATOM 2887 C C . ARG A 1 365 ? 8.922 -46.062 -7.426 1 80.56 365 ARG A C 1
ATOM 2889 O O . ARG A 1 365 ? 9.812 -45.812 -6.621 1 80.56 365 ARG A O 1
ATOM 2896 N N . SER A 1 366 ? 7.684 -45.75 -6.832 1 57.94 366 SER A N 1
ATOM 2897 C CA . SER A 1 366 ? 7.395 -46.125 -5.453 1 57.94 366 SER A CA 1
ATOM 2898 C C . SER A 1 366 ? 8.078 -47.438 -5.07 1 57.94 366 SER A C 1
ATOM 2900 O O . SER A 1 366 ? 7.746 -48.5 -5.605 1 57.94 366 SER A O 1
ATOM 2902 N N . THR A 1 367 ? 9.32 -47.438 -4.91 1 44.03 367 THR A N 1
ATOM 2903 C CA . THR A 1 367 ? 9.68 -48.594 -4.078 1 44.03 367 THR A CA 1
ATOM 2904 C C . THR A 1 367 ? 9.016 -48.469 -2.705 1 44.03 367 THR A C 1
ATOM 2906 O O . THR A 1 367 ? 8.977 -47.406 -2.105 1 44.03 367 THR A O 1
ATOM 2909 N N . GLN A 1 368 ? 8.031 -49.281 -2.295 1 38.41 368 GLN A N 1
ATOM 2910 C CA . GLN A 1 368 ? 7.352 -49.438 -1.015 1 38.41 368 GLN A CA 1
ATOM 2911 C C . GLN A 1 368 ? 8.289 -49.125 0.149 1 38.41 368 GLN A C 1
ATOM 2913 O O . GLN A 1 368 ? 8.031 -49.5 1.286 1 38.41 368 GLN A O 1
ATOM 2918 N N . GLN A 1 369 ? 9.516 -48.719 0.07 1 35.91 369 GLN A N 1
ATOM 2919 C CA . GLN A 1 369 ? 10.086 -48.625 1.41 1 35.91 369 GLN A CA 1
ATOM 2920 C C . GLN A 1 369 ? 9.539 -47.406 2.152 1 35.91 369 GLN A C 1
ATOM 2922 O O . GLN A 1 369 ? 9.555 -46.281 1.623 1 35.91 369 GLN A O 1
ATOM 2927 N N . GLU A 1 370 ? 8.609 -47.469 3.152 1 35.94 370 GLU A N 1
ATOM 2928 C CA . GLU A 1 370 ? 8.008 -46.688 4.23 1 35.94 370 GLU A CA 1
ATOM 2929 C C . GLU A 1 370 ? 9.047 -45.812 4.93 1 35.94 370 GLU A C 1
ATOM 2931 O O . GLU A 1 370 ? 9.539 -46.188 6.004 1 35.94 370 GLU A O 1
ATOM 2936 N N . GLU A 1 371 ? 10.117 -45.344 4.461 1 35.28 371 GLU A N 1
ATOM 2937 C CA . GLU A 1 371 ? 10.859 -44.688 5.52 1 35.28 371 GLU A CA 1
ATOM 2938 C C . GLU A 1 371 ? 10.141 -43.406 5.969 1 35.28 371 GLU A C 1
ATOM 2940 O O . GLU A 1 371 ? 9.562 -42.688 5.148 1 35.28 371 GLU A O 1
ATOM 2945 N N . GLY A 1 372 ? 9.68 -43.312 7.281 1 32.53 372 GLY A N 1
ATOM 2946 C CA . GLY A 1 372 ? 9.102 -42.312 8.188 1 32.53 372 GLY A CA 1
ATOM 2947 C C . GLY A 1 372 ? 9.758 -40.969 8.086 1 32.53 372 GLY A C 1
ATOM 2948 O O . GLY A 1 372 ? 10.844 -40.75 8.625 1 32.53 372 GLY A O 1
ATOM 2949 N N . GLY A 1 373 ? 9.742 -40.375 7.039 1 32.69 373 GLY A N 1
ATOM 2950 C CA . GLY A 1 373 ? 10.375 -39.094 7.023 1 32.69 373 GLY A CA 1
ATOM 2951 C C . GLY A 1 373 ? 9.695 -38.062 7.938 1 32.69 373 GLY A C 1
ATOM 2952 O O . GLY A 1 373 ? 8.492 -38.188 8.188 1 32.69 373 GLY A O 1
ATOM 2953 N N . GLU A 1 374 ? 10.406 -37.469 8.852 1 30.03 374 GLU A N 1
ATOM 2954 C CA . GLU A 1 374 ? 10.117 -36.438 9.852 1 30.03 374 GLU A CA 1
ATOM 2955 C C . GLU A 1 374 ? 9.469 -35.219 9.219 1 30.03 374 GLU A C 1
ATOM 2957 O O . GLU A 1 374 ? 9.922 -34.719 8.18 1 30.03 374 GLU A O 1
ATOM 2962 N N . ARG A 1 375 ? 8.188 -34.906 9.492 1 26.58 375 ARG A N 1
ATOM 2963 C CA . ARG A 1 375 ? 7.332 -33.781 9.211 1 26.58 375 ARG A CA 1
ATOM 2964 C C . ARG A 1 375 ? 7.941 -32.469 9.758 1 26.58 375 ARG A C 1
ATOM 2966 O O . ARG A 1 375 ? 8.242 -32.406 10.953 1 26.58 375 ARG A O 1
ATOM 2973 N N . ALA A 1 376 ? 8.75 -31.797 9.125 1 27.16 376 ALA A N 1
ATOM 2974 C CA . ALA A 1 376 ? 8.992 -30.453 9.641 1 27.16 376 ALA A CA 1
ATOM 2975 C C . ALA A 1 376 ? 7.695 -29.656 9.695 1 27.16 376 ALA A C 1
ATOM 2977 O O . ALA A 1 376 ? 7.062 -29.406 8.672 1 27.16 376 ALA A O 1
ATOM 2978 N N . TYR A 1 377 ? 6.816 -29.844 10.773 1 20.59 377 TYR A N 1
ATOM 2979 C CA . TYR A 1 377 ? 5.754 -28.891 11.102 1 20.59 377 TYR A CA 1
ATOM 2980 C C . TYR A 1 377 ? 6.297 -27.469 11.164 1 20.59 377 TYR A C 1
ATOM 2982 O O . TYR A 1 377 ? 7.227 -27.188 11.922 1 20.59 377 TYR A O 1
ATOM 2990 N N . ALA A 1 378 ? 6.781 -26.797 10.305 1 18.56 378 ALA A N 1
ATOM 2991 C CA . ALA A 1 378 ? 6.754 -25.359 10.555 1 18.56 378 ALA A CA 1
ATOM 2992 C C . ALA A 1 378 ? 5.324 -24.812 10.531 1 18.56 378 ALA A C 1
ATOM 2994 O O . ALA A 1 378 ? 4.492 -25.297 9.75 1 18.56 378 ALA A O 1
ATOM 2995 N N . MET B 1 1 ? 11.633 26.234 22.281 1 21.7 1 MET B N 1
ATOM 2996 C CA . MET B 1 1 ? 11.766 25.672 20.953 1 21.7 1 MET B CA 1
ATOM 2997 C C . MET B 1 1 ? 11.156 24.281 20.875 1 21.7 1 MET B C 1
ATOM 2999 O O . MET B 1 1 ? 11.539 23.391 21.656 1 21.7 1 MET B O 1
ATOM 3003 N N . LYS B 1 2 ? 9.836 24.297 20.828 1 30.53 2 LYS B N 1
ATOM 3004 C CA . LYS B 1 2 ? 9.352 22.969 21.188 1 30.53 2 LYS B CA 1
ATOM 3005 C C . LYS B 1 2 ? 9.195 22.078 19.938 1 30.53 2 LYS B C 1
ATOM 3007 O O . LYS B 1 2 ? 8.555 22.484 18.969 1 30.53 2 LYS B O 1
ATOM 3012 N N . GLU B 1 3 ? 10.398 21.531 19.5 1 32.38 3 GLU B N 1
ATOM 3013 C CA . GLU B 1 3 ? 10.227 20.469 18.531 1 32.38 3 GLU B CA 1
ATOM 3014 C C . GLU B 1 3 ? 9.617 19.219 19.156 1 32.38 3 GLU B C 1
ATOM 3016 O O . GLU B 1 3 ? 10.062 18.781 20.219 1 32.38 3 GLU B O 1
ATOM 3021 N N . ASP B 1 4 ? 8.391 19.047 19.219 1 33.97 4 ASP B N 1
ATOM 3022 C CA . ASP B 1 4 ? 7.836 17.828 19.781 1 33.97 4 ASP B CA 1
ATOM 3023 C C . ASP B 1 4 ? 7.637 16.766 18.703 1 33.97 4 ASP B C 1
ATOM 3025 O O . ASP B 1 4 ? 7.32 17.094 17.562 1 33.97 4 ASP B O 1
ATOM 3029 N N . GLN B 1 5 ? 8.586 15.898 18.859 1 35.16 5 GLN B N 1
ATOM 3030 C CA . GLN B 1 5 ? 8.414 14.727 18 1 35.16 5 GLN B CA 1
ATOM 3031 C C . GLN B 1 5 ? 7.48 13.711 18.656 1 35.16 5 GLN B C 1
ATOM 3033 O O . GLN B 1 5 ? 7.516 13.508 19.859 1 35.16 5 GLN B O 1
ATOM 3038 N N . ARG B 1 6 ? 6.371 13.57 18.297 1 30.27 6 ARG B N 1
ATOM 3039 C CA . ARG B 1 6 ? 5.523 12.531 18.875 1 30.27 6 ARG B CA 1
ATOM 3040 C C . ARG B 1 6 ? 5.66 11.219 18.109 1 30.27 6 ARG B C 1
ATOM 3042 O O . ARG B 1 6 ? 5.652 11.211 16.875 1 30.27 6 ARG B O 1
ATOM 3049 N N . LYS B 1 7 ? 6.332 10.305 18.875 1 32.22 7 LYS B N 1
ATOM 3050 C CA . LYS B 1 7 ? 6.453 8.93 18.406 1 32.22 7 LYS B CA 1
ATOM 3051 C C . LYS B 1 7 ? 5.102 8.219 18.422 1 32.22 7 LYS B C 1
ATOM 3053 O O . LYS B 1 7 ? 4.352 8.328 19.391 1 32.22 7 LYS B O 1
ATOM 3058 N N . TYR B 1 8 ? 4.562 8.07 17.438 1 29.31 8 TYR B N 1
ATOM 3059 C CA . TYR B 1 8 ? 3.367 7.238 17.469 1 29.31 8 TYR B CA 1
ATOM 3060 C C . TYR B 1 8 ? 3.736 5.766 17.609 1 29.31 8 TYR B C 1
ATOM 3062 O O . TYR B 1 8 ? 4.504 5.23 16.812 1 29.31 8 TYR B O 1
ATOM 3070 N N . GLN B 1 9 ? 3.91 5.359 18.938 1 28.69 9 GLN B N 1
ATOM 3071 C CA . GLN B 1 9 ? 4.145 3.941 19.188 1 28.69 9 GLN B CA 1
ATOM 3072 C C . GLN B 1 9 ? 2.904 3.113 18.859 1 28.69 9 GLN B C 1
ATOM 3074 O O . GLN B 1 9 ? 2.1 2.818 19.75 1 28.69 9 GLN B O 1
ATOM 3079 N N . ARG B 1 10 ? 2.205 3.369 18.016 1 31.61 10 ARG B N 1
ATOM 3080 C CA . ARG B 1 10 ? 1.192 2.318 18 1 31.61 10 ARG B CA 1
ATOM 3081 C C . ARG B 1 10 ? 1.806 0.971 17.625 1 31.61 10 ARG B C 1
ATOM 3083 O O . ARG B 1 10 ? 2.754 0.91 16.844 1 31.61 10 ARG B O 1
ATOM 3090 N N . GLY B 1 11 ? 1.51 -0.023 18.391 1 28.78 11 GLY B N 1
ATOM 3091 C CA . GLY B 1 11 ? 1.94 -1.402 18.234 1 28.78 11 GLY B CA 1
ATOM 3092 C C . GLY B 1 11 ? 2.137 -1.797 16.781 1 28.78 11 GLY B C 1
ATOM 3093 O O . GLY B 1 11 ? 2.74 -2.832 16.484 1 28.78 11 GLY B O 1
ATOM 3094 N N . GLY B 1 12 ? 1.091 -1.701 15.961 1 30.88 12 GLY B N 1
ATOM 3095 C CA . GLY B 1 12 ? 1.119 -2.471 14.727 1 30.88 12 GLY B CA 1
ATOM 3096 C C . GLY B 1 12 ? 2.004 -1.856 13.656 1 30.88 12 GLY B C 1
ATOM 3097 O O . GLY B 1 12 ? 2.365 -0.68 13.742 1 30.88 12 GLY B O 1
ATOM 3098 N N . VAL B 1 13 ? 2.885 -2.689 12.898 1 33.69 13 VAL B N 1
ATOM 3099 C CA . VAL B 1 13 ? 3.926 -2.594 11.883 1 33.69 13 VAL B CA 1
ATOM 3100 C C . VAL B 1 13 ? 3.445 -1.713 10.734 1 33.69 13 VAL B C 1
ATOM 3102 O O . VAL B 1 13 ? 2.74 -2.182 9.836 1 33.69 13 VAL B O 1
ATOM 3105 N N . VAL B 1 14 ? 2.77 -0.667 10.812 1 39.28 14 VAL B N 1
ATOM 3106 C CA . VAL B 1 14 ? 2.604 0.131 9.602 1 39.28 14 VAL B CA 1
ATOM 3107 C C . VAL B 1 14 ? 3.959 0.673 9.148 1 39.28 14 VAL B C 1
ATOM 3109 O O . VAL B 1 14 ? 4.777 1.077 9.977 1 39.28 14 VAL B O 1
ATOM 3112 N N . ARG B 1 15 ? 4.48 0.393 7.953 1 53.25 15 ARG B N 1
ATOM 3113 C CA . ARG B 1 15 ? 5.688 0.946 7.348 1 53.25 15 ARG B CA 1
ATOM 3114 C C . ARG B 1 15 ? 5.805 2.439 7.625 1 53.25 15 ARG B C 1
ATOM 3116 O O . ARG B 1 15 ? 6.59 3.137 6.98 1 53.25 15 ARG B O 1
ATOM 3123 N N . ILE B 1 16 ? 4.918 3.029 8.445 1 62.69 16 ILE B N 1
ATOM 3124 C CA . ILE B 1 16 ? 4.953 4.434 8.836 1 62.69 16 ILE B CA 1
ATOM 3125 C C . ILE B 1 16 ? 5.938 4.621 9.984 1 62.69 16 ILE B C 1
ATOM 3127 O O . ILE B 1 16 ? 6.277 5.754 10.344 1 62.69 16 ILE B O 1
ATOM 3131 N N . GLU B 1 17 ? 6.449 3.479 10.281 1 65.25 17 GLU B N 1
ATOM 3132 C CA . GLU B 1 17 ? 7.301 3.555 11.469 1 65.25 17 GLU B CA 1
ATOM 3133 C C . GLU B 1 17 ? 8.555 4.379 11.188 1 65.25 17 GLU B C 1
ATOM 3135 O O . GLU B 1 17 ? 9.188 4.887 12.117 1 65.25 17 GLU B O 1
ATOM 3140 N N . ASN B 1 18 ? 8.656 4.492 9.977 1 76.25 18 ASN B N 1
ATOM 3141 C CA . ASN B 1 18 ? 9.875 5.223 9.641 1 76.25 18 ASN B CA 1
ATOM 3142 C C . ASN B 1 18 ? 9.664 6.73 9.711 1 76.25 18 ASN B C 1
ATOM 3144 O O . ASN B 1 18 ? 10.609 7.484 9.953 1 76.25 18 ASN B O 1
ATOM 3148 N N . TYR B 1 19 ? 8.414 7.172 9.578 1 86.5 19 TYR B N 1
ATOM 3149 C CA . TYR B 1 19 ? 8.156 8.602 9.469 1 86.5 19 TYR B CA 1
ATOM 3150 C C . TYR B 1 19 ? 7.984 9.234 10.844 1 86.5 19 TYR B C 1
ATOM 3152 O O . TYR B 1 19 ? 7.527 8.578 11.781 1 86.5 19 TYR B O 1
ATOM 3160 N N . ARG B 1 20 ? 8.367 10.508 10.914 1 87 20 ARG B N 1
A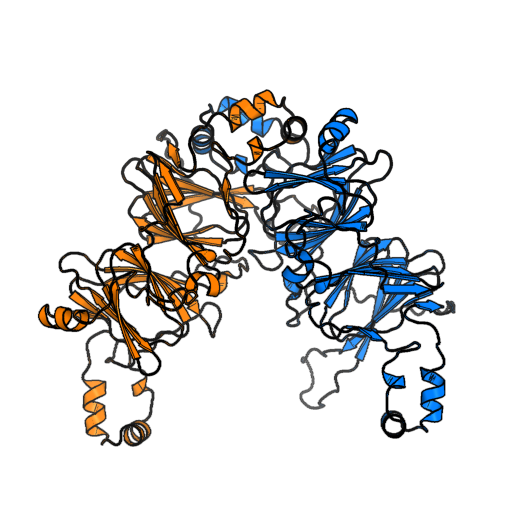TOM 3161 C CA . ARG B 1 20 ? 8.094 11.367 12.062 1 87 20 ARG B CA 1
ATOM 3162 C C . ARG B 1 20 ? 7.43 12.672 11.617 1 87 20 ARG B C 1
ATOM 3164 O O . ARG B 1 20 ? 7.691 13.164 10.516 1 87 20 ARG B O 1
ATOM 3171 N N . ILE B 1 21 ? 6.492 13.078 12.422 1 90.25 21 ILE B N 1
ATOM 3172 C CA . ILE B 1 21 ? 5.891 14.391 12.172 1 90.25 21 ILE B CA 1
ATOM 3173 C C . ILE B 1 21 ? 6.281 15.359 13.289 1 90.25 21 ILE B C 1
ATOM 3175 O O . ILE B 1 21 ? 6.352 14.969 14.453 1 90.25 21 ILE B O 1
ATOM 3179 N N . GLY B 1 22 ? 6.68 16.578 12.859 1 87.12 22 GLY B N 1
ATOM 3180 C CA . GLY B 1 22 ? 7.07 17.609 13.805 1 87.12 22 GLY B CA 1
ATOM 3181 C C . GLY B 1 22 ? 6.66 19.016 13.367 1 87.12 22 GLY B C 1
ATOM 3182 O O . GLY B 1 22 ? 5.996 19.172 12.344 1 87.12 22 GLY B O 1
ATOM 3183 N N . PHE B 1 23 ? 6.914 19.938 14.266 1 91.31 23 PHE B N 1
ATOM 3184 C CA . PHE B 1 23 ? 6.652 21.328 13.906 1 91.31 23 PHE B CA 1
ATOM 3185 C C . PHE B 1 23 ? 7.762 22.234 14.422 1 91.31 23 PHE B C 1
ATOM 3187 O O . PHE B 1 23 ? 8.539 21.844 15.297 1 91.31 23 PHE B O 1
ATOM 3194 N N . LEU B 1 24 ? 7.98 23.312 13.805 1 92.19 24 LEU B N 1
ATOM 3195 C CA . LEU B 1 24 ? 8.898 24.375 14.195 1 92.19 24 LEU B CA 1
ATOM 3196 C C . LEU B 1 24 ? 8.141 25.672 14.484 1 92.19 24 LEU B C 1
ATOM 3198 O O . LEU B 1 24 ? 7.355 26.125 13.648 1 92.19 24 LEU B O 1
ATOM 3202 N N . GLU B 1 25 ? 8.32 26.141 15.672 1 92.31 25 GLU B N 1
ATOM 3203 C CA . GLU B 1 25 ? 7.766 27.422 16.047 1 92.31 25 GLU B CA 1
ATOM 3204 C C . GLU B 1 25 ? 8.875 28.438 16.359 1 92.31 25 GLU B C 1
ATOM 3206 O O . GLU B 1 25 ? 9.805 28.125 17.109 1 92.31 25 GLU B O 1
ATOM 3211 N N . ALA B 1 26 ? 8.82 29.594 15.773 1 93.12 26 ALA B N 1
ATOM 3212 C CA . ALA B 1 26 ? 9.836 30.625 15.992 1 93.12 26 ALA B CA 1
ATOM 3213 C C . ALA B 1 26 ? 9.203 32 16.062 1 93.12 26 ALA B C 1
ATOM 3215 O O . ALA B 1 26 ? 8.242 32.312 15.352 1 93.12 26 ALA B O 1
ATOM 3216 N N . ASN B 1 27 ? 9.789 32.844 16.875 1 93.75 27 ASN B N 1
ATOM 3217 C CA . ASN B 1 27 ? 9.297 34.219 17.062 1 93.75 27 ASN B CA 1
ATOM 3218 C C . ASN B 1 27 ? 9.531 35.062 15.812 1 93.75 27 ASN B C 1
ATOM 3220 O O . ASN B 1 27 ? 10.312 34.688 14.938 1 93.75 27 ASN B O 1
ATOM 3224 N N . PRO B 1 28 ? 8.773 36.219 15.766 1 94.69 28 PRO B N 1
ATOM 3225 C CA . PRO B 1 28 ? 9.086 37.188 14.695 1 94.69 28 PRO B CA 1
ATOM 3226 C C . PRO B 1 28 ? 10.555 37.594 14.68 1 94.69 28 PRO B C 1
ATOM 3228 O O . PRO B 1 28 ? 11.156 37.781 15.742 1 94.69 28 PRO B O 1
ATOM 3231 N N . ASN B 1 29 ? 11.172 37.562 13.609 1 94.56 29 ASN B N 1
ATOM 3232 C CA . ASN B 1 29 ? 12.555 37.969 13.375 1 94.56 29 ASN B CA 1
ATOM 3233 C C . ASN B 1 29 ? 13.531 37 14.023 1 94.56 29 ASN B C 1
ATOM 3235 O O . ASN B 1 29 ? 14.648 37.375 14.391 1 94.56 29 ASN B O 1
ATOM 3239 N N . ALA B 1 30 ? 13.062 35.781 14.211 1 93.12 30 ALA B N 1
ATOM 3240 C CA . ALA B 1 30 ? 13.953 34.781 14.773 1 93.12 30 ALA B CA 1
ATOM 3241 C C . ALA B 1 30 ? 14.805 34.125 13.68 1 93.12 30 ALA B C 1
ATOM 3243 O O . ALA B 1 30 ? 14.32 33.875 12.578 1 93.12 30 ALA B O 1
ATOM 3244 N N . PHE B 1 31 ? 16.031 33.906 14.023 1 93.31 31 PHE B N 1
ATOM 3245 C CA . PHE B 1 31 ? 16.984 33.188 13.172 1 93.31 31 PHE B CA 1
ATOM 3246 C C . PHE B 1 31 ? 17.266 31.797 13.711 1 93.31 31 PHE B C 1
ATOM 3248 O O . PHE B 1 31 ? 17.609 31.625 14.891 1 93.31 31 PHE B O 1
ATOM 3255 N N . ILE B 1 32 ? 17.047 30.812 12.852 1 91.19 32 ILE B N 1
ATOM 3256 C CA . ILE B 1 32 ? 17.375 29.422 13.188 1 91.19 32 ILE B CA 1
ATOM 3257 C C . ILE B 1 32 ? 18.719 29.047 12.562 1 91.19 32 ILE B C 1
ATOM 3259 O O . ILE B 1 32 ? 18.875 29.078 11.336 1 91.19 32 ILE B O 1
ATOM 3263 N N . ALA B 1 33 ? 19.578 28.609 13.359 1 89.88 33 ALA B N 1
ATOM 3264 C CA . ALA B 1 33 ? 20.969 28.359 12.961 1 89.88 33 ALA B CA 1
ATOM 3265 C C . ALA B 1 33 ? 21.047 27.172 12 1 89.88 33 ALA B C 1
ATOM 3267 O O . ALA B 1 33 ? 20.172 26.312 11.992 1 89.88 33 ALA B O 1
ATOM 3268 N N . PRO B 1 34 ? 22.094 27.141 11.266 1 91.5 34 PRO B N 1
ATOM 3269 C CA . PRO B 1 34 ? 22.266 26.062 10.289 1 91.5 34 PRO B CA 1
ATOM 3270 C C . PRO B 1 34 ? 22.25 24.672 10.93 1 91.5 34 PRO B C 1
ATOM 3272 O O . PRO B 1 34 ? 22.891 24.469 11.969 1 91.5 34 PRO B O 1
ATOM 3275 N N . VAL B 1 35 ? 21.547 23.828 10.305 1 92.5 35 VAL B N 1
ATOM 3276 C CA . VAL B 1 35 ? 21.422 22.453 10.789 1 92.5 35 VAL B CA 1
ATOM 3277 C C . VAL B 1 35 ? 21.219 21.516 9.609 1 92.5 35 VAL B C 1
ATOM 3279 O O . VAL B 1 35 ? 20.719 21.922 8.555 1 92.5 35 VAL B O 1
ATOM 3282 N N . HIS B 1 36 ? 21.719 20.328 9.672 1 93.62 36 HIS B N 1
ATOM 3283 C CA . HIS B 1 36 ? 21.312 19.297 8.734 1 93.62 36 HIS B CA 1
ATOM 3284 C C . HIS B 1 36 ? 20.812 18.047 9.469 1 93.62 36 HIS B C 1
ATOM 3286 O O . HIS B 1 36 ? 21.172 17.828 10.625 1 93.62 36 HIS B O 1
ATOM 3292 N N . LEU B 1 37 ? 19.953 17.328 8.844 1 93.06 37 LEU B N 1
ATOM 3293 C CA . LEU B 1 37 ? 19.375 16.109 9.391 1 93.06 37 LEU B CA 1
ATOM 3294 C C . LEU B 1 37 ? 19.734 14.898 8.539 1 93.06 37 LEU B C 1
ATOM 3296 O O . LEU B 1 37 ? 19.906 15.023 7.32 1 93.06 37 LEU B O 1
ATOM 3300 N N . ASP B 1 38 ? 19.906 13.758 9.148 1 92.31 38 ASP B N 1
ATOM 3301 C CA . ASP B 1 38 ? 20 12.523 8.383 1 92.31 38 ASP 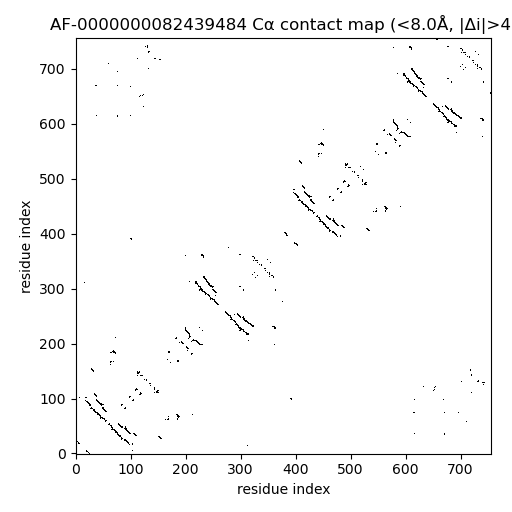B CA 1
ATOM 3302 C C . ASP B 1 38 ? 18.625 12 7.988 1 92.31 38 ASP B C 1
ATOM 3304 O O . ASP B 1 38 ? 18.312 10.828 8.188 1 92.31 38 ASP B O 1
ATOM 3308 N N . ALA B 1 39 ? 17.812 12.852 7.461 1 92.75 39 ALA B N 1
ATOM 3309 C CA . ALA B 1 39 ? 16.453 12.562 7.055 1 92.75 39 ALA B CA 1
ATOM 3310 C C . ALA B 1 39 ? 15.977 13.531 5.977 1 92.75 39 ALA B C 1
ATOM 3312 O O . ALA B 1 39 ? 16.375 14.695 5.961 1 92.75 39 ALA B O 1
ATOM 3313 N N . ASP B 1 40 ? 15.156 12.969 5.074 1 91.75 40 ASP B N 1
ATOM 3314 C CA . ASP B 1 40 ? 14.406 13.859 4.191 1 91.75 40 ASP B CA 1
ATOM 3315 C C . ASP B 1 40 ? 13.328 14.617 4.965 1 91.75 40 ASP B C 1
ATOM 3317 O O . ASP B 1 40 ? 12.688 14.062 5.855 1 91.75 40 ASP B O 1
ATOM 3321 N N . CYS B 1 41 ? 13.156 15.867 4.59 1 93.38 41 CYS B N 1
ATOM 3322 C CA . CYS B 1 41 ? 12.164 16.688 5.277 1 93.38 41 CYS B CA 1
ATOM 3323 C C . CYS B 1 41 ? 11.273 17.422 4.277 1 93.38 41 CYS B C 1
ATOM 3325 O O . CYS B 1 41 ? 11.773 17.984 3.295 1 93.38 41 CYS B O 1
ATOM 3327 N N . VAL B 1 42 ? 10.008 17.281 4.469 1 94.88 42 VAL B N 1
ATOM 3328 C CA . VAL B 1 42 ? 9.047 18.094 3.717 1 94.88 42 VAL B CA 1
ATOM 3329 C C . VAL B 1 42 ? 8.266 18.984 4.672 1 94.88 42 VAL B C 1
ATOM 3331 O O . VAL B 1 42 ? 7.633 18.5 5.613 1 94.88 42 VAL B O 1
ATOM 3334 N N . PHE B 1 43 ? 8.352 20.25 4.473 1 94.75 43 PHE B N 1
ATOM 3335 C CA . PHE B 1 43 ? 7.605 21.031 5.449 1 94.75 43 PHE B CA 1
ATOM 3336 C C . PHE B 1 43 ? 6.578 21.922 4.762 1 94.75 43 PHE B C 1
ATOM 3338 O O . PHE B 1 43 ? 6.703 22.219 3.57 1 94.75 43 PHE B O 1
ATOM 3345 N N . PHE B 1 44 ? 5.566 22.219 5.461 1 96.19 44 PHE B N 1
ATOM 3346 C CA . PHE B 1 44 ? 4.441 23.094 5.137 1 96.19 44 PHE B CA 1
ATOM 3347 C C . PHE B 1 44 ? 4.445 24.328 6.023 1 96.19 44 PHE B C 1
ATOM 3349 O O . PHE B 1 44 ? 4.461 24.219 7.254 1 96.19 44 PHE B O 1
ATOM 3356 N N . VAL B 1 45 ? 4.391 25.469 5.34 1 97.5 45 VAL B N 1
ATOM 3357 C CA . VAL B 1 45 ? 4.352 26.719 6.105 1 97.5 45 VAL B CA 1
ATOM 3358 C C . VAL B 1 45 ? 2.914 27.016 6.516 1 97.5 45 VAL B C 1
ATOM 3360 O O . VAL B 1 45 ? 2.1 27.438 5.688 1 97.5 45 VAL B O 1
ATOM 3363 N N . SER B 1 46 ? 2.678 26.922 7.738 1 96.44 46 SER B N 1
ATOM 3364 C CA . SER B 1 46 ? 1.332 27.188 8.242 1 96.44 46 SER B CA 1
ATOM 3365 C C . SER B 1 46 ? 1.116 28.672 8.508 1 96.44 46 SER B C 1
ATOM 3367 O O . SER B 1 46 ? 0.066 29.219 8.172 1 96.44 46 SER B O 1
ATOM 3369 N N . THR B 1 47 ? 2.096 29.328 9.195 1 95.88 47 THR B N 1
ATOM 3370 C CA . THR B 1 47 ? 2.082 30.766 9.43 1 95.88 47 THR B CA 1
ATOM 3371 C C . THR B 1 47 ? 3.494 31.344 9.336 1 95.88 47 THR B C 1
ATOM 3373 O O . THR B 1 47 ? 4.477 30.609 9.43 1 95.88 47 THR B O 1
ATOM 3376 N N . GLY B 1 48 ? 3.516 32.656 9.133 1 95.38 48 GLY B N 1
ATOM 3377 C CA . GLY B 1 48 ? 4.797 33.344 9.07 1 95.38 48 GLY B CA 1
ATOM 3378 C C . GLY B 1 48 ? 5.332 33.469 7.652 1 95.38 48 GLY B C 1
ATOM 3379 O O . GLY B 1 48 ? 4.637 33.125 6.688 1 95.38 48 GLY B O 1
ATOM 3380 N N . LYS B 1 49 ? 6.547 34.094 7.605 1 96.25 49 LYS B N 1
ATOM 3381 C CA . LYS B 1 49 ? 7.215 34.344 6.328 1 96.25 49 LYS B CA 1
ATOM 3382 C C . LYS B 1 49 ? 8.688 33.969 6.398 1 96.25 49 LYS B C 1
ATOM 3384 O O . LYS B 1 49 ? 9.555 34.844 6.465 1 96.25 49 LYS B O 1
ATOM 3389 N N . PRO B 1 50 ? 8.93 32.688 6.262 1 96.88 50 PRO B N 1
ATOM 3390 C CA . PRO B 1 50 ? 10.328 32.281 6.406 1 96.88 50 PRO B CA 1
ATOM 3391 C C . PRO B 1 50 ? 11.148 32.531 5.145 1 96.88 50 PRO B C 1
ATOM 3393 O O . PRO B 1 50 ? 10.648 32.344 4.031 1 96.88 50 PRO B O 1
ATOM 3396 N N . THR B 1 51 ? 12.336 33 5.332 1 96.5 51 THR B N 1
ATOM 3397 C CA . THR B 1 51 ? 13.398 32.875 4.344 1 96.5 51 THR B CA 1
ATOM 3398 C C . THR B 1 51 ? 14.258 31.641 4.645 1 96.5 51 THR B C 1
ATOM 3400 O O . THR B 1 51 ? 14.828 31.531 5.734 1 96.5 51 THR B O 1
ATOM 3403 N N . VAL B 1 52 ? 14.266 30.703 3.699 1 96 52 VAL B N 1
ATOM 3404 C CA . VAL B 1 52 ? 14.977 29.453 3.895 1 96 52 VAL B CA 1
ATOM 3405 C C . VAL B 1 52 ? 16.156 29.375 2.934 1 96 52 VAL B C 1
ATOM 3407 O O . VAL B 1 52 ? 16 29.578 1.728 1 96 52 VAL B O 1
ATOM 3410 N N . THR B 1 53 ? 17.297 29.062 3.473 1 94.31 53 THR B N 1
ATOM 3411 C CA . THR B 1 53 ? 18.484 28.922 2.648 1 94.31 53 THR B CA 1
ATOM 3412 C C . THR B 1 53 ? 19.031 27.5 2.713 1 94.31 53 THR B C 1
ATOM 3414 O O . THR B 1 53 ? 19.281 26.984 3.801 1 94.31 53 THR B O 1
ATOM 3417 N N . LEU B 1 54 ? 19.141 26.906 1.6 1 93.25 54 LEU B N 1
ATOM 3418 C CA . LEU B 1 54 ? 19.75 25.578 1.449 1 93.25 54 LEU B CA 1
ATOM 3419 C C . LEU B 1 54 ? 21.156 25.672 0.875 1 93.25 54 LEU B C 1
ATOM 3421 O O . LEU B 1 54 ? 21.375 26.375 -0.116 1 93.25 54 LEU B O 1
ATOM 3425 N N . LEU B 1 55 ? 22.062 24.984 1.531 1 92.19 55 LEU B N 1
ATOM 3426 C CA . LEU B 1 55 ? 23.422 24.906 1.012 1 92.19 55 LEU B CA 1
ATOM 3427 C C . LEU B 1 55 ? 23.656 23.609 0.247 1 92.19 55 LEU B C 1
ATOM 3429 O O . LEU B 1 55 ? 23.781 22.547 0.852 1 92.19 55 LEU B O 1
ATOM 3433 N N . ARG B 1 56 ? 23.578 23.672 -1.149 1 85.88 56 ARG B N 1
ATOM 3434 C CA . ARG B 1 56 ? 23.75 22.5 -1.994 1 85.88 56 ARG B CA 1
ATOM 3435 C C . ARG B 1 56 ? 25.031 22.609 -2.83 1 85.88 56 ARG B C 1
ATOM 3437 O O . ARG B 1 56 ? 25.391 23.703 -3.285 1 85.88 56 ARG B O 1
ATOM 3444 N N . GLU B 1 57 ? 25.578 21.438 -3.236 1 77.38 57 GLU B N 1
ATOM 3445 C CA . GLU B 1 57 ? 26.844 21.297 -3.963 1 77.38 57 GLU B CA 1
ATOM 3446 C C . GLU B 1 57 ? 27.25 22.609 -4.637 1 77.38 57 GLU B C 1
ATOM 3448 O O . GLU B 1 57 ? 26.891 22.859 -5.789 1 77.38 57 GLU B O 1
ATOM 3453 N N . GLU B 1 58 ? 27.781 23.469 -4 1 78.19 58 GLU B N 1
ATOM 3454 C CA . GLU B 1 58 ? 28.453 24.703 -4.367 1 78.19 58 GLU B CA 1
ATOM 3455 C C . GLU B 1 58 ? 27.453 25.812 -4.656 1 78.19 58 GLU B C 1
ATOM 3457 O O . GLU B 1 58 ? 27.75 26.75 -5.398 1 78.19 58 GLU B O 1
ATOM 3462 N N . LYS B 1 59 ? 26.234 25.516 -4.352 1 85.06 59 LYS B N 1
ATOM 3463 C CA . LYS B 1 59 ? 25.25 26.578 -4.594 1 85.06 59 LYS B CA 1
ATOM 3464 C C . LYS B 1 59 ? 24.406 26.844 -3.354 1 85.06 59 LYS B C 1
ATOM 3466 O O . LYS B 1 59 ? 24.141 25.922 -2.574 1 85.06 59 LYS B O 1
ATOM 3471 N N . ARG B 1 60 ? 24.219 28.156 -3.197 1 88.88 60 ARG B N 1
ATOM 3472 C CA . ARG B 1 60 ? 23.281 28.609 -2.176 1 88.88 60 ARG B CA 1
ATOM 3473 C C . ARG B 1 60 ? 21.922 28.938 -2.787 1 88.88 60 ARG B C 1
ATOM 3475 O O . ARG B 1 60 ? 21.828 29.719 -3.738 1 88.88 60 ARG B O 1
ATOM 3482 N N . GLU B 1 61 ? 20.922 28.219 -2.346 1 89.5 61 GLU B N 1
ATOM 3483 C CA . GLU B 1 61 ? 19.562 28.516 -2.783 1 89.5 61 GLU B CA 1
ATOM 3484 C C . GLU B 1 61 ? 18.734 29.109 -1.649 1 89.5 61 GLU B C 1
ATOM 3486 O O . GLU B 1 61 ? 18.594 28.516 -0.585 1 89.5 61 GLU B O 1
ATOM 3491 N N . THR B 1 62 ? 18.312 30.297 -1.858 1 92.38 62 THR B N 1
ATOM 3492 C CA . THR B 1 62 ? 17.531 30.984 -0.838 1 92.38 62 THR B CA 1
ATOM 3493 C C . THR B 1 62 ? 16.109 31.25 -1.339 1 92.38 62 THR B C 1
ATOM 3495 O O . THR B 1 62 ? 15.922 31.719 -2.467 1 92.38 62 THR B O 1
ATOM 3498 N N . PHE B 1 63 ? 15.086 30.984 -0.474 1 94.75 63 PHE B N 1
ATOM 3499 C CA . PHE B 1 63 ? 13.688 31.141 -0.854 1 94.75 63 PHE B CA 1
ATOM 3500 C C . PHE B 1 63 ? 12.938 32 0.156 1 94.75 63 PHE B C 1
ATOM 3502 O O . PHE B 1 63 ? 13.062 31.797 1.365 1 94.75 63 PHE B O 1
ATOM 3509 N N . ASN B 1 64 ? 12.234 32.938 -0.333 1 96 64 ASN B N 1
ATOM 3510 C CA . ASN B 1 64 ? 11.242 33.625 0.489 1 96 64 ASN B CA 1
ATOM 3511 C C . ASN B 1 64 ? 9.883 32.938 0.412 1 96 64 ASN B C 1
ATOM 3513 O O . ASN B 1 64 ? 9.172 33.062 -0.589 1 96 64 ASN B O 1
ATOM 3517 N N . LEU B 1 65 ? 9.523 32.312 1.488 1 96.31 65 LEU B N 1
ATOM 3518 C CA . LEU B 1 65 ? 8.305 31.516 1.486 1 96.31 65 LEU B CA 1
ATOM 3519 C C . LEU B 1 65 ? 7.191 32.219 2.248 1 96.31 65 LEU B C 1
ATOM 3521 O O . LEU B 1 65 ? 7.449 33.188 2.975 1 96.31 65 LEU B O 1
ATOM 3525 N N . VAL B 1 66 ? 5.988 31.797 1.979 1 95.81 66 VAL B N 1
ATOM 3526 C CA . VAL B 1 66 ? 4.801 32.344 2.637 1 95.81 66 VAL B CA 1
ATOM 3527 C C . VAL B 1 66 ? 3.881 31.188 3.053 1 95.81 66 VAL B C 1
ATOM 3529 O O . VAL B 1 66 ? 4.168 30.016 2.777 1 95.81 66 VAL B O 1
ATOM 3532 N N . GLU B 1 67 ? 2.818 31.547 3.73 1 95.75 67 GLU B N 1
ATOM 3533 C CA . GLU B 1 67 ? 1.834 30.562 4.156 1 95.75 67 GLU B CA 1
ATOM 3534 C C . GLU B 1 67 ? 1.374 29.703 2.98 1 95.75 67 GLU B C 1
ATOM 3536 O O . GLU B 1 67 ? 1.075 30.219 1.903 1 95.75 67 GLU B O 1
ATOM 3541 N N . GLY B 1 68 ? 1.356 28.406 3.209 1 96.44 68 GLY B N 1
ATOM 3542 C CA . GLY B 1 68 ? 0.898 27.484 2.178 1 96.44 68 GLY B CA 1
ATOM 3543 C C . GLY B 1 68 ? 2.031 26.875 1.367 1 96.44 68 GLY B C 1
ATOM 3544 O O . GLY B 1 68 ? 1.828 25.922 0.63 1 96.44 68 GLY B O 1
ATOM 3545 N N . ASP B 1 69 ? 3.209 27.422 1.485 1 96.06 69 ASP B N 1
ATOM 3546 C CA . ASP B 1 69 ? 4.34 26.922 0.707 1 96.06 69 ASP B CA 1
ATOM 3547 C C . ASP B 1 69 ? 4.824 25.578 1.236 1 96.06 69 ASP B C 1
ATOM 3549 O O . ASP B 1 69 ? 4.836 25.344 2.447 1 96.06 69 ASP B O 1
ATOM 3553 N N . ILE B 1 70 ? 5.176 24.766 0.323 1 95.94 70 ILE B N 1
ATOM 3554 C CA . ILE B 1 70 ? 5.777 23.453 0.596 1 95.94 70 ILE B CA 1
ATOM 3555 C C . ILE B 1 70 ? 7.215 23.438 0.076 1 95.94 70 ILE B C 1
ATOM 3557 O O . ILE B 1 70 ? 7.484 23.891 -1.038 1 95.94 70 ILE B O 1
ATOM 3561 N N . LEU B 1 71 ? 8.117 22.953 0.895 1 95 71 LEU B N 1
ATOM 3562 C CA . LEU B 1 71 ? 9.516 22.828 0.489 1 95 71 LEU B CA 1
ATOM 3563 C C . LEU B 1 71 ? 10.078 21.469 0.886 1 95 71 LEU B C 1
ATOM 3565 O O . LEU B 1 71 ? 9.852 21 2.004 1 95 71 LEU B O 1
ATOM 3569 N N . ASN B 1 72 ? 10.719 20.891 -0.045 1 93.62 72 ASN B N 1
ATOM 3570 C CA . ASN B 1 72 ? 11.445 19.656 0.209 1 93.62 72 ASN B CA 1
ATOM 3571 C C . ASN B 1 72 ? 12.914 19.922 0.532 1 93.62 72 ASN B C 1
ATOM 3573 O O . ASN B 1 72 ? 13.586 20.656 -0.193 1 93.62 72 ASN B O 1
ATOM 3577 N N . ILE B 1 73 ? 13.383 19.359 1.611 1 94 73 ILE B N 1
ATOM 3578 C CA . ILE B 1 73 ? 14.789 19.438 1.991 1 94 73 ILE B CA 1
ATOM 3579 C C . ILE B 1 73 ? 15.414 18.047 1.983 1 94 73 ILE B C 1
ATOM 3581 O O . ILE B 1 73 ? 15.148 17.234 2.879 1 94 73 ILE B O 1
ATOM 3585 N N . PRO B 1 74 ? 16.25 17.766 1.072 1 92.44 74 PRO B N 1
ATOM 3586 C CA . PRO B 1 74 ? 16.875 16.438 1.016 1 92.44 74 PRO B CA 1
ATOM 3587 C C . PRO B 1 74 ? 17.734 16.141 2.236 1 92.44 74 PRO B C 1
ATOM 3589 O O . PRO B 1 74 ? 18.328 17.047 2.814 1 92.44 74 PRO B O 1
ATOM 3592 N N . ALA B 1 75 ? 17.859 14.906 2.502 1 92.69 75 ALA B N 1
ATOM 3593 C CA . ALA B 1 75 ? 18.656 14.453 3.637 1 92.69 75 ALA B CA 1
ATOM 3594 C C . ALA B 1 75 ? 20.094 14.977 3.541 1 92.69 75 ALA B C 1
ATOM 3596 O O . ALA B 1 75 ? 20.688 14.977 2.459 1 92.69 75 ALA B O 1
ATOM 3597 N N . GLY B 1 76 ? 20.578 15.438 4.676 1 93.38 76 GLY B N 1
ATOM 3598 C CA . GLY B 1 76 ? 21.969 15.852 4.77 1 93.38 76 GLY B CA 1
ATOM 3599 C C . GLY B 1 76 ? 22.188 17.281 4.297 1 93.38 76 GLY B C 1
ATOM 3600 O O . GLY B 1 76 ? 23.312 17.797 4.402 1 93.38 76 GLY B O 1
ATOM 3601 N N . THR B 1 77 ? 21.156 17.969 3.82 1 93.56 77 THR B N 1
ATOM 3602 C CA . THR B 1 77 ? 21.312 19.328 3.311 1 93.56 77 THR B CA 1
ATOM 3603 C C . THR B 1 77 ? 21.328 20.328 4.457 1 93.56 77 THR B C 1
ATOM 3605 O O . THR B 1 77 ? 20.375 20.438 5.223 1 93.56 77 THR B O 1
ATOM 3608 N N . PRO B 1 78 ? 22.406 21.109 4.574 1 94 78 PRO B N 1
ATOM 3609 C CA . PRO B 1 78 ? 22.375 22.172 5.582 1 94 78 PRO B CA 1
ATOM 3610 C C . PRO B 1 78 ? 21.359 23.266 5.258 1 94 78 PRO B C 1
ATOM 3612 O O . PRO B 1 78 ? 21.25 23.703 4.105 1 94 78 PRO B O 1
ATOM 3615 N N . VAL B 1 79 ? 20.656 23.672 6.312 1 95.06 79 VAL B N 1
ATOM 3616 C CA . VAL B 1 79 ? 19.594 24.656 6.105 1 95.06 79 VAL B CA 1
ATOM 3617 C C . VAL B 1 79 ? 19.578 25.641 7.27 1 95.06 79 VAL B C 1
ATOM 3619 O O . VAL B 1 79 ? 19.812 25.266 8.422 1 95.06 79 VAL B O 1
ATOM 3622 N N . TYR B 1 80 ? 19.391 26.891 7.055 1 94 80 TYR B N 1
ATOM 3623 C CA . TYR B 1 80 ? 19.062 27.859 8.086 1 94 80 TYR B CA 1
ATOM 3624 C C . TYR B 1 80 ? 17.859 28.703 7.664 1 94 80 TYR B C 1
ATOM 3626 O O . TYR B 1 80 ? 17.547 28.812 6.477 1 94 80 TYR B O 1
ATOM 3634 N N . ILE B 1 81 ? 17.141 29.203 8.664 1 95.62 81 ILE B N 1
ATOM 3635 C CA . ILE B 1 81 ? 15.859 29.859 8.43 1 95.62 81 ILE B CA 1
ATOM 3636 C C . ILE B 1 81 ? 15.797 31.172 9.219 1 95.62 81 ILE B C 1
ATOM 3638 O O . ILE B 1 81 ? 16.312 31.25 10.336 1 95.62 81 ILE B O 1
ATOM 3642 N N . VAL B 1 82 ? 15.242 32.125 8.602 1 96 82 VAL B N 1
ATOM 3643 C CA . VAL B 1 82 ? 14.906 33.344 9.344 1 96 82 VAL B CA 1
ATOM 3644 C C . VAL B 1 82 ? 13.445 33.719 9.102 1 96 82 VAL B C 1
ATOM 3646 O O . VAL B 1 82 ? 12.945 33.594 7.98 1 96 82 VAL B O 1
ATOM 3649 N N . ASN B 1 83 ? 12.68 34.031 10.18 1 96.69 83 ASN B N 1
ATOM 3650 C CA . ASN B 1 83 ? 11.312 34.531 10.047 1 96.69 83 ASN B CA 1
ATOM 3651 C C . ASN B 1 83 ? 11.266 36.031 9.742 1 96.69 83 ASN B C 1
ATOM 3653 O O . ASN B 1 83 ? 11.547 36.844 10.609 1 96.69 83 ASN B O 1
ATOM 3657 N N . ARG B 1 84 ? 10.828 36.344 8.586 1 95.69 84 ARG B N 1
ATOM 3658 C CA . ARG B 1 84 ? 10.805 37.75 8.148 1 95.69 84 ARG B CA 1
ATOM 3659 C C . ARG B 1 84 ? 9.609 38.469 8.742 1 95.69 84 ARG B C 1
ATOM 3661 O O . ARG B 1 84 ? 9.539 39.719 8.68 1 95.69 84 ARG B O 1
ATOM 3668 N N . ASP B 1 85 ? 8.711 37.75 9.242 1 94.38 85 ASP B N 1
ATOM 3669 C CA . ASP B 1 85 ? 7.5 38.375 9.758 1 94.38 85 ASP B CA 1
ATOM 3670 C C . ASP B 1 85 ? 7.785 39.156 11.039 1 94.38 85 ASP B C 1
ATOM 3672 O O . ASP B 1 85 ? 8.484 38.656 11.93 1 94.38 85 ASP B O 1
ATOM 3676 N N . GLU B 1 86 ? 7.188 40.281 11.156 1 93.94 86 GLU B N 1
ATOM 3677 C CA . GLU B 1 86 ? 7.457 41.156 12.305 1 93.94 86 GLU B CA 1
ATOM 3678 C C . GLU B 1 86 ? 6.402 40.969 13.398 1 93.94 86 GLU B C 1
ATOM 3680 O O . GLU B 1 86 ? 6.586 41.438 14.531 1 93.94 86 GLU B O 1
ATOM 3685 N N . GLN B 1 87 ? 5.406 40.375 13.094 1 94.25 87 GLN B N 1
ATOM 3686 C CA . GLN B 1 87 ? 4.293 40.281 14.039 1 94.25 87 GLN B CA 1
ATOM 3687 C C . GLN B 1 87 ? 3.92 38.844 14.336 1 94.25 87 GLN B C 1
ATOM 3689 O O . GLN B 1 87 ? 3.721 38.469 15.492 1 94.25 87 GLN B O 1
ATOM 3694 N N . GLU B 1 88 ? 3.963 38.031 13.312 1 94.75 88 GLU B N 1
ATOM 3695 C CA . GLU B 1 88 ? 3.447 36.688 13.445 1 94.75 88 GLU B CA 1
ATOM 3696 C C . GLU B 1 88 ? 4.578 35.688 13.672 1 94.75 88 GLU B C 1
ATOM 3698 O O . GLU B 1 88 ? 5.637 35.781 13.047 1 94.75 88 GLU B O 1
ATOM 3703 N N . LYS B 1 89 ? 4.258 34.75 14.539 1 94.75 89 LYS B N 1
ATOM 3704 C CA . LYS B 1 89 ? 5.191 33.656 14.734 1 94.75 89 LYS B CA 1
ATOM 3705 C C . LYS B 1 89 ? 5.238 32.75 13.508 1 94.75 89 LYS B C 1
ATOM 3707 O O . LYS B 1 89 ? 4.219 32.531 12.844 1 94.75 89 LYS B O 1
ATOM 3712 N N . LEU B 1 90 ? 6.449 32.25 13.32 1 95.31 90 LEU B N 1
ATOM 3713 C CA . LEU B 1 90 ? 6.613 31.219 12.297 1 95.31 90 LEU B CA 1
ATOM 3714 C C . LEU B 1 90 ? 6.164 29.859 12.812 1 95.31 90 LEU B C 1
ATOM 3716 O O . LEU B 1 90 ? 6.535 29.453 13.914 1 95.31 90 LEU B O 1
ATOM 3720 N N . PHE B 1 91 ? 5.266 29.25 12.062 1 95.62 91 PHE B N 1
ATOM 3721 C CA . PHE B 1 91 ? 4.836 27.891 12.391 1 95.62 91 PHE B CA 1
ATOM 3722 C C . PHE B 1 91 ? 4.918 26.984 11.172 1 95.62 91 PHE B C 1
ATOM 3724 O O . PHE B 1 91 ? 4.199 27.188 10.188 1 95.62 91 PHE B O 1
ATOM 3731 N N . ILE B 1 92 ? 5.828 25.969 11.266 1 95.88 92 ILE B N 1
ATOM 3732 C CA . ILE B 1 92 ? 6.047 25.031 10.18 1 95.88 92 ILE B CA 1
ATOM 3733 C C . ILE B 1 92 ? 5.738 23.609 10.648 1 95.88 92 ILE B C 1
ATOM 3735 O O . ILE B 1 92 ? 6.18 23.203 11.727 1 95.88 92 ILE B O 1
ATOM 3739 N N . VAL B 1 93 ? 4.883 22.922 9.914 1 96.38 93 VAL B N 1
ATOM 3740 C CA . VAL B 1 93 ? 4.68 21.5 10.133 1 96.38 93 VAL B CA 1
ATOM 3741 C C . VAL B 1 93 ? 5.539 20.703 9.156 1 96.38 93 VAL B C 1
ATOM 3743 O O . VAL B 1 93 ? 5.621 21.031 7.969 1 96.38 93 VAL B O 1
ATOM 3746 N N . LYS B 1 94 ? 6.188 19.656 9.672 1 95.25 94 LYS B N 1
ATOM 3747 C CA . LYS B 1 94 ? 7.094 18.953 8.766 1 95.25 94 LYS B CA 1
ATOM 3748 C C . LYS B 1 94 ? 6.977 17.438 8.93 1 95.25 94 LYS B C 1
ATOM 3750 O O . LYS B 1 94 ? 6.777 16.953 10.039 1 95.25 94 LYS B O 1
ATOM 3755 N N . LEU B 1 95 ? 7.051 16.734 7.859 1 94.38 95 LEU B N 1
ATOM 3756 C CA . LEU B 1 95 ? 7.227 15.297 7.812 1 94.38 95 LEU B CA 1
ATOM 3757 C C . LEU B 1 95 ? 8.695 14.93 7.637 1 94.38 95 LEU B C 1
ATOM 3759 O O . LEU B 1 95 ? 9.367 15.461 6.746 1 94.38 95 LEU B O 1
ATOM 3763 N N . ILE B 1 96 ? 9.188 14.086 8.5 1 92.56 96 ILE B N 1
ATOM 3764 C CA . ILE B 1 96 ? 10.594 13.711 8.508 1 92.56 96 ILE B CA 1
ATOM 3765 C C . ILE B 1 96 ? 10.734 12.219 8.219 1 92.56 96 ILE B C 1
ATOM 3767 O O . ILE B 1 96 ? 10.094 11.391 8.859 1 92.56 96 ILE B O 1
ATOM 3771 N N . ASN B 1 97 ? 11.555 11.875 7.242 1 90.75 97 ASN B N 1
ATOM 3772 C CA . ASN B 1 97 ? 11.805 10.492 6.836 1 90.75 97 ASN B CA 1
ATOM 3773 C C . ASN B 1 97 ? 13.281 10.133 6.953 1 90.75 97 ASN B C 1
ATOM 3775 O O . ASN B 1 97 ? 14.062 10.398 6.035 1 90.75 97 ASN B O 1
ATOM 3779 N N . PRO B 1 98 ? 13.656 9.523 8.07 1 88.44 98 PRO B N 1
ATOM 3780 C CA . PRO B 1 98 ? 15.062 9.164 8.266 1 88.44 98 PRO B CA 1
ATOM 3781 C C . PRO B 1 98 ? 15.602 8.258 7.164 1 88.44 98 PRO B C 1
ATOM 3783 O O . PRO B 1 98 ? 14.875 7.391 6.668 1 88.44 98 PRO B O 1
ATOM 3786 N N . VAL B 1 99 ? 16.859 8.383 6.812 1 86.56 99 VAL B N 1
ATOM 3787 C CA . VAL B 1 99 ? 17.422 7.621 5.703 1 86.56 99 VAL B CA 1
ATOM 3788 C C . VAL B 1 99 ? 18.391 6.574 6.238 1 86.56 99 VAL B C 1
ATOM 3790 O O . VAL B 1 99 ? 18.828 5.684 5.504 1 86.56 99 VAL B O 1
ATOM 3793 N N . SER B 1 100 ? 18.734 6.633 7.512 1 75.81 100 SER B N 1
ATOM 3794 C CA . SER B 1 100 ? 19.719 5.715 8.062 1 75.81 100 SER B CA 1
ATOM 3795 C C . SER B 1 100 ? 19.062 4.691 8.992 1 75.81 100 SER B C 1
ATOM 3797 O O . SER B 1 100 ? 19.094 3.49 8.711 1 75.81 100 SER B O 1
ATOM 3799 N N . LEU B 1 101 ? 18.453 5.145 10.102 1 69.06 101 LEU B N 1
ATOM 3800 C CA . LEU B 1 101 ? 17.781 4.309 11.086 1 69.06 101 LEU B CA 1
ATOM 3801 C C . LEU B 1 101 ? 16.266 4.535 11.047 1 69.06 101 LEU B C 1
ATOM 3803 O O . LEU B 1 101 ? 15.805 5.672 11.172 1 69.06 101 LEU B O 1
ATOM 3807 N N . PRO B 1 102 ? 15.578 3.398 10.836 1 74.5 102 PRO B N 1
ATOM 3808 C CA . PRO B 1 102 ? 14.125 3.58 10.742 1 74.5 102 PRO B CA 1
ATOM 3809 C C . PRO B 1 102 ? 13.539 4.277 11.977 1 74.5 102 PRO B C 1
ATOM 3811 O O . PRO B 1 102 ? 13.773 3.838 13.102 1 74.5 102 PRO B O 1
ATOM 3814 N N . GLY B 1 103 ? 12.922 5.34 11.734 1 78.88 103 GLY B N 1
ATOM 3815 C CA . GLY B 1 103 ? 12.164 6.043 12.758 1 78.88 103 GLY B CA 1
ATOM 3816 C C . GLY B 1 103 ? 13.023 6.949 13.617 1 78.88 103 GLY B C 1
ATOM 3817 O O . GLY B 1 103 ? 12.531 7.559 14.57 1 78.88 103 GLY B O 1
ATOM 3818 N N . ARG B 1 104 ? 14.273 6.953 13.352 1 83.5 104 ARG B N 1
ATOM 3819 C CA . ARG B 1 104 ? 15.156 7.785 14.164 1 83.5 104 ARG B CA 1
ATOM 3820 C C . ARG B 1 104 ? 16.031 8.68 13.281 1 83.5 104 ARG B C 1
ATOM 3822 O O . ARG B 1 104 ? 16.531 8.234 12.25 1 83.5 104 ARG B O 1
ATOM 3829 N N . PHE B 1 105 ? 16.016 9.914 13.703 1 88.69 105 PHE B N 1
ATOM 3830 C CA . PHE B 1 105 ? 16.891 10.852 13.008 1 88.69 105 PHE B CA 1
ATOM 3831 C C . PHE B 1 105 ? 17.625 11.758 13.992 1 88.69 105 PHE B C 1
ATOM 3833 O O . PHE B 1 105 ? 17.25 11.82 15.172 1 88.69 105 PHE B O 1
ATOM 3840 N N . GLU B 1 106 ? 18.719 12.359 13.523 1 88.38 106 GLU B N 1
ATOM 3841 C CA . GLU B 1 106 ? 19.516 13.25 14.383 1 88.38 106 GLU B CA 1
ATOM 3842 C C . GLU B 1 106 ? 19.781 14.578 13.688 1 88.38 106 GLU B C 1
ATOM 3844 O O . GLU B 1 106 ? 20.062 14.617 12.484 1 88.38 106 GLU B O 1
ATOM 3849 N N . PRO B 1 107 ? 19.641 15.656 14.43 1 91.06 107 PRO B N 1
ATOM 3850 C CA . PRO B 1 107 ? 20.109 16.953 13.93 1 91.06 107 PRO B CA 1
ATOM 3851 C C . PRO B 1 107 ? 21.594 17.172 14.188 1 91.06 107 PRO B C 1
ATOM 3853 O O . PRO B 1 107 ? 22.109 16.766 15.234 1 91.06 107 PRO B O 1
ATOM 3856 N N . PHE B 1 108 ? 22.281 17.781 13.305 1 90.19 108 PHE B N 1
ATOM 3857 C CA . PHE B 1 108 ? 23.703 18.109 13.414 1 90.19 108 PHE B CA 1
ATOM 3858 C C . PHE B 1 108 ? 23.922 19.609 13.234 1 90.19 108 PHE B C 1
ATOM 3860 O O . PHE B 1 108 ? 23.578 20.172 12.188 1 90.19 108 PHE B O 1
ATOM 3867 N N . TYR B 1 109 ? 24.484 20.203 14.25 1 88.62 109 TYR B N 1
ATOM 3868 C CA . TYR B 1 109 ? 24.734 21.641 14.234 1 88.62 109 TYR B CA 1
ATOM 3869 C C . TYR B 1 109 ? 26.219 21.938 14.07 1 88.62 109 TYR B C 1
ATOM 3871 O O . TYR B 1 109 ? 27.047 21.391 14.789 1 88.62 109 TYR B O 1
ATOM 3879 N N . GLY B 1 110 ? 26.469 22.75 13.055 1 83.56 110 GLY B N 1
ATOM 3880 C CA . GLY B 1 110 ? 27.844 23.172 12.875 1 83.56 110 GLY B CA 1
ATOM 3881 C C . GLY B 1 110 ? 28.219 24.359 13.75 1 83.56 110 GLY B C 1
ATOM 3882 O O . GLY B 1 110 ? 29.281 24.375 14.383 1 83.56 110 GLY B O 1
ATOM 3883 N N . ALA B 1 111 ? 27.188 25.25 13.617 1 75.94 111 ALA B N 1
ATOM 3884 C CA . ALA B 1 111 ? 27.375 26.438 14.43 1 75.94 111 ALA B CA 1
ATOM 3885 C C . ALA B 1 111 ? 26.703 26.297 15.789 1 75.94 111 ALA B C 1
ATOM 3887 O O . ALA B 1 111 ? 25.797 25.484 15.953 1 75.94 111 ALA B O 1
ATOM 3888 N N . GLY B 1 112 ? 27.391 26.781 16.938 1 65.69 112 GLY B N 1
ATOM 3889 C CA . GLY B 1 112 ? 26.641 26.75 18.188 1 65.69 112 GLY B CA 1
ATOM 3890 C C . GLY B 1 112 ? 27.516 26.516 19.406 1 65.69 112 GLY B C 1
ATOM 3891 O O . GLY B 1 112 ? 28.688 26.156 19.266 1 65.69 112 GLY B O 1
ATOM 3892 N N . GLY B 1 113 ? 26.953 26.781 20.484 1 63.31 113 GLY B N 1
ATOM 3893 C CA . GLY B 1 113 ? 27.656 26.719 21.766 1 63.31 113 GLY B CA 1
ATOM 3894 C C . GLY B 1 113 ? 27.438 25.422 22.516 1 63.31 113 GLY B C 1
ATOM 3895 O O . GLY B 1 113 ? 27.656 24.344 21.969 1 63.31 113 GLY B O 1
ATOM 3896 N N . GLU B 1 114 ? 26.812 25.5 23.578 1 63.06 114 GLU B N 1
ATOM 3897 C CA . GLU B 1 114 ? 26.641 24.391 24.5 1 63.06 114 GLU B CA 1
ATOM 3898 C C . GLU B 1 114 ? 25.281 23.719 24.328 1 63.06 114 GLU B C 1
ATOM 3900 O O . GLU B 1 114 ? 25.141 22.516 24.547 1 63.06 114 GLU B O 1
ATOM 3905 N N . ASN B 1 115 ? 24.297 24.547 23.781 1 71.44 115 ASN B N 1
ATOM 3906 C CA . ASN B 1 115 ? 22.969 23.984 23.625 1 71.44 115 ASN B CA 1
ATOM 3907 C C . ASN B 1 115 ? 22.266 24.547 22.375 1 71.44 115 ASN B C 1
ATOM 3909 O O . ASN B 1 115 ? 21.625 25.578 22.438 1 71.44 115 ASN B O 1
ATOM 3913 N N . PRO B 1 116 ? 22.406 23.797 21.156 1 78.19 116 PRO B N 1
ATOM 3914 C CA . PRO B 1 116 ? 23.031 22.484 20.969 1 78.19 116 PRO B CA 1
ATOM 3915 C C . PRO B 1 116 ? 24.547 22.578 20.734 1 78.19 116 PRO B C 1
ATOM 3917 O O . PRO B 1 116 ? 25.047 23.641 20.391 1 78.19 116 PRO B O 1
ATOM 3920 N N . GLU B 1 117 ? 25.188 21.453 20.969 1 80.25 117 GLU B N 1
ATOM 3921 C CA . GLU B 1 117 ? 26.641 21.391 20.781 1 80.25 117 GLU B CA 1
ATOM 3922 C C . GLU B 1 117 ? 27 21.297 19.297 1 80.25 117 GLU B C 1
ATOM 3924 O O . GLU B 1 117 ? 26.328 20.594 18.547 1 80.25 117 GLU B O 1
ATOM 3929 N N . SER B 1 118 ? 28.031 22.047 18.984 1 85.88 118 SER B N 1
ATOM 3930 C CA . SER B 1 118 ? 28.562 21.938 17.641 1 85.88 118 SER B CA 1
ATOM 3931 C C . SER B 1 118 ? 29.188 20.578 17.391 1 85.88 118 SER B C 1
ATOM 3933 O O . SER B 1 118 ? 29.906 20.047 18.25 1 85.88 118 SER B O 1
ATOM 3935 N N . PHE B 1 119 ? 28.984 20.047 16.203 1 87.94 119 PHE B N 1
ATOM 3936 C CA . PHE B 1 119 ? 29.594 18.75 15.914 1 87.94 119 PHE B CA 1
ATOM 3937 C C . PHE B 1 119 ? 31.094 18.891 15.75 1 87.94 119 PHE B C 1
ATOM 3939 O O . PHE B 1 119 ? 31.828 17.891 15.828 1 87.94 119 PHE B O 1
ATOM 3946 N N . TYR B 1 120 ? 31.625 20.078 15.539 1 87.56 120 TYR B N 1
ATOM 3947 C CA . TYR B 1 120 ? 33.062 20.297 15.445 1 87.56 120 TYR B CA 1
ATOM 3948 C C . TYR B 1 120 ? 33.75 20 16.781 1 87.56 120 TYR B C 1
ATOM 3950 O O . TYR B 1 120 ? 34.906 19.578 16.812 1 87.56 120 TYR B O 1
ATOM 3958 N N . LYS B 1 121 ? 33 20.125 17.812 1 84.5 121 LYS B N 1
ATOM 3959 C CA . LYS B 1 121 ? 33.594 19.922 19.141 1 84.5 121 LYS B CA 1
ATOM 3960 C C . LYS B 1 121 ? 33.812 18.438 19.406 1 84.5 121 LYS B C 1
ATOM 3962 O O . LYS B 1 121 ? 34.531 18.078 20.359 1 84.5 121 LYS B O 1
ATOM 3967 N N . ALA B 1 122 ? 33.281 17.656 18.609 1 86.94 122 ALA B N 1
ATOM 3968 C CA . ALA B 1 122 ? 33.469 16.219 18.781 1 86.94 122 ALA B CA 1
ATOM 3969 C C . ALA B 1 122 ? 34.844 15.773 18.312 1 86.94 122 ALA B C 1
ATOM 3971 O O . ALA B 1 122 ? 35.312 14.68 18.656 1 86.94 122 ALA B O 1
ATOM 3972 N N . PHE B 1 123 ? 35.5 16.625 17.578 1 90.81 123 PHE B N 1
ATOM 3973 C CA . PHE B 1 123 ? 36.844 16.312 17.094 1 90.81 123 PHE B CA 1
ATOM 3974 C C . PHE B 1 123 ? 37.906 16.844 18.047 1 90.81 123 PHE B C 1
ATOM 3976 O O . PHE B 1 123 ? 37.656 17.797 18.797 1 90.81 123 PHE B O 1
ATOM 3983 N N . SER B 1 124 ? 39.125 16.172 17.984 1 92.56 124 SER B N 1
ATOM 3984 C CA . SER B 1 124 ? 40.25 16.672 18.812 1 92.56 124 SER B CA 1
ATOM 3985 C C . SER B 1 124 ? 40.75 18 18.297 1 92.56 124 SER B C 1
ATOM 3987 O O . SER B 1 124 ? 40.656 18.297 17.109 1 92.56 124 SER B O 1
ATOM 3989 N N . TRP B 1 125 ? 41.344 18.766 19.234 1 92.31 125 TRP B N 1
ATOM 3990 C CA . TRP B 1 125 ? 41.906 20.062 18.844 1 92.31 125 TRP B CA 1
ATOM 3991 C C . TRP B 1 125 ? 43.031 19.891 17.844 1 92.31 125 TRP B C 1
ATOM 3993 O O . TRP B 1 125 ? 43.219 20.734 16.953 1 92.31 125 TRP B O 1
ATOM 4003 N N . GLU B 1 126 ? 43.719 18.781 17.844 1 93.5 126 GLU B N 1
ATOM 4004 C CA . GLU B 1 126 ? 44.781 18.5 16.875 1 93.5 126 GLU B CA 1
ATOM 4005 C C . GLU B 1 126 ? 44.219 18.344 15.469 1 93.5 126 GLU B C 1
ATOM 4007 O O . GLU B 1 126 ? 44.781 18.859 14.508 1 93.5 126 GLU B O 1
ATOM 4012 N N . VAL B 1 127 ? 43.156 17.688 15.414 1 94.31 127 VAL B N 1
ATOM 4013 C CA . VAL B 1 127 ? 42.5 17.438 14.133 1 94.31 127 VAL B CA 1
ATOM 4014 C C . VAL B 1 127 ? 41.969 18.75 13.578 1 94.31 127 VAL B C 1
ATOM 4016 O O . VAL B 1 127 ? 42.156 19.062 12.398 1 94.31 127 VAL B O 1
ATOM 4019 N N . LEU B 1 128 ? 41.344 19.547 14.438 1 94.06 128 LEU B N 1
ATOM 4020 C CA . LEU B 1 128 ? 40.75 20.797 13.984 1 94.06 128 LEU B CA 1
ATOM 4021 C C . LEU B 1 128 ? 41.844 21.781 13.531 1 94.06 128 LEU B C 1
ATOM 4023 O O . LEU B 1 128 ? 41.656 22.469 12.531 1 94.06 128 LEU B O 1
ATOM 4027 N N . SER B 1 129 ? 42.938 21.703 14.242 1 95.75 129 SER B N 1
ATOM 4028 C CA . SER B 1 129 ? 44.062 22.562 13.859 1 95.75 129 SER B CA 1
ATOM 4029 C C . SER B 1 129 ? 44.594 22.188 12.484 1 95.75 129 SER B C 1
ATOM 4031 O O . SER B 1 129 ? 44.906 23.078 11.68 1 95.75 129 SER B O 1
ATOM 4033 N N . ALA B 1 130 ? 44.656 20.969 12.227 1 95.62 130 ALA B N 1
ATOM 4034 C CA . ALA B 1 130 ? 45.125 20.5 10.93 1 95.62 130 ALA B CA 1
ATOM 4035 C C . ALA B 1 130 ? 44.125 20.812 9.82 1 95.62 130 ALA B C 1
ATOM 4037 O O . ALA B 1 130 ? 44.5 21.266 8.742 1 95.62 130 ALA B O 1
ATOM 4038 N N . ALA B 1 131 ? 42.906 20.656 10.07 1 94.19 131 ALA B N 1
ATOM 4039 C CA . ALA B 1 131 ? 41.844 20.797 9.086 1 94.19 131 ALA B CA 1
ATOM 4040 C C . ALA B 1 131 ? 41.688 22.25 8.641 1 94.19 131 ALA B C 1
ATOM 4042 O O . ALA B 1 131 ? 41.438 22.531 7.469 1 94.19 131 ALA B O 1
ATOM 4043 N N . PHE B 1 132 ? 41.812 23.141 9.656 1 95 132 PHE B N 1
ATOM 4044 C CA . PHE B 1 132 ? 41.531 24.547 9.367 1 95 132 PHE B CA 1
ATOM 4045 C C . PHE B 1 132 ? 42.812 25.328 9.188 1 95 132 PHE B C 1
ATOM 4047 O O . PHE B 1 132 ? 42.781 26.516 8.859 1 95 132 PHE B O 1
ATOM 4054 N N . LYS B 1 133 ? 43.875 24.672 9.445 1 96.38 133 LYS B N 1
ATOM 4055 C CA . LYS B 1 133 ? 45.188 25.312 9.352 1 96.38 133 LYS B CA 1
ATOM 4056 C C . LYS B 1 133 ? 45.25 26.562 10.234 1 96.38 133 LYS B C 1
ATOM 4058 O O . LYS B 1 133 ? 45.625 27.641 9.773 1 96.38 133 LYS B O 1
ATOM 4063 N N . ARG B 1 134 ? 44.781 26.406 11.516 1 95.81 134 ARG B N 1
ATOM 4064 C CA . ARG B 1 134 ? 44.75 27.469 12.516 1 95.81 134 ARG B CA 1
ATOM 4065 C C . ARG B 1 134 ? 45.219 26.953 13.875 1 95.81 134 ARG B C 1
ATOM 4067 O O . ARG B 1 134 ? 45.125 25.75 14.141 1 95.81 134 ARG B O 1
ATOM 4074 N N . GLU B 1 135 ? 45.625 27.875 14.688 1 94.94 135 GLU B N 1
ATOM 4075 C CA . GLU B 1 135 ? 46.094 27.5 16.031 1 94.94 135 GLU B CA 1
ATOM 4076 C C . GLU B 1 135 ? 44.906 27.156 16.922 1 94.94 135 GLU B C 1
ATOM 4078 O O . GLU B 1 135 ? 43.812 27.719 16.781 1 94.94 135 GLU B O 1
ATOM 4083 N N . ARG B 1 136 ? 45.188 26.328 17.906 1 92.75 136 ARG B N 1
ATOM 4084 C CA . ARG B 1 136 ? 44.188 25.828 18.828 1 92.75 136 ARG B CA 1
ATOM 4085 C C . ARG B 1 136 ? 43.469 26.984 19.531 1 92.75 136 ARG B C 1
ATOM 4087 O O . ARG B 1 136 ? 42.25 26.969 19.672 1 92.75 136 ARG B O 1
ATOM 4094 N N . ASP B 1 137 ? 44.125 27.922 19.953 1 91.25 137 ASP B N 1
ATOM 4095 C CA . ASP B 1 137 ? 43.562 29.016 20.734 1 91.25 137 ASP B CA 1
ATOM 4096 C C . ASP B 1 137 ? 42.5 29.781 19.922 1 91.25 137 ASP B C 1
ATOM 4098 O O . ASP B 1 137 ? 41.469 30.172 20.453 1 91.25 137 ASP B O 1
ATOM 4102 N N . GLU B 1 138 ? 42.844 29.953 18.781 1 92 138 GLU B N 1
ATOM 4103 C CA . GLU B 1 138 ? 41.906 30.641 17.891 1 92 138 GLU B CA 1
ATOM 4104 C C . GLU B 1 138 ? 40.625 29.828 17.688 1 92 138 GLU B C 1
ATOM 4106 O O . GLU B 1 138 ? 39.531 30.375 17.734 1 92 138 GLU B O 1
ATOM 4111 N N . LEU B 1 139 ? 40.75 28.609 17.516 1 89.38 139 LEU B N 1
ATOM 4112 C CA . LEU B 1 139 ? 39.625 27.719 17.297 1 89.38 139 LEU B CA 1
ATOM 4113 C C . LEU B 1 139 ? 38.781 27.594 18.547 1 89.38 139 LEU B C 1
ATOM 4115 O O . LEU B 1 139 ? 37.531 27.594 18.469 1 89.38 139 LEU B O 1
ATOM 4119 N N . GLU B 1 140 ? 39.375 27.562 19.703 1 86.12 140 GLU B N 1
ATOM 4120 C CA . GLU B 1 140 ? 38.656 27.5 20.969 1 86.12 140 GLU B CA 1
ATOM 4121 C C . GLU B 1 140 ? 37.812 28.734 21.172 1 86.12 140 GLU B C 1
ATOM 4123 O O . GLU B 1 140 ? 36.688 28.641 21.672 1 86.12 140 GLU B O 1
ATOM 4128 N N . ARG B 1 141 ? 38.344 29.766 20.812 1 84.38 141 ARG B N 1
ATOM 4129 C CA . ARG B 1 141 ? 37.594 31.016 20.953 1 84.38 141 ARG B CA 1
ATOM 4130 C C . ARG B 1 141 ? 36.344 31.031 20.047 1 84.38 141 ARG B C 1
ATOM 4132 O O . ARG B 1 141 ? 35.281 31.469 20.469 1 84.38 141 ARG B O 1
ATOM 4139 N N . LEU B 1 142 ? 36.531 30.562 18.953 1 83.31 142 LEU B N 1
ATOM 4140 C CA . LEU B 1 142 ? 35.438 30.562 17.984 1 83.31 142 LEU B CA 1
ATOM 4141 C C . LEU B 1 142 ? 34.344 29.609 18.406 1 83.31 142 LEU B C 1
ATOM 4143 O O . LEU B 1 142 ? 33.156 29.984 18.375 1 83.31 142 LEU B O 1
ATOM 4147 N N . PHE B 1 143 ? 34.625 28.438 18.766 1 82.31 143 PHE B N 1
ATOM 4148 C CA . PHE B 1 143 ? 33.625 27.406 19 1 82.31 143 PHE B CA 1
ATOM 4149 C C . PHE B 1 143 ? 33.094 27.453 20.422 1 82.31 143 PHE B C 1
ATOM 4151 O O . PHE B 1 143 ? 32.031 26.906 20.734 1 82.31 143 PHE B O 1
ATOM 4158 N N . ARG B 1 144 ? 33.781 28.094 21.344 1 73.25 144 ARG B N 1
ATOM 4159 C CA . ARG B 1 144 ? 33.344 28.188 22.734 1 73.25 144 ARG B CA 1
ATOM 4160 C C . ARG B 1 144 ? 32.5 29.453 22.953 1 73.25 144 ARG B C 1
ATOM 4162 O O . ARG B 1 144 ? 31.719 29.516 23.906 1 73.25 144 ARG B O 1
ATOM 4169 N N . GLN B 1 145 ? 32.688 30.391 22.141 1 69.38 145 GLN B N 1
ATOM 4170 C CA . GLN B 1 145 ? 32.062 31.688 22.375 1 69.38 145 GLN B CA 1
ATOM 4171 C C . GLN B 1 145 ? 30.562 31.641 22.094 1 69.38 145 GLN B C 1
ATOM 4173 O O . GLN B 1 145 ? 29.781 32.375 22.688 1 69.38 145 GLN B O 1
ATOM 4178 N N . GLN B 1 146 ? 30.156 30.891 21.234 1 67.31 146 GLN B N 1
ATOM 4179 C CA . GLN B 1 146 ? 28.734 30.891 20.906 1 67.31 146 GLN B CA 1
ATOM 4180 C C . GLN B 1 146 ? 27.922 30.203 22 1 67.31 146 GLN B C 1
ATOM 4182 O O . GLN B 1 146 ? 28.031 28.984 22.188 1 67.31 146 GLN B O 1
ATOM 4187 N N . LYS B 1 147 ? 27.297 31.047 22.781 1 65.69 147 LYS B N 1
ATOM 4188 C CA . LYS B 1 147 ? 26.516 30.547 23.906 1 65.69 147 LYS B CA 1
ATOM 4189 C C . LYS B 1 147 ? 25.016 30.625 23.625 1 65.69 147 LYS B C 1
ATOM 4191 O O . LYS B 1 147 ? 24.203 30.125 24.406 1 65.69 147 LYS B O 1
ATOM 4196 N N . ARG B 1 148 ? 24.828 31.172 22.453 1 70.19 148 ARG B N 1
ATOM 4197 C CA . ARG B 1 148 ? 23.406 31.328 22.188 1 70.19 148 ARG B CA 1
ATOM 4198 C C . ARG B 1 148 ? 22.812 30.047 21.609 1 70.19 148 ARG B C 1
ATOM 4200 O O . ARG B 1 148 ? 23.547 29.188 21.094 1 70.19 148 ARG B O 1
ATOM 4207 N N . GLY B 1 149 ? 21.594 29.766 21.906 1 76.5 149 GLY B N 1
ATOM 4208 C CA . GLY B 1 149 ? 20.891 28.594 21.438 1 76.5 149 GLY B CA 1
ATOM 4209 C C . GLY B 1 149 ? 20.734 28.547 19.922 1 76.5 149 GLY B C 1
ATOM 4210 O O . GLY B 1 149 ? 21.312 29.375 19.219 1 76.5 149 GLY B O 1
ATOM 4211 N N . SER B 1 150 ? 20.188 27.547 19.344 1 79.38 150 SER B N 1
ATOM 4212 C CA . SER B 1 150 ? 20.031 27.312 17.906 1 79.38 150 SER B CA 1
ATOM 4213 C C . SER B 1 150 ? 19.0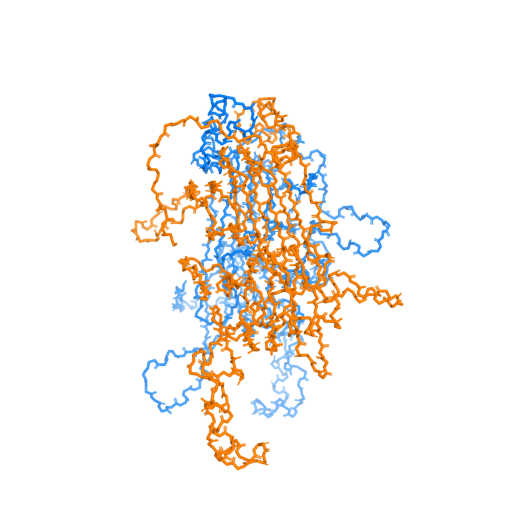31 28.281 17.312 1 79.38 150 SER B C 1
ATOM 4215 O O . SER B 1 150 ? 18.922 28.391 16.078 1 79.38 150 SER B O 1
ATOM 4217 N N . ILE B 1 151 ? 18.328 29.031 18.109 1 82.69 151 ILE B N 1
ATOM 4218 C CA . ILE B 1 151 ? 17.406 30.062 17.641 1 82.69 151 ILE B CA 1
ATOM 4219 C C . ILE B 1 151 ? 17.734 31.391 18.297 1 82.69 151 ILE B C 1
ATOM 4221 O O . ILE B 1 151 ? 17.781 31.5 19.531 1 82.69 151 ILE B O 1
ATOM 4225 N N . VAL B 1 152 ? 18.062 32.375 17.469 1 86.62 152 VAL B N 1
ATOM 4226 C CA . VAL B 1 152 ? 18.453 33.688 18 1 86.62 152 VAL B CA 1
ATOM 4227 C C . VAL B 1 152 ? 17.625 34.781 17.344 1 86.62 152 VAL B C 1
ATOM 4229 O O . VAL B 1 152 ? 17.078 34.594 16.25 1 86.62 152 VAL B O 1
ATOM 4232 N N . LYS B 1 153 ? 17.484 35.844 18.016 1 90 153 LYS B N 1
ATOM 4233 C CA . LYS B 1 153 ? 16.766 37 17.438 1 90 153 LYS B CA 1
ATOM 4234 C C . LYS B 1 153 ? 17.656 37.75 16.469 1 90 153 LYS B C 1
ATOM 4236 O O . LYS B 1 153 ? 18.812 38.062 16.766 1 90 153 LYS B O 1
ATOM 4241 N N . ALA B 1 154 ? 17.156 38.031 15.328 1 92.31 154 ALA B N 1
ATOM 4242 C CA . ALA B 1 154 ? 17.859 38.844 14.32 1 92.31 154 ALA B CA 1
ATOM 4243 C C . ALA B 1 154 ? 17.281 40.25 14.25 1 92.31 154 ALA B C 1
ATOM 4245 O O . ALA B 1 154 ? 16.078 40.469 14.477 1 92.31 154 ALA B O 1
ATOM 4246 N N . SER B 1 155 ? 18.156 41.156 13.906 1 92.75 155 SER B N 1
ATOM 4247 C CA . SER B 1 155 ? 17.672 42.5 13.672 1 92.75 155 SER B CA 1
ATOM 4248 C C . SER B 1 155 ? 16.953 42.625 12.344 1 92.75 155 SER B C 1
ATOM 4250 O O . SER B 1 155 ? 17.094 41.75 11.469 1 92.75 155 SER B O 1
ATOM 4252 N N . ARG B 1 156 ? 16.219 43.688 12.273 1 92.06 156 ARG B N 1
ATOM 4253 C CA . ARG B 1 156 ? 15.484 43.938 11.039 1 92.06 156 ARG B CA 1
ATOM 4254 C C . ARG B 1 156 ? 16.438 44.031 9.852 1 92.06 156 ARG B C 1
ATOM 4256 O O . ARG B 1 156 ? 16.141 43.531 8.766 1 92.06 156 ARG B O 1
ATOM 4263 N N . GLN B 1 157 ? 17.531 44.688 10.047 1 92.38 157 GLN B N 1
ATOM 4264 C CA . GLN B 1 157 ? 18.516 44.844 8.977 1 92.38 157 GLN B CA 1
ATOM 4265 C C . GLN B 1 157 ? 19.109 43.5 8.555 1 92.38 157 GLN B C 1
ATOM 4267 O O . GLN B 1 157 ? 19.297 43.25 7.367 1 92.38 157 GLN B O 1
ATOM 4272 N N . GLN B 1 158 ? 19.406 42.656 9.531 1 93.81 158 GLN B N 1
ATOM 4273 C CA . GLN B 1 158 ? 19.938 41.344 9.258 1 93.81 158 GLN B CA 1
ATOM 4274 C C . GLN B 1 158 ? 18.938 40.5 8.477 1 93.81 158 GLN B C 1
ATOM 4276 O O . GLN B 1 158 ? 19.328 39.781 7.543 1 93.81 158 GLN B O 1
ATOM 4281 N N . VAL B 1 159 ? 17.719 40.531 8.875 1 94.19 159 VAL B N 1
ATOM 4282 C CA . VAL B 1 159 ? 16.656 39.781 8.211 1 94.19 159 VAL B CA 1
ATOM 4283 C C . VAL B 1 159 ? 16.547 40.219 6.754 1 94.19 159 VAL B C 1
ATOM 4285 O O . VAL B 1 159 ? 16.422 39.406 5.852 1 94.19 159 VAL B O 1
ATOM 4288 N N . GLN B 1 160 ? 16.609 41.531 6.535 1 92.38 160 GLN B N 1
ATOM 4289 C CA . GLN B 1 160 ? 16.516 42.094 5.188 1 92.38 160 GLN B CA 1
ATOM 4290 C C . GLN B 1 160 ? 17.672 41.625 4.32 1 92.38 160 GLN B C 1
ATOM 4292 O O . GLN B 1 160 ? 17.5 41.312 3.145 1 92.38 160 GLN B O 1
ATOM 4297 N N . GLU B 1 161 ? 18.781 41.562 4.859 1 92.5 161 GLU B N 1
ATOM 4298 C CA . GLU B 1 161 ? 19.969 41.156 4.113 1 92.5 161 GLU B CA 1
ATOM 4299 C C . GLU B 1 161 ? 19.891 39.656 3.711 1 92.5 161 GLU B C 1
ATOM 4301 O O . GLU B 1 161 ? 20.234 39.312 2.588 1 92.5 161 GLU B O 1
ATOM 4306 N N . LEU B 1 162 ? 19.406 38.875 4.594 1 91.69 162 LEU B N 1
ATOM 4307 C CA . LEU B 1 162 ? 19.312 37.438 4.348 1 91.69 162 LEU B CA 1
ATOM 4308 C C . LEU B 1 162 ? 18.25 37.156 3.297 1 91.69 162 LEU B C 1
ATOM 4310 O O . LEU B 1 162 ? 18.328 36.125 2.615 1 91.69 162 LEU B O 1
ATOM 4314 N N . SER B 1 163 ? 17.281 38.031 3.117 1 91.94 163 SER B N 1
ATOM 4315 C CA . SER B 1 163 ? 16.141 37.75 2.256 1 91.94 163 SER B CA 1
ATOM 4316 C C . SER B 1 163 ? 16.266 38.469 0.916 1 91.94 163 SER B C 1
ATOM 4318 O O . SER B 1 163 ? 15.469 38.219 0.002 1 91.94 163 SER B O 1
ATOM 4320 N N . ARG B 1 164 ? 17.172 39.312 0.777 1 88.25 164 ARG B N 1
ATOM 4321 C CA . ARG B 1 164 ? 17.281 40.219 -0.363 1 88.25 164 ARG B CA 1
ATOM 4322 C C . ARG B 1 164 ? 17.406 39.438 -1.668 1 88.25 164 ARG B C 1
ATOM 4324 O O . ARG B 1 164 ? 16.734 39.75 -2.654 1 88.25 164 ARG B O 1
ATOM 4331 N N . HIS B 1 165 ? 18.234 38.375 -1.803 1 82.12 165 HIS B N 1
ATOM 4332 C CA . HIS B 1 165 ? 18.484 37.688 -3.053 1 82.12 165 HIS B CA 1
ATOM 4333 C C . HIS B 1 165 ? 17.703 36.375 -3.102 1 82.12 165 HIS B C 1
ATOM 4335 O O . HIS B 1 165 ? 18.016 35.469 -3.902 1 82.12 165 HIS B O 1
ATOM 4341 N N . ALA B 1 166 ? 16.688 36.375 -2.309 1 86.94 166 ALA B N 1
ATOM 4342 C CA . ALA B 1 166 ? 15.914 35.125 -2.225 1 86.94 166 ALA B CA 1
ATOM 4343 C C . ALA B 1 166 ? 14.906 35.031 -3.365 1 86.94 166 ALA B C 1
ATOM 4345 O O . ALA B 1 166 ? 14.445 36.062 -3.885 1 86.94 166 ALA B O 1
ATOM 4346 N N . GLN B 1 167 ? 14.617 33.812 -3.85 1 81.5 167 GLN B N 1
ATOM 4347 C CA . GLN B 1 167 ? 13.578 33.531 -4.844 1 81.5 167 GLN B CA 1
ATOM 4348 C C . GLN B 1 167 ? 12.234 33.281 -4.176 1 81.5 167 GLN B C 1
ATOM 4350 O O . GLN B 1 167 ? 12.18 32.844 -3.025 1 81.5 167 GLN B O 1
ATOM 4355 N N . GLY B 1 168 ? 11.055 33.75 -4.777 1 71.44 168 GLY B N 1
ATOM 4356 C CA . GLY B 1 168 ? 9.742 33.438 -4.238 1 71.44 168 GLY B CA 1
ATOM 4357 C C . GLY B 1 168 ? 9.305 32 -4.52 1 71.44 168 GLY B C 1
ATOM 4358 O O . GLY B 1 168 ? 10.016 31.266 -5.199 1 71.44 168 GLY B O 1
ATOM 4359 N N . SER B 1 169 ? 8.109 31.703 -3.879 1 63.06 169 SER B N 1
ATOM 4360 C CA . SER B 1 169 ? 7.457 30.422 -4.141 1 63.06 169 SER B CA 1
ATOM 4361 C C . SER B 1 169 ? 6.887 30.375 -5.555 1 63.06 169 SER B C 1
ATOM 4363 O O . SER B 1 169 ? 6.422 31.391 -6.082 1 63.06 169 SER B O 1
ATOM 4365 N N . GLY B 1 170 ? 7.324 29.484 -6.617 1 57.09 170 GLY B N 1
ATOM 4366 C CA . GLY B 1 170 ? 6.82 29.359 -7.977 1 57.09 170 GLY B CA 1
ATOM 4367 C C . GLY B 1 170 ? 7.801 29.859 -9.023 1 57.09 170 GLY B C 1
ATOM 4368 O O . GLY B 1 170 ? 7.492 29.875 -10.219 1 57.09 170 GLY B O 1
ATOM 4369 N N . GLY B 1 171 ? 8.656 30.766 -8.695 1 45.56 171 GLY B N 1
ATOM 4370 C CA . GLY B 1 171 ? 9.352 31.594 -9.68 1 45.56 171 GLY B CA 1
ATOM 4371 C C . GLY B 1 171 ? 10.047 30.766 -10.75 1 45.56 171 GLY B C 1
ATOM 4372 O O . GLY B 1 171 ? 9.867 31.016 -11.945 1 45.56 171 GLY B O 1
ATOM 4373 N N . THR B 1 172 ? 11.273 30.234 -10.609 1 42.84 172 THR B N 1
ATOM 4374 C CA . THR B 1 172 ? 12.062 30.25 -11.836 1 42.84 172 THR B CA 1
ATOM 4375 C C . THR B 1 172 ? 11.555 29.203 -12.82 1 42.84 172 THR B C 1
ATOM 4377 O O . THR B 1 172 ? 11.703 28 -12.602 1 42.84 172 THR B O 1
ATOM 4380 N N . ILE B 1 173 ? 10.273 29.484 -13.297 1 39.03 173 ILE B N 1
ATOM 4381 C CA . ILE B 1 173 ? 10.086 28.766 -14.555 1 39.03 173 ILE B CA 1
ATOM 4382 C C . ILE B 1 173 ? 11.328 28.922 -15.43 1 39.03 173 ILE B C 1
ATOM 4384 O O . ILE B 1 173 ? 11.672 30.031 -15.844 1 39.03 173 ILE B O 1
ATOM 4388 N N . TRP B 1 174 ? 12.258 28.219 -15.18 1 37.72 174 TRP B N 1
ATOM 4389 C CA . TRP B 1 174 ? 13.258 28.297 -16.234 1 37.72 174 TRP B CA 1
ATOM 4390 C C . TRP B 1 174 ? 12.609 28.172 -17.609 1 37.72 174 TRP B C 1
ATOM 4392 O O . TRP B 1 174 ? 11.891 27.203 -17.891 1 37.72 174 TRP B O 1
ATOM 4402 N N . PRO B 1 175 ? 12.406 29.266 -18.375 1 37.16 175 PRO B N 1
ATOM 4403 C CA . PRO B 1 175 ? 11.703 29.328 -19.656 1 37.16 175 PRO B CA 1
ATOM 4404 C C . PRO B 1 175 ? 11.938 28.109 -20.531 1 37.16 175 PRO B C 1
ATOM 4406 O O . PRO B 1 175 ? 11.234 27.891 -21.531 1 37.16 175 PRO B O 1
ATOM 4409 N N . PHE B 1 176 ? 13.281 27.875 -20.875 1 37.56 176 PHE B N 1
ATOM 4410 C CA . PHE B 1 176 ? 13.453 27.031 -22.047 1 37.56 176 PHE B CA 1
ATOM 4411 C C . PHE B 1 176 ? 12.906 25.625 -21.797 1 37.56 176 PHE B C 1
ATOM 4413 O O . PHE B 1 176 ? 12.469 24.953 -22.734 1 37.56 176 PHE B O 1
ATOM 4420 N N . GLY B 1 177 ? 13.773 24.766 -21.062 1 35.78 177 GLY B N 1
ATOM 4421 C CA . GLY B 1 177 ? 13.625 23.344 -21.297 1 35.78 177 GLY B CA 1
ATOM 4422 C C . GLY B 1 177 ? 12.406 22.75 -20.641 1 35.78 177 GLY B C 1
ATOM 4423 O O . GLY B 1 177 ? 11.922 23.266 -19.625 1 35.78 177 GLY B O 1
ATOM 4424 N N . PRO B 1 178 ? 11.539 22.125 -21.453 1 38.66 178 PRO B N 1
ATOM 4425 C CA . PRO B 1 178 ? 10.266 21.484 -21.094 1 38.66 178 PRO B CA 1
ATOM 4426 C C . PRO B 1 178 ? 10.234 21.016 -19.641 1 38.66 178 PRO B C 1
ATOM 4428 O O . PRO B 1 178 ? 9.219 21.188 -18.953 1 38.66 178 PRO B O 1
ATOM 4431 N N . GLU B 1 179 ? 10.875 19.828 -19.359 1 39.09 179 GLU B N 1
ATOM 4432 C CA . GLU B 1 179 ? 10.781 18.672 -18.484 1 39.09 179 GLU B CA 1
ATOM 4433 C C . GLU B 1 179 ? 11.094 19.047 -17.031 1 39.09 179 GLU B C 1
ATOM 4435 O O . GLU B 1 179 ? 11.141 18.188 -16.156 1 39.09 179 GLU B O 1
ATOM 4440 N N . THR B 1 180 ? 11.875 20.094 -16.719 1 39.5 180 THR B N 1
ATOM 4441 C CA . THR B 1 180 ? 12.492 19.969 -15.406 1 39.5 180 THR B CA 1
ATOM 4442 C C . THR B 1 180 ? 11.484 20.281 -14.305 1 39.5 180 THR B C 1
ATOM 4444 O O . THR B 1 180 ? 11.148 21.438 -14.078 1 39.5 180 THR B O 1
ATOM 4447 N N . ARG B 1 181 ? 10.344 19.594 -14.109 1 48.19 181 ARG B N 1
ATOM 4448 C CA . ARG B 1 181 ? 9.555 19.594 -12.875 1 48.19 181 ARG B CA 1
ATOM 4449 C C . ARG B 1 181 ? 10.391 20.078 -11.695 1 48.19 181 ARG B C 1
ATOM 4451 O O . ARG B 1 181 ? 11.453 19.516 -11.406 1 48.19 181 ARG B O 1
ATOM 4458 N N . SER B 1 182 ? 10.352 21.484 -11.406 1 53.34 182 SER B N 1
ATOM 4459 C CA . SER B 1 182 ? 11.164 22.219 -10.438 1 53.34 182 SER B CA 1
ATOM 4460 C C . SER B 1 182 ? 11.078 21.562 -9.055 1 53.34 182 SER B C 1
ATOM 4462 O O . SER B 1 182 ? 10 21.188 -8.609 1 53.34 182 SER B O 1
ATOM 4464 N N . SER B 1 183 ? 12.094 21 -8.617 1 64 183 SER B N 1
ATOM 4465 C CA . SER B 1 183 ? 12.367 20.5 -7.277 1 64 183 SER B CA 1
ATOM 4466 C C . SER B 1 183 ? 12.297 21.609 -6.242 1 64 183 SER B C 1
ATOM 4468 O O . SER B 1 183 ? 12.648 21.406 -5.078 1 64 183 SER B O 1
ATOM 4470 N N . GLY B 1 184 ? 11.695 22.844 -6.707 1 82.25 184 GLY B N 1
ATOM 4471 C CA . GLY B 1 184 ? 11.633 23.953 -5.758 1 82.25 184 GLY B CA 1
ATOM 4472 C C . GLY B 1 184 ? 10.344 23.984 -4.965 1 82.25 184 GLY B C 1
ATOM 4473 O O . GLY B 1 184 ? 9.531 23.062 -5.051 1 82.25 184 GLY B O 1
ATOM 4474 N N . PRO B 1 185 ? 10.289 25.062 -4.125 1 92.06 185 PRO B N 1
ATOM 4475 C CA . PRO B 1 185 ? 9.062 25.188 -3.328 1 92.06 185 PRO B CA 1
ATOM 4476 C C . PRO B 1 185 ? 7.84 25.516 -4.176 1 92.06 185 PRO B C 1
ATOM 4478 O O . PRO B 1 185 ? 7.969 26.062 -5.273 1 92.06 185 PRO B O 1
ATOM 4481 N N . PHE B 1 186 ? 6.648 25.125 -3.809 1 91.88 186 PHE B N 1
ATOM 4482 C CA . PHE B 1 186 ? 5.371 25.469 -4.422 1 91.88 186 PHE B CA 1
ATOM 4483 C C . PHE B 1 186 ? 4.324 25.781 -3.354 1 91.88 186 PHE B C 1
ATOM 4485 O O . PHE B 1 186 ? 4.516 25.453 -2.182 1 91.88 186 PHE B O 1
ATOM 4492 N N . ASN B 1 187 ? 3.326 26.5 -3.74 1 94.5 187 ASN B N 1
ATOM 4493 C CA . ASN B 1 187 ? 2.281 26.859 -2.791 1 94.5 187 ASN B CA 1
ATOM 4494 C C . ASN B 1 187 ? 1.048 25.969 -2.943 1 94.5 187 ASN B C 1
ATOM 4496 O O . ASN B 1 187 ? 0.488 25.875 -4.035 1 94.5 187 ASN B O 1
ATOM 4500 N N . LEU B 1 188 ? 0.639 25.391 -1.928 1 94.75 188 LEU B N 1
ATOM 4501 C CA . LEU B 1 188 ? -0.467 24.438 -1.935 1 94.75 188 LEU B CA 1
ATOM 4502 C C . LEU B 1 188 ? -1.784 25.141 -2.254 1 94.75 188 LEU B C 1
ATOM 4504 O O . LEU B 1 188 ? -2.678 24.547 -2.859 1 94.75 188 LEU B O 1
ATOM 4508 N N . PHE B 1 189 ? -1.88 26.375 -1.881 1 94.19 189 PHE B N 1
ATOM 4509 C CA . PHE B 1 189 ? -3.148 27.078 -1.996 1 94.19 189 PHE B CA 1
ATOM 4510 C C . PHE B 1 189 ? -3.305 27.688 -3.385 1 94.19 189 PHE B C 1
ATOM 4512 O O . PHE B 1 189 ? -4.391 28.156 -3.75 1 94.19 189 PHE B O 1
ATOM 4519 N N . ARG B 1 190 ? -2.188 27.547 -4.035 1 88.31 190 ARG B N 1
ATOM 4520 C CA . ARG B 1 190 ? -2.242 28.109 -5.375 1 88.31 190 ARG B CA 1
ATOM 4521 C C . ARG B 1 190 ? -2.529 27.031 -6.414 1 88.31 190 ARG B C 1
ATOM 4523 O O . ARG B 1 190 ? -1.673 26.203 -6.699 1 88.31 190 ARG B O 1
ATOM 4530 N N . ASP B 1 191 ? -3.66 26.891 -6.918 1 77.25 191 ASP B N 1
ATOM 4531 C CA . ASP B 1 191 ? -4.062 26.078 -8.055 1 77.25 191 ASP B CA 1
ATOM 4532 C C . ASP B 1 191 ? -4.168 24.609 -7.668 1 77.25 191 ASP B C 1
ATOM 4534 O O . ASP B 1 191 ? -3.945 23.719 -8.5 1 77.25 191 ASP B O 1
ATOM 4538 N N . HIS B 1 192 ? -4.445 24.312 -6.379 1 82.94 192 HIS B N 1
ATOM 4539 C CA . HIS B 1 192 ? -4.527 22.922 -5.945 1 82.94 192 HIS B CA 1
ATOM 4540 C C . HIS B 1 192 ? -5.816 22.656 -5.172 1 82.94 192 HIS B C 1
ATOM 4542 O O . HIS B 1 192 ? -5.832 21.844 -4.242 1 82.94 192 HIS B O 1
ATOM 4548 N N . THR B 1 193 ? -6.781 23.469 -5.559 1 83.38 193 THR B N 1
ATOM 4549 C CA . THR B 1 193 ? -8.07 23.219 -4.922 1 83.38 193 THR B CA 1
ATOM 4550 C C . THR B 1 193 ? -8.695 21.938 -5.473 1 83.38 193 THR B C 1
ATOM 4552 O O . THR B 1 193 ? -8.945 21.828 -6.676 1 83.38 193 THR B O 1
ATOM 4555 N N . ALA B 1 194 ? -8.906 21.047 -4.605 1 87.38 194 ALA B N 1
ATOM 4556 C CA . ALA B 1 194 ? -9.477 19.781 -5.02 1 87.38 194 ALA B CA 1
ATOM 4557 C C . ALA B 1 194 ? -10.992 19.766 -4.832 1 87.38 194 ALA B C 1
ATOM 4559 O O . ALA B 1 194 ? -11.719 19.234 -5.672 1 87.38 194 ALA B O 1
ATOM 4560 N N . GLN B 1 195 ? -11.477 20.266 -3.73 1 91.81 195 GLN B N 1
ATOM 4561 C CA . GLN B 1 195 ? -12.891 20.359 -3.393 1 91.81 195 GLN B CA 1
ATOM 4562 C C . GLN B 1 195 ? -13.211 21.672 -2.682 1 91.81 195 GLN B C 1
ATOM 4564 O O . GLN B 1 195 ? -12.398 22.156 -1.897 1 91.81 195 GLN B O 1
ATOM 4569 N N . SER B 1 196 ? -14.352 22.25 -3.059 1 94.88 196 SER B N 1
ATOM 4570 C CA . SER B 1 196 ? -14.742 23.484 -2.398 1 94.88 196 SER B CA 1
ATOM 4571 C C . SER B 1 196 ? -16.25 23.688 -2.451 1 94.88 196 SER B C 1
ATOM 4573 O O . SER B 1 196 ? -16.875 23.531 -3.508 1 94.88 196 SER B O 1
ATOM 4575 N N . ASN B 1 197 ? -16.875 23.953 -1.293 1 95.88 197 ASN B N 1
ATOM 4576 C CA . ASN B 1 197 ? -18.266 24.406 -1.166 1 95.88 197 ASN B CA 1
ATOM 4577 C C . ASN B 1 197 ? -18.469 25.234 0.101 1 95.88 197 ASN B C 1
ATOM 4579 O O . ASN B 1 197 ? -17.5 25.672 0.716 1 95.88 197 ASN B O 1
ATOM 4583 N N . ARG B 1 198 ? -19.625 25.516 0.457 1 95.31 198 ARG B N 1
ATOM 4584 C CA . ARG B 1 198 ? -19.938 26.391 1.583 1 95.31 198 ARG B CA 1
ATOM 4585 C C . ARG B 1 198 ? -19.438 25.797 2.895 1 95.31 198 ARG B C 1
ATOM 4587 O O . ARG B 1 198 ? -19.297 26.5 3.895 1 95.31 198 ARG B O 1
ATOM 4594 N N . TYR B 1 199 ? -19.094 24.547 2.898 1 97.12 199 TYR B N 1
ATOM 4595 C CA . TYR B 1 199 ? -18.859 23.859 4.16 1 97.12 199 TYR B CA 1
ATOM 4596 C C . TYR B 1 199 ? -17.375 23.562 4.34 1 97.12 199 TYR B C 1
ATOM 4598 O O . TYR B 1 199 ? -16.953 23.031 5.375 1 97.12 199 TYR B O 1
ATOM 4606 N N . GLY B 1 200 ? -16.578 23.891 3.324 1 97.62 200 GLY B N 1
ATOM 4607 C CA . GLY B 1 200 ? -15.141 23.703 3.502 1 97.62 200 GLY B CA 1
ATOM 4608 C C . GLY B 1 200 ? -14.359 23.797 2.203 1 97.62 200 GLY B C 1
ATOM 4609 O O . GLY B 1 200 ? -14.945 23.984 1.134 1 97.62 200 GLY B O 1
ATOM 4610 N N . ARG B 1 201 ? -13.109 23.719 2.34 1 97.38 201 ARG B N 1
ATOM 4611 C CA . ARG B 1 201 ? -12.188 23.719 1.206 1 97.38 201 ARG B CA 1
ATOM 4612 C C . ARG B 1 201 ? -11.062 22.703 1.407 1 97.38 201 ARG B C 1
ATOM 4614 O O . ARG B 1 201 ? -10.523 22.594 2.506 1 97.38 201 ARG B O 1
ATOM 4621 N N . LEU B 1 202 ? -10.836 21.922 0.371 1 97.56 202 LEU B N 1
ATOM 4622 C CA . LEU B 1 202 ? -9.75 20.938 0.376 1 97.56 202 LEU B CA 1
ATOM 4623 C C . LEU B 1 202 ? -8.719 21.266 -0.7 1 97.56 202 LEU B C 1
ATOM 4625 O O . LEU B 1 202 ? -9.07 21.406 -1.876 1 97.56 202 LEU B O 1
ATOM 4629 N N . TYR B 1 203 ? -7.469 21.516 -0.279 1 97.25 203 TYR B N 1
ATOM 4630 C CA . TYR B 1 203 ? -6.34 21.656 -1.188 1 97.25 203 TYR B CA 1
ATOM 4631 C C . TYR B 1 203 ? -5.496 20.391 -1.227 1 97.25 203 TYR B C 1
ATOM 4633 O O . TYR B 1 203 ? -5.266 19.766 -0.192 1 97.25 203 TYR B O 1
ATOM 4641 N N . GLU B 1 204 ? -5.121 20.016 -2.416 1 96.19 204 GLU B N 1
ATOM 4642 C CA . GLU B 1 204 ? -4.367 18.781 -2.531 1 96.19 204 GLU B CA 1
ATOM 4643 C C . GLU B 1 204 ? -3.287 18.875 -3.605 1 96.19 204 GLU B C 1
ATOM 4645 O O . GLU B 1 204 ? -3.547 19.375 -4.707 1 96.19 204 GLU B O 1
ATOM 4650 N N . ALA B 1 205 ? -2.076 18.484 -3.264 1 94.62 205 ALA B N 1
ATOM 4651 C CA . ALA B 1 205 ? -0.987 18.297 -4.219 1 94.62 205 ALA B CA 1
ATOM 4652 C C . ALA B 1 205 ? -0.604 16.828 -4.32 1 94.62 205 ALA B C 1
ATOM 4654 O O . ALA B 1 205 ? -0.178 16.219 -3.334 1 94.62 205 ALA B O 1
ATOM 4655 N N . ASN B 1 206 ? -0.674 16.281 -5.508 1 93.25 206 ASN B N 1
ATOM 4656 C CA . ASN B 1 206 ? -0.436 14.852 -5.742 1 93.25 206 ASN B CA 1
ATOM 4657 C C . ASN B 1 206 ? 0.972 14.602 -6.27 1 93.25 206 ASN B C 1
ATOM 4659 O O . ASN B 1 206 ? 1.646 15.531 -6.723 1 93.25 206 ASN B O 1
ATOM 4663 N N . PRO B 1 207 ? 1.373 13.32 -6.188 1 90 207 PRO B N 1
ATOM 4664 C CA . PRO B 1 207 ? 2.701 12.977 -6.699 1 90 207 PRO B CA 1
ATOM 4665 C C . PRO B 1 207 ? 2.896 13.398 -8.156 1 90 207 PRO B C 1
ATOM 4667 O O . PRO B 1 207 ? 3.996 13.797 -8.547 1 90 207 PRO B O 1
ATOM 4670 N N . SER B 1 208 ? 1.901 13.422 -8.883 1 88.31 208 SER B N 1
ATOM 4671 C CA . SER B 1 208 ? 2.016 13.75 -10.297 1 88.31 208 SER B CA 1
ATOM 4672 C C . SER B 1 208 ? 2.162 15.258 -10.508 1 88.31 208 SER B C 1
ATOM 4674 O O . SER B 1 208 ? 2.588 15.703 -11.578 1 88.31 208 SER B O 1
ATOM 4676 N N . ASP B 1 209 ? 1.852 16.078 -9.562 1 88.56 209 ASP B N 1
ATOM 4677 C CA . ASP B 1 209 ? 1.872 17.531 -9.695 1 88.56 209 ASP B CA 1
ATOM 4678 C C . ASP B 1 209 ? 3.295 18.078 -9.578 1 88.56 209 ASP B C 1
ATOM 4680 O O . ASP B 1 209 ? 3.625 19.094 -10.172 1 88.56 209 ASP B O 1
ATOM 4684 N N . HIS B 1 210 ? 4.074 17.375 -8.742 1 87.31 210 HIS B N 1
ATOM 4685 C CA . HIS B 1 210 ? 5.422 17.844 -8.445 1 87.31 210 HIS B CA 1
ATOM 4686 C C . HIS B 1 210 ? 6.41 16.688 -8.367 1 87.31 210 HIS B C 1
ATOM 4688 O O . HIS B 1 210 ? 6.148 15.68 -7.707 1 87.31 210 HIS B O 1
ATOM 4694 N N . LYS B 1 211 ? 7.48 16.906 -8.922 1 85.5 211 LYS B N 1
ATOM 4695 C CA . LYS B 1 211 ? 8.5 15.859 -8.977 1 85.5 211 LYS B CA 1
ATOM 4696 C C . LYS B 1 211 ? 8.938 15.453 -7.574 1 85.5 211 LYS B C 1
ATOM 4698 O O . LYS B 1 211 ? 9.141 14.266 -7.305 1 85.5 211 LYS B O 1
ATOM 4703 N N . SER B 1 212 ? 9.141 16.484 -6.73 1 85 212 SER B N 1
ATOM 4704 C CA . SER B 1 212 ? 9.586 16.172 -5.375 1 85 212 SER B CA 1
ATOM 4705 C C . SER B 1 212 ? 8.602 15.266 -4.66 1 85 212 SER B C 1
ATOM 4707 O O . SER B 1 212 ? 9 14.352 -3.936 1 85 212 SER B O 1
ATOM 4709 N N . LEU B 1 213 ? 7.34 15.516 -4.875 1 91.06 213 LEU B N 1
ATOM 4710 C CA . LEU B 1 213 ? 6.328 14.672 -4.246 1 91.06 213 LEU B CA 1
ATOM 4711 C C . LEU B 1 213 ? 6.305 13.281 -4.867 1 91.06 213 LEU B C 1
ATOM 4713 O O . LEU B 1 213 ? 6.082 12.289 -4.172 1 91.06 213 LEU B O 1
ATOM 4717 N N . GLN B 1 214 ? 6.531 13.188 -6.133 1 90.81 214 GLN B N 1
ATOM 4718 C CA . GLN B 1 214 ? 6.598 11.898 -6.816 1 90.81 214 GLN B CA 1
ATOM 4719 C C . GLN B 1 214 ? 7.742 11.047 -6.273 1 90.81 214 GLN B C 1
ATOM 4721 O O . GLN B 1 214 ? 7.555 9.867 -5.977 1 90.81 214 GLN B O 1
ATOM 4726 N N . ASP B 1 215 ? 8.867 11.703 -6.129 1 85.81 215 ASP B N 1
ATOM 4727 C CA . ASP B 1 215 ? 10.047 10.992 -5.637 1 85.81 215 ASP B CA 1
ATOM 4728 C C . ASP B 1 215 ? 9.812 10.461 -4.227 1 85.81 215 ASP B C 1
ATOM 4730 O O . ASP B 1 215 ? 10.305 9.383 -3.873 1 85.81 215 ASP B O 1
ATOM 4734 N N . LEU B 1 216 ? 9.047 11.18 -3.512 1 88.12 216 LEU B N 1
ATOM 4735 C CA . LEU B 1 216 ? 8.797 10.805 -2.123 1 88.12 216 LEU B CA 1
ATOM 4736 C C . LEU B 1 216 ? 7.535 9.961 -2.006 1 88.12 216 LEU B C 1
ATOM 4738 O O . LEU B 1 216 ? 7.219 9.461 -0.925 1 88.12 216 LEU B O 1
ATOM 4742 N N . ASN B 1 217 ? 6.789 9.766 -3.137 1 92.12 217 ASN B N 1
ATOM 4743 C CA . ASN B 1 217 ? 5.496 9.086 -3.102 1 92.12 217 ASN B CA 1
ATOM 4744 C C . ASN B 1 217 ? 4.594 9.656 -2.012 1 92.12 217 ASN B C 1
ATOM 4746 O O . ASN B 1 217 ? 4.086 8.914 -1.169 1 92.12 217 ASN B O 1
ATOM 4750 N N . LEU B 1 218 ? 4.461 10.992 -2.129 1 93.69 218 LEU B N 1
ATOM 4751 C CA . LEU B 1 218 ? 3.811 11.758 -1.074 1 93.69 218 LEU B CA 1
ATOM 4752 C C . LEU B 1 218 ? 2.73 12.664 -1.653 1 93.69 218 LEU B C 1
ATOM 4754 O O . LEU B 1 218 ? 2.926 13.281 -2.705 1 93.69 218 LEU B O 1
ATOM 4758 N N . MET B 1 219 ? 1.603 12.609 -1.004 1 96.56 219 MET B N 1
ATOM 4759 C CA . MET B 1 219 ? 0.558 13.602 -1.244 1 96.56 219 MET B CA 1
ATOM 4760 C C . MET B 1 219 ? 0.395 14.523 -0.04 1 96.56 219 MET B C 1
ATOM 4762 O O . MET B 1 219 ? 0.495 14.078 1.104 1 96.56 219 MET B O 1
ATOM 4766 N N . ILE B 1 220 ? 0.221 15.812 -0.27 1 96.69 220 ILE B N 1
ATOM 4767 C CA . ILE B 1 220 ? -0.038 16.766 0.813 1 96.69 220 ILE B CA 1
ATOM 4768 C C . ILE B 1 220 ? -1.411 17.391 0.623 1 96.69 220 ILE B C 1
ATOM 4770 O O . ILE B 1 220 ? -1.744 17.859 -0.474 1 96.69 220 ILE B O 1
ATOM 4774 N N . SER B 1 221 ? -2.158 17.359 1.651 1 97.44 221 SER B N 1
ATOM 4775 C CA . SER B 1 221 ? -3.48 17.984 1.59 1 97.44 221 SER B CA 1
ATOM 4776 C C . SER B 1 221 ? -3.721 18.891 2.789 1 97.44 221 SER B C 1
ATOM 4778 O O . SER B 1 221 ? -3.072 18.75 3.826 1 97.44 221 SER B O 1
ATOM 4780 N N . PHE B 1 222 ? -4.508 19.922 2.557 1 97.69 222 PHE B N 1
ATOM 4781 C CA . PHE B 1 222 ? -4.922 20.859 3.58 1 97.69 222 PHE B CA 1
ATOM 4782 C C . PHE B 1 222 ? -6.434 21.062 3.549 1 97.69 222 PHE B C 1
ATOM 4784 O O . PHE B 1 222 ? -6.988 21.484 2.529 1 97.69 222 PHE B O 1
ATOM 4791 N N . ALA B 1 223 ? -7.086 20.766 4.668 1 98.12 223 ALA B N 1
ATOM 4792 C CA . ALA B 1 223 ? -8.531 20.938 4.77 1 98.12 223 ALA B CA 1
ATOM 4793 C C . ALA B 1 223 ? -8.883 22.109 5.699 1 98.12 223 ALA B C 1
ATOM 4795 O O . ALA B 1 223 ? -8.328 22.219 6.793 1 98.12 223 ALA B O 1
ATOM 4796 N N . ASN B 1 224 ? -9.648 22.969 5.207 1 98.12 224 ASN B N 1
ATOM 4797 C CA . ASN B 1 224 ? -10.32 23.984 6.023 1 98.12 224 ASN B CA 1
ATOM 4798 C C . ASN B 1 224 ? -11.812 23.703 6.133 1 98.12 224 ASN B C 1
ATOM 4800 O O . ASN B 1 224 ? -12.578 24.016 5.211 1 98.12 224 ASN B O 1
ATOM 4804 N N . ILE B 1 225 ? -12.258 23.156 7.219 1 98.5 225 ILE B N 1
ATOM 4805 C CA . ILE B 1 225 ? -13.648 22.766 7.438 1 98.5 225 ILE B CA 1
ATOM 4806 C C . ILE B 1 225 ? -14.383 23.875 8.188 1 98.5 225 ILE B C 1
ATOM 4808 O O . ILE B 1 225 ? -13.969 24.266 9.281 1 98.5 225 ILE B O 1
ATOM 4812 N N . THR B 1 226 ? -15.43 24.344 7.633 1 98.06 226 THR B N 1
ATOM 4813 C CA . THR B 1 226 ? -16.188 25.453 8.219 1 98.06 226 THR B CA 1
ATOM 4814 C C . THR B 1 226 ? -16.766 25.047 9.57 1 98.06 226 THR B C 1
ATOM 4816 O O . THR B 1 226 ? -17.125 23.875 9.781 1 98.06 226 THR B O 1
ATOM 4819 N N . LYS B 1 227 ? -16.875 26.047 10.438 1 97.69 227 LYS B N 1
ATOM 4820 C CA . LYS B 1 227 ? -17.438 25.781 11.758 1 97.69 227 LYS B CA 1
ATOM 4821 C C . LYS B 1 227 ? -18.781 25.047 11.648 1 97.69 227 LYS B C 1
ATOM 4823 O O . LYS B 1 227 ? -19.641 25.453 10.859 1 97.69 227 LYS B O 1
ATOM 4828 N N . GLY B 1 228 ? -18.891 23.906 12.375 1 97.19 228 GLY B N 1
ATOM 4829 C CA . GLY B 1 228 ? -20.125 23.156 12.422 1 97.19 228 GLY B CA 1
ATOM 4830 C C . GLY B 1 228 ? -20.266 22.172 11.266 1 97.19 228 GLY B C 1
ATOM 4831 O O . GLY B 1 228 ? -21.234 21.406 11.203 1 97.19 228 GLY B O 1
ATOM 4832 N N . ALA B 1 229 ? -19.312 22.156 10.383 1 98.25 229 ALA B N 1
ATOM 4833 C CA . ALA B 1 229 ? -19.375 21.266 9.219 1 98.25 229 ALA B CA 1
ATOM 4834 C C . ALA B 1 229 ? -18.531 20.016 9.422 1 98.25 229 ALA B C 1
ATOM 4836 O O . ALA B 1 229 ? -17.891 19.859 10.469 1 98.25 229 ALA B O 1
ATOM 4837 N N . MET B 1 230 ? -18.578 19.109 8.484 1 98.06 230 MET B N 1
ATOM 4838 C CA . MET B 1 230 ? -17.797 17.875 8.547 1 98.06 230 MET B CA 1
ATOM 4839 C C . MET B 1 230 ? -17.359 17.453 7.156 1 98.06 230 MET B C 1
ATOM 4841 O O . MET B 1 230 ? -17.938 17.875 6.156 1 98.06 230 MET B O 1
ATOM 4845 N N . SER B 1 231 ? -16.312 16.734 7.125 1 97.94 231 SER B N 1
ATOM 4846 C CA . SER B 1 231 ? -15.977 16.078 5.871 1 97.94 231 SER B CA 1
ATOM 4847 C C . SER B 1 231 ? -16.859 14.859 5.633 1 97.94 231 SER B C 1
ATOM 4849 O O . SER B 1 231 ? -17.344 14.234 6.582 1 97.94 231 SER B O 1
ATOM 4851 N N . ALA B 1 232 ? -17.047 14.523 4.344 1 96.81 232 ALA B N 1
ATOM 4852 C CA . ALA B 1 232 ? -17.672 13.25 4.031 1 96.81 232 ALA B CA 1
ATOM 4853 C C . ALA B 1 232 ? -16.859 12.078 4.578 1 96.81 232 ALA B C 1
ATOM 4855 O O . ALA B 1 232 ? -15.633 12.102 4.543 1 96.81 232 ALA B O 1
ATOM 4856 N N . PRO B 1 233 ? -17.578 11.039 5.145 1 97.38 233 PRO B N 1
ATOM 4857 C CA . PRO B 1 233 ? -16.812 9.812 5.383 1 97.38 233 PRO B CA 1
ATOM 4858 C C . PRO B 1 233 ? -16.172 9.266 4.113 1 97.38 233 PRO B C 1
ATOM 4860 O O . PRO B 1 233 ? -16.797 9.266 3.049 1 97.38 233 PRO B O 1
ATOM 4863 N N . PHE B 1 234 ? -14.93 8.922 4.203 1 97.56 234 PHE B N 1
ATOM 4864 C CA . PHE B 1 234 ? -14.195 8.391 3.062 1 97.56 234 PHE B CA 1
ATOM 4865 C C . PHE B 1 234 ? -13.039 7.512 3.525 1 97.56 234 PHE B C 1
ATOM 4867 O O . PHE B 1 234 ? -12.766 7.418 4.723 1 97.56 234 PHE B O 1
ATOM 4874 N N . TYR B 1 235 ? -12.43 6.801 2.674 1 96.69 235 TYR B N 1
ATOM 4875 C CA . TYR B 1 235 ? -11.156 6.141 2.943 1 96.69 235 TYR B CA 1
ATOM 4876 C C . TYR B 1 235 ? -10.219 6.254 1.748 1 96.69 235 TYR B C 1
ATOM 4878 O O . TYR B 1 235 ? -10.664 6.473 0.619 1 96.69 235 TYR B O 1
ATOM 4886 N N . ASN B 1 236 ? -8.906 6.215 2.01 1 96.44 236 ASN B N 1
ATOM 4887 C CA . ASN B 1 236 ? -7.887 6.137 0.972 1 96.44 236 ASN B CA 1
ATOM 4888 C C . ASN B 1 236 ? -7.555 4.688 0.625 1 96.44 236 ASN B C 1
ATOM 4890 O O . ASN B 1 236 ? -7.445 3.842 1.513 1 96.44 236 ASN B O 1
ATOM 4894 N N . SER B 1 237 ? -7.359 4.453 -0.607 1 96 237 SER B N 1
ATOM 4895 C CA . SER B 1 237 ? -7.113 3.09 -1.061 1 96 237 SER B CA 1
ATOM 4896 C C . SER B 1 237 ? -5.707 2.629 -0.685 1 96 237 SER B C 1
ATOM 4898 O O . SER B 1 237 ? -5.496 1.454 -0.376 1 96 237 SER B O 1
ATOM 4900 N N . ARG B 1 238 ? -4.738 3.57 -0.734 1 94.19 238 ARG B N 1
ATOM 4901 C CA . ARG B 1 238 ? -3.348 3.17 -0.541 1 94.19 238 ARG B CA 1
ATOM 4902 C C . ARG B 1 238 ? -2.65 4.078 0.469 1 94.19 238 ARG B C 1
ATOM 4904 O O . ARG B 1 238 ? -1.858 3.609 1.289 1 94.19 238 ARG B O 1
ATOM 4911 N N . ALA B 1 239 ? -3.027 5.281 0.401 1 95.19 239 ALA B N 1
ATOM 4912 C CA . ALA B 1 239 ? -2.279 6.285 1.156 1 95.19 239 ALA B CA 1
ATOM 4913 C C . ALA B 1 239 ? -2.629 6.227 2.641 1 95.19 239 ALA B C 1
ATOM 4915 O O . ALA B 1 239 ? -3.801 6.102 3.004 1 95.19 239 ALA B O 1
ATOM 4916 N N . THR B 1 240 ? -1.617 6.223 3.449 1 94.12 240 THR B N 1
ATOM 4917 C CA . THR B 1 240 ? -1.786 6.441 4.883 1 94.12 240 THR B CA 1
ATOM 4918 C C . THR B 1 240 ? -1.68 7.926 5.219 1 94.12 240 THR B C 1
ATOM 4920 O O . THR B 1 240 ? -0.689 8.578 4.879 1 94.12 240 THR B O 1
ATOM 4923 N N . LYS B 1 241 ? -2.68 8.383 5.867 1 95.5 241 LYS B N 1
ATOM 4924 C CA . LYS B 1 241 ? -2.77 9.805 6.188 1 95.5 241 LYS B CA 1
ATOM 4925 C C . LYS B 1 241 ? -2.15 10.102 7.551 1 95.5 241 LYS B C 1
ATOM 4927 O O . LYS B 1 241 ? -2.523 9.492 8.555 1 95.5 241 LYS B O 1
ATOM 4932 N N . ILE B 1 242 ? -1.127 11.008 7.633 1 94.19 242 ILE B N 1
ATOM 4933 C CA . ILE B 1 242 ? -0.574 11.578 8.852 1 94.19 242 ILE B CA 1
ATOM 4934 C C . ILE B 1 242 ? -1.013 13.039 8.977 1 94.19 242 ILE B C 1
ATOM 4936 O O . ILE B 1 242 ? -0.527 13.906 8.25 1 94.19 242 ILE B O 1
ATOM 4940 N N . ALA B 1 243 ? -1.884 13.266 9.922 1 96 243 ALA B N 1
ATOM 4941 C CA . ALA B 1 243 ? -2.566 14.555 9.984 1 96 243 ALA B CA 1
ATOM 4942 C C . ALA B 1 243 ? -2.104 15.359 11.195 1 96 243 ALA B C 1
ATOM 4944 O O . ALA B 1 243 ? -1.777 14.797 12.242 1 96 243 ALA B O 1
ATOM 4945 N N . PHE B 1 244 ? -2.037 16.656 10.984 1 94.56 244 PHE B N 1
ATOM 4946 C CA . PHE B 1 244 ? -1.703 17.625 12.023 1 94.56 244 PHE B CA 1
ATOM 4947 C C . PHE B 1 244 ? -2.719 18.766 12.047 1 94.56 244 PHE B C 1
ATOM 4949 O O . PHE B 1 244 ? -2.918 19.453 11.047 1 94.56 244 PHE B O 1
ATOM 4956 N N . VAL B 1 245 ? -3.355 18.969 13.219 1 96.31 245 VAL B N 1
ATOM 4957 C CA . VAL B 1 245 ? -4.32 20.047 13.344 1 96.31 245 VAL B CA 1
ATOM 4958 C C . VAL B 1 245 ? -3.59 21.375 13.562 1 96.31 245 VAL B C 1
ATOM 4960 O O . VAL B 1 245 ? -2.93 21.562 14.586 1 96.31 245 VAL B O 1
ATOM 4963 N N . VAL B 1 246 ? -3.762 22.266 12.648 1 96.19 246 VAL B N 1
ATOM 4964 C CA . VAL B 1 246 ? -2.996 23.5 12.75 1 96.19 246 VAL B CA 1
ATOM 4965 C C . VAL B 1 246 ? -3.844 24.594 13.414 1 96.19 246 VAL B C 1
ATOM 4967 O O . VAL B 1 246 ? -3.311 25.516 14.016 1 96.19 246 VAL B O 1
ATOM 4970 N N . LYS B 1 247 ? -5.145 24.5 13.273 1 96.69 247 LYS B N 1
ATOM 4971 C CA . LYS B 1 247 ? -6.027 25.516 13.859 1 96.69 247 LYS B CA 1
ATOM 4972 C C . LYS B 1 247 ? -7.414 24.938 14.125 1 96.69 247 LYS B C 1
ATOM 4974 O O . LYS B 1 247 ? -7.91 24.109 13.352 1 96.69 247 LYS B O 1
ATOM 4979 N N . GLY B 1 248 ? -7.996 25.375 15.242 1 96.88 248 GLY B N 1
ATOM 4980 C CA . GLY B 1 248 ? -9.391 25.047 15.516 1 96.88 248 GLY B CA 1
ATOM 4981 C C . GLY B 1 248 ? -9.555 23.797 16.359 1 96.88 248 GLY B C 1
ATOM 4982 O O . GLY B 1 248 ? -8.586 23.297 16.922 1 96.88 248 GLY B O 1
ATOM 4983 N N . GLU B 1 249 ? -10.867 23.516 16.516 1 97.06 249 GLU B N 1
ATOM 4984 C CA . GLU B 1 249 ? -11.242 22.344 17.328 1 97.06 249 GLU B CA 1
ATOM 4985 C C . GLU B 1 249 ? -12.297 21.5 16.625 1 97.06 249 GLU B C 1
ATOM 4987 O O . GLU B 1 249 ? -13.047 22.016 15.781 1 97.06 249 GLU B O 1
ATOM 4992 N N . GLY B 1 250 ? -12.305 20.203 16.984 1 97.62 250 GLY B N 1
ATOM 4993 C CA . GLY B 1 250 ? -13.273 19.266 16.422 1 97.62 250 GLY B CA 1
ATOM 4994 C C . GLY B 1 250 ? -13.086 17.844 16.906 1 97.62 250 GLY B C 1
ATOM 4995 O O . GLY B 1 250 ? -12.641 17.625 18.031 1 97.62 250 GLY B O 1
ATOM 4996 N N . SER B 1 251 ? -13.562 17 16.125 1 96.31 251 SER B N 1
ATOM 4997 C CA . SER B 1 251 ? -13.438 15.578 16.453 1 96.31 251 SER B CA 1
ATOM 4998 C C . SER B 1 251 ? -13.336 14.719 15.195 1 96.31 251 SER B C 1
ATOM 5000 O O . SER B 1 251 ? -13.523 15.219 14.086 1 96.31 251 SER B O 1
ATOM 5002 N N . LEU B 1 252 ? -12.938 13.539 15.375 1 96.62 252 LEU B N 1
ATOM 5003 C CA . LEU B 1 252 ? -12.93 12.586 14.266 1 96.62 252 LEU B CA 1
ATOM 5004 C C . LEU B 1 252 ? -13.57 11.266 14.672 1 96.62 252 LEU B C 1
ATOM 5006 O O . LEU B 1 252 ? -13.625 10.945 15.859 1 96.62 252 LEU B O 1
ATOM 5010 N N . GLU B 1 253 ? -14.094 10.586 13.797 1 96.38 253 GLU B N 1
ATOM 5011 C CA . GLU B 1 253 ? -14.547 9.203 13.922 1 96.38 253 GLU B CA 1
ATOM 5012 C C . GLU B 1 253 ? -13.938 8.328 12.828 1 96.38 253 GLU B C 1
ATOM 5014 O O . GLU B 1 253 ? -13.906 8.719 11.656 1 96.38 253 GLU B O 1
ATOM 5019 N N . MET B 1 254 ? -13.414 7.227 13.203 1 94.81 254 MET B N 1
ATOM 5020 C CA . MET B 1 254 ? -12.773 6.301 12.273 1 94.81 254 MET B CA 1
ATOM 5021 C C . MET B 1 254 ? -13.227 4.867 12.531 1 94.81 254 MET B C 1
ATOM 5023 O O . MET B 1 254 ? -13.359 4.449 13.68 1 94.81 254 MET B O 1
ATOM 5027 N N . ALA B 1 255 ? -13.5 4.137 11.469 1 94.06 255 ALA B N 1
ATOM 5028 C CA . ALA B 1 255 ? -13.828 2.719 11.586 1 94.06 255 ALA B CA 1
ATOM 5029 C C . ALA B 1 255 ? -12.57 1.857 11.555 1 94.06 255 ALA B C 1
ATOM 5031 O O . ALA B 1 255 ? -11.844 1.834 10.562 1 94.06 255 ALA B O 1
ATOM 5032 N N . CYS B 1 256 ? -12.367 1.092 12.617 1 88.56 256 CYS B N 1
ATOM 5033 C CA . CYS B 1 256 ? -11.148 0.29 12.734 1 88.56 256 CYS B CA 1
ATOM 5034 C C . CYS B 1 256 ? -11.484 -1.173 13 1 88.56 256 CYS B C 1
ATOM 5036 O O . CYS B 1 256 ? -12.219 -1.487 13.938 1 88.56 256 CYS B O 1
ATOM 5038 N N . PRO B 1 257 ? -10.891 -2.066 12.141 1 81.81 257 PRO B N 1
ATOM 5039 C CA . PRO B 1 257 ? -11.086 -3.486 12.445 1 81.81 257 PRO B CA 1
ATOM 5040 C C . PRO B 1 257 ? -10.352 -3.92 13.711 1 81.81 257 PRO B C 1
ATOM 5042 O O . PRO B 1 257 ? -9.266 -3.418 14.008 1 81.81 257 PRO B O 1
ATOM 5045 N N . HIS B 1 258 ? -10.961 -4.445 14.773 1 66.5 258 HIS B N 1
ATOM 5046 C CA . HIS B 1 258 ? -10.367 -4.867 16.031 1 66.5 258 HIS B CA 1
ATOM 5047 C C . HIS B 1 258 ? -9.602 -6.18 15.875 1 66.5 258 HIS B C 1
ATOM 5049 O O . HIS B 1 258 ? -10.133 -7.148 15.328 1 66.5 258 HIS B O 1
ATOM 5055 N N . ILE B 1 259 ? -8.312 -6.121 15.914 1 51.78 259 ILE B N 1
ATOM 5056 C CA . ILE B 1 259 ? -7.516 -7.348 15.93 1 51.78 259 ILE B CA 1
ATOM 5057 C C . ILE B 1 259 ? -7.688 -8.055 17.266 1 51.78 259 ILE B C 1
ATOM 5059 O O . ILE B 1 259 ? -7.359 -7.496 18.328 1 51.78 259 ILE B O 1
ATOM 5063 N N . LYS B 1 260 ? -8.547 -8.852 17.531 1 45.44 260 LYS B N 1
ATOM 5064 C CA . LYS B 1 260 ? -8.508 -9.617 18.781 1 45.44 260 LYS B CA 1
ATOM 5065 C C . LYS B 1 260 ? -7.102 -10.125 19.062 1 45.44 260 LYS B C 1
ATOM 5067 O O . LYS B 1 260 ? -6.426 -10.641 18.172 1 45.44 260 LYS B O 1
ATOM 5072 N N . SER B 1 261 ? -6.379 -9.602 20.047 1 40.81 261 SER B N 1
ATOM 5073 C CA . SER B 1 261 ? -5.176 -10.219 20.594 1 40.81 261 SER B CA 1
ATOM 5074 C C . SER B 1 261 ? -5.289 -11.734 20.625 1 40.81 261 SER B C 1
ATOM 5076 O O . SER B 1 261 ? -6.367 -12.281 20.891 1 40.81 261 SER B O 1
ATOM 5078 N N . GLU B 1 262 ? -4.391 -12.461 20 1 38.88 262 GLU B N 1
ATOM 5079 C CA . GLU B 1 262 ? -4.168 -13.898 20.109 1 38.88 262 GLU B CA 1
ATOM 5080 C C . GLU B 1 262 ? -4.246 -14.367 21.562 1 38.88 262 GLU B C 1
ATOM 5082 O O . GLU B 1 262 ? -3.943 -15.523 21.859 1 38.88 262 GLU B O 1
ATOM 5087 N N . GLN B 1 263 ? -4.172 -13.75 22.734 1 34.09 263 GLN B N 1
ATOM 5088 C CA . GLN B 1 263 ? -3.957 -14.68 23.828 1 34.09 263 GLN B CA 1
ATOM 5089 C C . GLN B 1 263 ? -4.98 -15.812 23.797 1 34.09 263 GLN B C 1
ATOM 5091 O O . GLN B 1 263 ? -4.66 -16.969 24.109 1 34.09 263 GLN B O 1
ATOM 5096 N N . GLY B 1 264 ? -6.152 -15.805 24.547 1 32.66 264 GLY B N 1
ATOM 5097 C CA . GLY B 1 264 ? -6.754 -17.047 24.984 1 32.66 264 GLY B CA 1
ATOM 5098 C C . GLY B 1 264 ? -7.09 -17.984 23.828 1 32.66 264 GLY B C 1
ATOM 5099 O O . GLY B 1 264 ? -6.281 -18.844 23.453 1 32.66 264 GLY B O 1
ATOM 5100 N N . ARG B 1 265 ? -8.672 -18.422 23.641 1 31.98 265 ARG B N 1
ATOM 5101 C CA . ARG B 1 265 ? -9.172 -19.734 23.203 1 31.98 265 ARG B CA 1
ATOM 5102 C C . ARG B 1 265 ? -8.898 -19.938 21.719 1 31.98 265 ARG B C 1
ATOM 5104 O O . ARG B 1 265 ? -9.18 -19.062 20.891 1 31.98 265 ARG B O 1
ATOM 5111 N N . ALA B 1 266 ? -7.988 -20.781 21.297 1 34.94 266 ALA B N 1
ATOM 5112 C CA . ALA B 1 266 ? -7.461 -21.391 20.078 1 34.94 266 ALA B CA 1
ATOM 5113 C C . ALA B 1 266 ? -8.477 -21.312 18.938 1 34.94 266 ALA B C 1
ATOM 5115 O O . ALA B 1 266 ? -8.117 -21.391 17.766 1 34.94 266 ALA B O 1
ATOM 5116 N N . GLY B 1 267 ? -9.648 -21.828 19.016 1 34.81 267 GLY B N 1
ATOM 5117 C CA . GLY B 1 267 ? -10.547 -22.438 18.047 1 34.81 267 GLY B CA 1
ATOM 5118 C C . GLY B 1 267 ? -11.242 -21.422 17.156 1 34.81 267 GLY B C 1
ATOM 5119 O O . GLY B 1 267 ? -11.852 -21.797 16.156 1 34.81 267 GLY B O 1
ATOM 5120 N N . GLN B 1 268 ? -12.102 -20.516 17.766 1 36.09 268 GLN B N 1
ATOM 5121 C CA . GLN B 1 268 ? -13.141 -19.875 16.969 1 36.09 268 GLN B CA 1
ATOM 5122 C C . GLN B 1 268 ? -12.562 -18.719 16.141 1 36.09 268 GLN B C 1
ATOM 5124 O O . GLN B 1 268 ? -11.945 -17.812 16.688 1 36.09 268 GLN B O 1
ATOM 5129 N N . GLN B 1 269 ? -12.07 -18.875 15 1 41.31 269 GLN B N 1
ATOM 5130 C CA . GLN B 1 269 ? -11.875 -17.859 13.977 1 41.31 269 GLN B CA 1
ATOM 5131 C C . GLN B 1 269 ? -12.812 -16.672 14.203 1 41.31 269 GLN B C 1
ATOM 5133 O O . GLN B 1 269 ? -13.953 -16.688 13.75 1 41.31 269 GLN B O 1
ATOM 5138 N N . ASP B 1 270 ? -12.953 -16.109 15.266 1 43.31 270 ASP B N 1
ATOM 5139 C CA . ASP B 1 270 ? -13.875 -15.023 15.547 1 43.31 270 ASP B CA 1
ATOM 5140 C C . ASP B 1 270 ? -13.633 -13.844 14.609 1 43.31 270 ASP B C 1
ATOM 5142 O O . ASP B 1 270 ? -12.484 -13.414 14.422 1 43.31 270 ASP B O 1
ATOM 5146 N N . LYS B 1 271 ? -14.375 -13.516 13.531 1 51.38 271 LYS B N 1
ATOM 5147 C CA . LYS B 1 271 ? -14.578 -12.5 12.492 1 51.38 271 LYS B CA 1
ATOM 5148 C C . LYS B 1 271 ? -14.352 -11.102 13.047 1 51.38 271 LYS B C 1
ATOM 5150 O O . LYS B 1 271 ? -14.797 -10.781 14.148 1 51.38 271 LYS B O 1
ATOM 5155 N N . PRO B 1 272 ? -13.453 -10.336 12.477 1 56.72 272 PRO B N 1
ATOM 5156 C CA . PRO B 1 272 ? -13.008 -9.039 12.984 1 56.72 272 PRO B CA 1
ATOM 5157 C C . PRO B 1 272 ? -14.164 -8.062 13.195 1 56.72 272 PRO B C 1
ATOM 5159 O O . PRO B 1 272 ? -15 -7.883 12.305 1 56.72 272 PRO B O 1
ATOM 5162 N N . ASP B 1 273 ? -14.516 -7.684 14.391 1 74.81 273 ASP B N 1
ATOM 5163 C CA . ASP B 1 273 ? -15.445 -6.617 14.742 1 74.81 273 ASP B CA 1
ATOM 5164 C C . ASP B 1 273 ? -14.844 -5.246 14.445 1 74.81 273 ASP B C 1
ATOM 5166 O O . ASP B 1 273 ? -13.633 -5.055 14.555 1 74.81 273 ASP B O 1
ATOM 5170 N N . ILE B 1 274 ? -15.641 -4.43 13.664 1 83.44 274 ILE B N 1
ATOM 5171 C CA . ILE B 1 274 ? -15.234 -3.059 13.375 1 83.44 274 ILE B CA 1
ATOM 5172 C C . ILE B 1 274 ? -15.617 -2.152 14.539 1 83.44 274 ILE B C 1
ATOM 5174 O O . ILE B 1 274 ? -16.719 -2.244 15.07 1 83.44 274 ILE B O 1
ATOM 5178 N N . GLU B 1 275 ? -14.641 -1.451 15.078 1 86.56 275 GLU B N 1
ATOM 5179 C CA . GLU B 1 275 ? -14.859 -0.558 16.203 1 86.56 275 GLU B CA 1
ATOM 5180 C C . GLU B 1 275 ? -14.688 0.903 15.797 1 86.56 275 GLU B C 1
ATOM 5182 O O . GLU B 1 275 ? -13.922 1.211 14.891 1 86.56 275 GLU B O 1
ATOM 5187 N N . ARG B 1 276 ? -15.43 1.681 16.484 1 89.69 276 ARG B N 1
ATOM 5188 C CA . ARG B 1 276 ? -15.297 3.119 16.281 1 89.69 276 ARG B CA 1
ATOM 5189 C C . ARG B 1 276 ? -14.156 3.686 17.125 1 89.69 276 ARG B C 1
ATOM 5191 O O . ARG B 1 276 ? -14.117 3.51 18.344 1 89.69 276 ARG B O 1
ATOM 5198 N N . VAL B 1 277 ? -13.328 4.348 16.469 1 88.88 277 VAL B N 1
ATOM 5199 C CA . VAL B 1 277 ? -12.297 5.117 17.156 1 88.88 277 VAL B CA 1
ATOM 5200 C C . VAL B 1 277 ? -12.609 6.609 17.047 1 88.88 277 VAL B C 1
ATOM 5202 O O . VAL B 1 277 ? -12.859 7.129 15.961 1 88.88 277 VAL B O 1
ATOM 5205 N N . THR B 1 278 ? -12.703 7.238 18.188 1 92.44 278 THR B N 1
ATOM 5206 C CA . THR B 1 278 ? -12.984 8.672 18.219 1 92.44 278 THR B CA 1
ATOM 5207 C C . THR B 1 278 ? -11.805 9.445 18.797 1 92.44 278 THR B C 1
ATOM 5209 O O . THR B 1 278 ? -10.961 8.875 19.5 1 92.44 278 THR B O 1
ATOM 5212 N N . GLY B 1 279 ? -11.695 10.68 18.359 1 91.19 279 GLY B N 1
ATOM 5213 C CA . GLY B 1 279 ? -10.664 11.555 18.906 1 91.19 279 GLY B CA 1
ATOM 5214 C C . GLY B 1 279 ? -11.062 13.023 18.891 1 91.19 279 GLY B C 1
ATOM 5215 O O . GLY B 1 279 ? -11.711 13.484 17.938 1 91.19 279 GLY B O 1
ATOM 5216 N N . GLN B 1 280 ? -10.672 13.664 19.953 1 94.31 280 GLN B N 1
ATOM 5217 C CA . GLN B 1 280 ? -10.836 15.109 19.984 1 94.31 280 GLN B CA 1
ATOM 5218 C C . GLN B 1 280 ? -9.688 15.812 19.266 1 94.31 280 GLN B C 1
ATOM 5220 O O . GLN B 1 280 ? -8.523 15.414 19.406 1 94.31 280 GLN B O 1
ATOM 5225 N N . LEU B 1 281 ? -10.125 16.812 18.531 1 95.69 281 LEU B N 1
ATOM 5226 C CA . LEU B 1 281 ? -9.125 17.516 17.734 1 95.69 281 LEU B CA 1
ATOM 5227 C C . LEU B 1 281 ? -8.945 18.938 18.234 1 95.69 281 LEU B C 1
ATOM 5229 O O . LEU B 1 281 ? -9.922 19.625 18.547 1 95.69 281 LEU B O 1
ATOM 5233 N N . ARG B 1 282 ? -7.766 19.297 18.375 1 94.94 282 ARG B N 1
ATOM 5234 C CA . ARG B 1 282 ? -7.344 20.656 18.672 1 94.94 282 ARG B CA 1
ATOM 5235 C C . ARG B 1 282 ? -5.961 20.938 18.094 1 94.94 282 ARG B C 1
ATOM 5237 O O . ARG B 1 282 ? -5.254 20.031 17.672 1 94.94 282 ARG B O 1
ATOM 5244 N N . ARG B 1 283 ? -5.637 22.188 18.109 1 92 283 ARG B N 1
ATOM 5245 C CA . ARG B 1 283 ? -4.336 22.562 17.562 1 92 283 ARG B CA 1
ATOM 5246 C C . ARG B 1 283 ? -3.219 21.719 18.172 1 92 283 ARG B C 1
ATOM 5248 O O . ARG B 1 283 ? -3.146 21.562 19.391 1 92 283 ARG B O 1
ATOM 5255 N N . GLY B 1 284 ? -2.395 21.141 17.312 1 88.12 284 GLY B N 1
ATOM 5256 C CA . GLY B 1 284 ? -1.25 20.359 17.766 1 88.12 284 GLY B CA 1
ATOM 5257 C C . GLY B 1 284 ? -1.503 18.875 17.781 1 88.12 284 GLY B C 1
ATOM 5258 O O . GLY B 1 284 ? -0.564 18.078 17.875 1 88.12 284 GLY B O 1
ATOM 5259 N N . VAL B 1 285 ? -2.703 18.469 17.688 1 90 285 VAL B N 1
ATOM 5260 C CA . VAL B 1 285 ? -3.033 17.047 17.703 1 90 285 VAL B CA 1
ATOM 5261 C C . VAL B 1 285 ? -2.6 16.391 16.391 1 90 285 VAL B C 1
ATOM 5263 O O . VAL B 1 285 ? -2.783 16.969 15.312 1 90 285 VAL B O 1
ATOM 5266 N N . VAL B 1 286 ? -1.975 15.227 16.609 1 91.62 286 VAL B N 1
ATOM 5267 C CA . VAL B 1 286 ? -1.583 14.391 15.484 1 91.62 286 VAL B CA 1
ATOM 5268 C C . VAL B 1 286 ? -2.426 13.117 15.477 1 91.62 286 VAL B C 1
ATOM 5270 O O . VAL B 1 286 ? -2.658 12.508 16.516 1 91.62 286 VAL B O 1
ATOM 5273 N N . PHE B 1 287 ? -2.953 12.742 14.312 1 90.94 287 PHE B N 1
ATOM 5274 C CA . PHE B 1 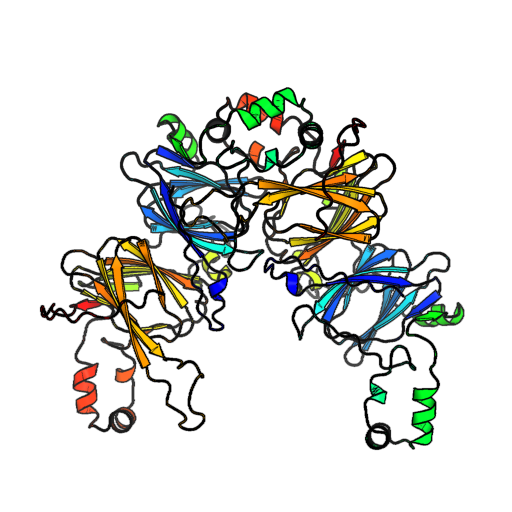287 ? -3.627 11.453 14.203 1 90.94 287 PHE B CA 1
ATOM 5275 C C . PHE B 1 287 ? -3.303 10.789 12.867 1 90.94 287 PHE B C 1
ATOM 5277 O O . PHE B 1 287 ? -2.92 11.461 11.906 1 90.94 287 PHE B O 1
ATOM 5284 N N . VAL B 1 288 ? -3.381 9.469 12.844 1 92.25 288 VAL B N 1
ATOM 5285 C CA . VAL B 1 288 ? -3.035 8.68 11.672 1 92.25 288 VAL B CA 1
ATOM 5286 C C . VAL B 1 288 ? -4.262 7.914 11.18 1 92.25 288 VAL B C 1
ATOM 5288 O O . VAL B 1 288 ? -5.012 7.352 11.984 1 92.25 288 VAL B O 1
ATOM 5291 N N . VAL B 1 289 ? -4.523 7.996 9.914 1 94.38 289 VAL B N 1
ATOM 5292 C CA . VAL B 1 289 ? -5.574 7.211 9.273 1 94.38 289 VAL B CA 1
ATOM 5293 C C . VAL B 1 289 ? -4.953 6.219 8.297 1 94.38 289 VAL B C 1
ATOM 5295 O O . VAL B 1 289 ? -4.551 6.594 7.191 1 94.38 289 VAL B O 1
ATOM 5298 N N . PRO B 1 290 ? -4.953 4.938 8.555 1 92.69 290 PRO B N 1
ATOM 5299 C CA . PRO B 1 290 ? -4.371 3.947 7.648 1 92.69 290 PRO B CA 1
ATOM 5300 C C . PRO B 1 290 ? -5.191 3.768 6.371 1 92.69 290 PRO B C 1
ATOM 5302 O O . PRO B 1 290 ? -6.387 4.062 6.355 1 92.69 290 PRO B O 1
ATOM 5305 N N . ALA B 1 291 ? -4.477 3.275 5.344 1 94.25 291 ALA B N 1
ATOM 5306 C CA . ALA B 1 291 ? -5.168 2.947 4.102 1 94.25 291 ALA B CA 1
ATOM 5307 C C . ALA B 1 291 ? -6.34 2.006 4.355 1 94.25 291 ALA B C 1
ATOM 5309 O O . ALA B 1 291 ? -6.23 1.071 5.152 1 94.25 291 ALA B O 1
ATOM 5310 N N . GLY B 1 292 ? -7.445 2.328 3.705 1 94.88 292 GLY B N 1
ATOM 5311 C CA . GLY B 1 292 ? -8.602 1.449 3.777 1 94.88 292 GLY B CA 1
ATOM 5312 C C . GLY B 1 292 ? -9.539 1.791 4.918 1 94.88 292 GLY B C 1
ATOM 5313 O O . GLY B 1 292 ? -10.688 1.336 4.941 1 94.88 292 GLY B O 1
ATOM 5314 N N . HIS B 1 293 ? -9.156 2.604 5.902 1 95 293 HIS B N 1
ATOM 5315 C CA . HIS B 1 293 ? -9.961 2.887 7.078 1 95 293 HIS B CA 1
ATOM 5316 C C . HIS B 1 293 ? -10.891 4.074 6.84 1 95 293 HIS B C 1
ATOM 5318 O O . HIS B 1 293 ? -10.422 5.199 6.641 1 95 293 HIS B O 1
ATOM 5324 N N . PRO B 1 294 ? -12.172 3.846 6.902 1 97.12 294 PRO B N 1
ATOM 5325 C CA . PRO B 1 294 ? -13.102 4.969 6.785 1 97.12 294 PRO B CA 1
ATOM 5326 C C . PRO B 1 294 ? -12.945 5.984 7.914 1 97.12 294 PRO B C 1
ATOM 5328 O O . PRO B 1 294 ? -12.758 5.602 9.07 1 97.12 294 PRO B O 1
ATOM 5331 N N . VAL B 1 295 ? -13.031 7.289 7.586 1 97.56 295 VAL B N 1
ATOM 5332 C CA . VAL B 1 295 ? -12.828 8.336 8.586 1 97.56 295 VAL B CA 1
ATOM 5333 C C . VAL B 1 295 ? -13.648 9.57 8.219 1 97.56 295 VAL B C 1
ATOM 5335 O O . VAL B 1 295 ? -13.977 9.781 7.051 1 97.56 295 VAL B O 1
ATOM 5338 N N . THR B 1 296 ? -14.047 10.281 9.156 1 98.19 296 THR B N 1
ATOM 5339 C CA . THR B 1 296 ? -14.625 11.617 8.992 1 98.19 296 THR B CA 1
ATOM 5340 C C . THR B 1 296 ? -14.117 12.562 10.078 1 98.19 296 THR B C 1
ATOM 5342 O O . THR B 1 296 ? -13.805 12.133 11.188 1 98.19 296 THR B O 1
ATOM 5345 N N . THR B 1 297 ? -13.984 13.789 9.742 1 98.31 297 THR B N 1
ATOM 5346 C CA . THR B 1 297 ? -13.609 14.836 10.672 1 98.31 297 THR B CA 1
ATOM 5347 C C . THR B 1 297 ? -14.719 15.875 10.797 1 98.31 297 THR B C 1
ATOM 5349 O O . THR B 1 297 ? -15.344 16.234 9.805 1 98.31 297 THR B O 1
ATOM 5352 N N . ILE B 1 298 ? -14.93 16.312 11.977 1 98.06 298 ILE B N 1
ATOM 5353 C CA . ILE B 1 298 ? -16.031 17.219 12.273 1 98.06 298 ILE B CA 1
ATOM 5354 C C . ILE B 1 298 ? -15.5 18.469 12.969 1 98.06 298 ILE B C 1
ATOM 5356 O O . ILE B 1 298 ? -14.859 18.375 14.023 1 98.06 298 ILE B O 1
ATOM 5360 N N . ALA B 1 299 ? -15.789 19.641 12.406 1 98.38 299 ALA B N 1
ATOM 5361 C CA . ALA B 1 299 ? -15.422 20.906 13.047 1 98.38 299 ALA B CA 1
ATOM 5362 C C . ALA B 1 299 ? -16.391 21.25 14.172 1 98.38 299 ALA B C 1
ATOM 5364 O O . ALA B 1 299 ? -17.594 21 14.055 1 98.38 299 ALA B O 1
ATOM 5365 N N . SER B 1 300 ? -15.891 21.859 15.188 1 96.19 300 SER B N 1
ATOM 5366 C CA . SER B 1 300 ? -16.766 22.344 16.25 1 96.19 300 SER B CA 1
ATOM 5367 C C . SER B 1 300 ? -17.656 23.484 15.75 1 96.19 300 SER B C 1
ATOM 5369 O O . SER B 1 300 ? -17.422 24.031 14.672 1 96.19 300 SER B O 1
ATOM 5371 N N . GLY B 1 301 ? -18.656 23.812 16.562 1 95.38 301 GLY B N 1
ATOM 5372 C CA . GLY B 1 301 ? -19.547 24.891 16.203 1 95.38 301 GLY B CA 1
ATOM 5373 C C . GLY B 1 301 ? -18.938 26.266 16.391 1 95.38 301 GLY B C 1
ATOM 5374 O O . GLY B 1 301 ? -19.5 27.266 15.945 1 95.38 301 GLY B O 1
ATOM 5375 N N . ASN B 1 302 ? -17.75 26.344 16.859 1 93.88 302 ASN B N 1
ATOM 5376 C CA . ASN B 1 302 ? -17.203 27.625 17.281 1 93.88 302 ASN B CA 1
ATOM 5377 C C . ASN B 1 302 ? -16.125 28.125 16.312 1 93.88 302 ASN B C 1
ATOM 5379 O O . ASN B 1 302 ? -15.859 29.328 16.25 1 93.88 302 ASN B O 1
ATOM 5383 N N . SER B 1 303 ? -15.539 27.234 15.656 1 95.69 303 SER B N 1
ATOM 5384 C CA . SER B 1 303 ? -14.414 27.641 14.812 1 95.69 303 SER B CA 1
ATOM 5385 C C . SER B 1 303 ? -14.258 26.703 13.617 1 95.69 303 SER B C 1
ATOM 5387 O O . SER B 1 303 ? -14.711 25.562 13.656 1 95.69 303 SER B O 1
ATOM 5389 N N . ASN B 1 304 ? -13.609 27.281 12.664 1 97.94 304 ASN B N 1
ATOM 5390 C CA . ASN B 1 304 ? -13.164 26.406 11.586 1 97.94 304 ASN B CA 1
ATOM 5391 C C . ASN B 1 304 ? -12.086 25.438 12.055 1 97.94 304 ASN B C 1
ATOM 5393 O O . ASN B 1 304 ? -11.383 25.703 13.031 1 97.94 304 ASN B O 1
ATOM 5397 N N . LEU B 1 305 ? -12.047 24.297 11.461 1 98.19 305 LEU B N 1
ATOM 5398 C CA . LEU B 1 305 ? -11.023 23.297 11.734 1 98.19 305 LEU B CA 1
ATOM 5399 C C . LEU B 1 305 ? -10.078 23.141 10.547 1 98.19 305 LEU B C 1
ATOM 5401 O O . LEU B 1 305 ? -10.516 22.859 9.43 1 98.19 305 LEU B O 1
ATOM 5405 N N . GLN B 1 306 ? -8.773 23.438 10.812 1 98.44 306 GLN B N 1
ATOM 5406 C CA . GLN B 1 306 ? -7.77 23.359 9.75 1 98.44 306 GLN B CA 1
ATOM 5407 C C . GLN B 1 306 ? -6.77 22.234 10.016 1 98.44 306 GLN B C 1
ATOM 5409 O O . GLN B 1 306 ? -6.164 22.172 11.086 1 98.44 306 GLN B O 1
ATOM 5414 N N . ILE B 1 307 ? -6.633 21.359 9.031 1 98.12 307 ILE B N 1
ATOM 5415 C CA . ILE B 1 307 ? -5.793 20.172 9.172 1 98.12 307 ILE B CA 1
ATOM 5416 C C . ILE B 1 307 ? -4.863 20.047 7.965 1 98.12 307 ILE B C 1
ATOM 5418 O O . ILE B 1 307 ? -5.312 20.109 6.816 1 98.12 307 ILE B O 1
ATOM 5422 N N . VAL B 1 308 ? -3.557 19.938 8.195 1 97.81 308 VAL B N 1
ATOM 5423 C CA . VAL B 1 308 ? -2.623 19.578 7.133 1 97.81 308 VAL B CA 1
ATOM 5424 C C . VAL B 1 308 ? -2.293 18.094 7.203 1 97.81 308 VAL B C 1
ATOM 5426 O O . VAL B 1 308 ? -2.131 17.547 8.289 1 97.81 308 VAL B O 1
ATOM 5429 N N . CYS B 1 309 ? -2.297 17.453 6.082 1 97.25 309 CYS B N 1
ATOM 5430 C CA . CYS B 1 309 ? -2.053 16.016 6.039 1 97.25 309 CYS B CA 1
ATOM 5431 C C . CYS B 1 309 ? -0.907 15.688 5.09 1 97.25 309 CYS B C 1
ATOM 5433 O O . CYS B 1 309 ? -0.879 16.156 3.955 1 97.25 309 CYS B O 1
ATOM 5435 N N . PHE B 1 310 ? 0.053 14.938 5.602 1 96.5 310 PHE B N 1
ATOM 5436 C CA . PHE B 1 310 ? 1.044 14.25 4.781 1 96.5 310 PHE B CA 1
ATOM 5437 C C . PHE B 1 310 ? 0.627 12.805 4.52 1 96.5 310 PHE B C 1
ATOM 5439 O O . PHE B 1 310 ? 0.606 11.984 5.441 1 96.5 310 PHE B O 1
ATOM 5446 N N . GLU B 1 311 ? 0.301 12.508 3.312 1 96.06 311 GLU B N 1
ATOM 5447 C CA . GLU B 1 311 ? -0.216 11.188 2.963 1 96.06 311 GLU B CA 1
ATOM 5448 C C . GLU B 1 311 ? 0.829 10.367 2.211 1 96.06 311 GLU B C 1
ATOM 5450 O O . GLU B 1 311 ? 1.1 10.625 1.037 1 96.06 311 GLU B O 1
ATOM 5455 N N . VAL B 1 312 ? 1.287 9.32 2.895 1 93.5 312 VAL B N 1
ATOM 5456 C CA . VAL B 1 312 ? 2.404 8.539 2.373 1 93.5 312 VAL B CA 1
ATOM 5457 C C . VAL B 1 312 ? 1.878 7.355 1.562 1 93.5 312 VAL B C 1
ATOM 5459 O O . VAL B 1 312 ? 0.773 6.867 1.812 1 93.5 312 VAL B O 1
ATOM 5462 N N . ASN B 1 313 ? 2.678 6.902 0.583 1 91.56 313 ASN B N 1
ATOM 5463 C CA . ASN B 1 313 ? 2.273 5.859 -0.353 1 91.56 313 ASN B CA 1
ATOM 5464 C C . ASN B 1 313 ? 1.094 6.305 -1.213 1 91.56 313 ASN B C 1
ATOM 5466 O O . ASN B 1 313 ? 0.087 5.602 -1.307 1 91.56 313 ASN B O 1
ATOM 5470 N N . ALA B 1 314 ? 1.311 7.457 -1.848 1 94.19 314 ALA B N 1
ATOM 5471 C CA . ALA B 1 314 ? 0.189 8.141 -2.488 1 94.19 314 ALA B CA 1
ATOM 5472 C C . ALA B 1 314 ? 0.093 7.766 -3.965 1 94.19 314 ALA B C 1
ATOM 5474 O O . ALA B 1 314 ? -0.915 8.047 -4.617 1 94.19 314 ALA B O 1
ATOM 5475 N N . GLU B 1 315 ? 1.108 7.18 -4.516 1 90.94 315 GLU B N 1
ATOM 5476 C CA . GLU B 1 315 ? 1.051 6.824 -5.934 1 90.94 315 GLU B CA 1
ATOM 5477 C C . GLU B 1 315 ? -0.075 5.832 -6.207 1 90.94 315 GLU B C 1
ATOM 5479 O O . GLU B 1 315 ? -0.156 4.785 -5.562 1 90.94 315 GLU B O 1
ATOM 5484 N N . GLY B 1 316 ? -0.899 6.172 -7.121 1 89.06 316 GLY B N 1
ATOM 5485 C CA . GLY B 1 316 ? -2.016 5.312 -7.484 1 89.06 316 GLY B CA 1
ATOM 5486 C C . GLY B 1 316 ? -3.133 5.32 -6.457 1 89.06 316 GLY B C 1
ATOM 5487 O O . GLY B 1 316 ? -4.07 4.523 -6.547 1 89.06 316 GLY B O 1
ATOM 5488 N N . ASN B 1 317 ? -3.049 6.219 -5.492 1 94.12 317 ASN B N 1
ATOM 5489 C CA . ASN B 1 317 ? -4.082 6.301 -4.465 1 94.12 317 ASN B CA 1
ATOM 5490 C C . ASN B 1 317 ? -5.391 6.855 -5.027 1 94.12 317 ASN B C 1
ATOM 5492 O O . ASN B 1 317 ? -5.375 7.785 -5.836 1 94.12 317 ASN B O 1
ATOM 5496 N N . VAL B 1 318 ? -6.473 6.25 -4.57 1 94.44 318 VAL B N 1
ATOM 5497 C CA . VAL B 1 318 ? -7.816 6.742 -4.859 1 94.44 318 VAL B CA 1
ATOM 5498 C C . VAL B 1 318 ? -8.562 7 -3.551 1 94.44 318 VAL B C 1
ATOM 5500 O O . VAL B 1 318 ? -8.508 6.188 -2.627 1 94.44 318 VAL B O 1
ATOM 5503 N N . ARG B 1 319 ? -9.195 8.164 -3.477 1 94.75 319 ARG B N 1
ATOM 5504 C CA . ARG B 1 319 ? -10.078 8.445 -2.352 1 94.75 319 ARG B CA 1
ATOM 5505 C C . ARG B 1 319 ? -11.5 7.98 -2.643 1 94.75 319 ARG B C 1
ATOM 5507 O O . ARG B 1 319 ? -12.109 8.414 -3.619 1 94.75 319 ARG B O 1
ATOM 5514 N N . TYR B 1 320 ? -12.016 7.152 -1.849 1 95.5 320 TYR B N 1
ATOM 5515 C CA . TYR B 1 320 ? -13.367 6.629 -2.045 1 95.5 320 TYR B CA 1
ATOM 5516 C C . TYR B 1 320 ? -14.352 7.277 -1.079 1 95.5 320 TYR B C 1
ATOM 5518 O O . TYR B 1 320 ? -14.297 7.035 0.129 1 95.5 320 TYR B O 1
ATOM 5526 N N . PRO B 1 321 ? -15.258 8.086 -1.617 1 95.81 321 PRO B N 1
ATOM 5527 C CA . PRO B 1 321 ? -16.297 8.656 -0.75 1 95.81 321 PRO B CA 1
ATOM 5528 C C . PRO B 1 321 ? -17.344 7.633 -0.337 1 95.81 321 PRO B C 1
ATOM 5530 O O . PRO B 1 321 ? -17.75 6.793 -1.148 1 95.81 321 PRO B O 1
ATOM 5533 N N . LEU B 1 322 ? -17.766 7.703 0.876 1 96.56 322 LEU B N 1
ATOM 5534 C CA . LEU B 1 322 ? -18.75 6.758 1.389 1 96.56 322 LEU B CA 1
ATOM 5535 C C . LEU B 1 322 ? -20.125 7.418 1.516 1 96.56 322 LEU B C 1
ATOM 5537 O O . LEU B 1 322 ? -21.125 6.742 1.781 1 96.56 322 LEU B O 1
ATOM 5541 N N . ALA B 1 323 ? -20.156 8.688 1.413 1 96.19 323 ALA B N 1
ATOM 5542 C CA . ALA B 1 323 ? -21.375 9.492 1.355 1 96.19 323 ALA B CA 1
ATOM 5543 C C . ALA B 1 323 ? -21.203 10.656 0.382 1 96.19 323 ALA B C 1
ATOM 5545 O O . ALA B 1 323 ? -20.094 10.945 -0.068 1 96.19 323 ALA B O 1
ATOM 5546 N N . GLY B 1 324 ? -22.344 11.312 0.066 1 94.69 324 GLY B N 1
ATOM 5547 C CA . GLY B 1 324 ? -22.312 12.406 -0.891 1 94.69 324 GLY B CA 1
ATOM 5548 C C . GLY B 1 324 ? -22.656 11.977 -2.305 1 94.69 324 GLY B C 1
ATOM 5549 O O . GLY B 1 324 ? -23 10.812 -2.537 1 94.69 324 GLY B O 1
ATOM 5550 N N . LYS B 1 325 ? -22.531 12.82 -3.223 1 90.5 325 LYS B N 1
ATOM 5551 C CA . LYS B 1 325 ? -22.984 12.648 -4.598 1 90.5 325 LYS B CA 1
ATOM 5552 C C . LYS B 1 325 ? -22.219 11.531 -5.293 1 90.5 325 LYS B C 1
ATOM 5554 O O . LYS B 1 325 ? -22.781 10.781 -6.09 1 90.5 325 LYS B O 1
ATOM 5559 N N . ARG B 1 326 ? -21.016 11.281 -4.992 1 88.19 326 ARG B N 1
ATOM 5560 C CA . ARG B 1 326 ? -20.188 10.336 -5.727 1 88.19 326 ARG B CA 1
ATOM 5561 C C . ARG B 1 326 ? -19.766 9.172 -4.84 1 88.19 326 ARG B C 1
ATOM 5563 O O . ARG B 1 326 ? -18.672 8.633 -4.988 1 88.19 326 ARG B O 1
ATOM 5570 N N . ASN B 1 327 ? -20.719 8.82 -3.924 1 92.69 327 ASN B N 1
ATOM 5571 C CA . ASN B 1 327 ? -20.344 7.73 -3.029 1 92.69 327 ASN B CA 1
ATOM 5572 C C . ASN B 1 327 ? -20.359 6.387 -3.75 1 92.69 327 ASN B C 1
ATOM 5574 O O . ASN B 1 327 ? -21 6.242 -4.793 1 92.69 327 ASN B O 1
ATOM 5578 N N . ILE B 1 328 ? -19.734 5.414 -3.32 1 92.69 328 ILE B N 1
ATOM 5579 C CA . ILE B 1 328 ? -19.422 4.164 -4.004 1 92.69 328 ILE B CA 1
ATOM 5580 C C . ILE B 1 328 ? -20.719 3.359 -4.211 1 92.69 328 ILE B C 1
ATOM 5582 O O . ILE B 1 328 ? -20.828 2.604 -5.176 1 92.69 328 ILE B O 1
ATOM 5586 N N . VAL B 1 329 ? -21.672 3.492 -3.359 1 93.38 329 VAL B N 1
ATOM 5587 C CA . VAL B 1 329 ? -22.891 2.676 -3.41 1 93.38 329 VAL B CA 1
ATOM 5588 C C . VAL B 1 329 ? -23.75 3.107 -4.59 1 93.38 329 VAL B C 1
ATOM 5590 O O . VAL B 1 329 ? -24.453 2.285 -5.191 1 93.38 329 VAL B O 1
ATOM 5593 N N . THR B 1 330 ? -23.656 4.371 -4.891 1 90.5 330 THR B N 1
ATOM 5594 C CA . THR B 1 330 ? -24.469 4.91 -5.965 1 90.5 330 THR B CA 1
ATOM 5595 C C . THR B 1 330 ? -24.109 4.262 -7.301 1 90.5 330 THR B C 1
ATOM 5597 O O . THR B 1 330 ? -24.953 4.199 -8.211 1 90.5 330 THR B O 1
ATOM 5600 N N . GLU B 1 331 ? -22.938 3.729 -7.465 1 89.31 331 GLU B N 1
ATOM 5601 C CA . GLU B 1 331 ? -22.469 3.152 -8.719 1 89.31 331 GLU B CA 1
ATOM 5602 C C . GLU B 1 331 ? -22.844 1.68 -8.836 1 89.31 331 GLU B C 1
ATOM 5604 O O . GLU B 1 331 ? -22.75 1.087 -9.906 1 89.31 331 GLU B O 1
ATOM 5609 N N . MET B 1 332 ? -23.297 1.066 -7.805 1 92.62 332 MET B N 1
ATOM 5610 C CA . MET B 1 332 ? -23.625 -0.355 -7.801 1 92.62 332 MET B CA 1
ATOM 5611 C C . MET B 1 332 ? -24.891 -0.619 -8.625 1 92.62 332 MET B C 1
ATOM 5613 O O . MET B 1 332 ? -25.781 0.228 -8.695 1 92.62 332 MET B O 1
ATOM 5617 N N . GLU B 1 333 ? -24.953 -1.83 -9.164 1 93.62 333 GLU B N 1
ATOM 5618 C CA . GLU B 1 333 ? -26.203 -2.266 -9.805 1 93.62 333 GLU B CA 1
ATOM 5619 C C . GLU B 1 333 ? -27.312 -2.432 -8.781 1 93.62 333 GLU B C 1
ATOM 5621 O O . GLU B 1 333 ? -27.062 -2.771 -7.625 1 93.62 333 GLU B O 1
ATOM 5626 N N . ASN B 1 334 ? -28.531 -2.248 -9.266 1 94.31 334 ASN B N 1
ATOM 5627 C CA . ASN B 1 334 ? -29.672 -2.396 -8.383 1 94.31 334 ASN B CA 1
ATOM 5628 C C . ASN B 1 334 ? -29.719 -3.781 -7.742 1 94.31 334 ASN B C 1
ATOM 5630 O O . ASN B 1 334 ? -29.938 -3.908 -6.535 1 94.31 334 ASN B O 1
ATOM 5634 N N . VAL B 1 335 ? -29.453 -4.75 -8.562 1 95.06 335 VAL B N 1
ATOM 5635 C CA . VAL B 1 335 ? -29.5 -6.121 -8.062 1 95.06 335 VAL B CA 1
ATOM 5636 C C . VAL B 1 335 ? -28.438 -6.316 -6.98 1 95.06 335 VAL B C 1
ATOM 5638 O O . VAL B 1 335 ? -28.703 -6.965 -5.965 1 95.06 335 VAL B O 1
ATOM 5641 N N . ALA B 1 336 ? -27.234 -5.742 -7.141 1 94.25 336 ALA B N 1
ATOM 5642 C CA . ALA B 1 336 ? -26.172 -5.848 -6.145 1 94.25 336 ALA B CA 1
ATOM 5643 C C . ALA B 1 336 ? -26.562 -5.16 -4.84 1 94.25 336 ALA B C 1
ATOM 5645 O O . ALA B 1 336 ? -26.281 -5.672 -3.754 1 94.25 336 ALA B O 1
ATOM 5646 N N . LYS B 1 337 ? -27.203 -3.969 -4.926 1 94.56 337 LYS B N 1
ATOM 5647 C CA . LYS B 1 337 ? -27.688 -3.275 -3.742 1 94.56 337 LYS B CA 1
ATOM 5648 C C . LYS B 1 337 ? -28.672 -4.152 -2.959 1 94.56 337 LYS B C 1
ATOM 5650 O O . LYS B 1 337 ? -28.547 -4.285 -1.738 1 94.56 337 LYS B O 1
ATOM 5655 N N . GLU B 1 338 ? -29.578 -4.766 -3.697 1 93.25 338 GLU B N 1
ATOM 5656 C CA . GLU B 1 338 ? -30.609 -5.586 -3.076 1 93.25 338 GLU B CA 1
ATOM 5657 C C . GLU B 1 338 ? -30 -6.781 -2.348 1 93.25 338 GLU B C 1
ATOM 5659 O O . GLU B 1 338 ? -30.375 -7.074 -1.209 1 93.25 338 GLU B O 1
ATOM 5664 N N . LEU B 1 339 ? -29.062 -7.383 -3.006 1 90.81 339 LEU B N 1
ATOM 5665 C CA . LEU B 1 339 ? -28.438 -8.555 -2.416 1 90.81 339 LEU B CA 1
ATOM 5666 C C . LEU B 1 339 ? -27.562 -8.164 -1.227 1 90.81 339 LEU B C 1
ATOM 5668 O O . LEU B 1 339 ? -27.547 -8.859 -0.208 1 90.81 339 LEU B O 1
ATOM 5672 N N . ALA B 1 340 ? -26.891 -7.004 -1.352 1 91 340 ALA B N 1
ATOM 5673 C CA . ALA B 1 340 ? -25.938 -6.59 -0.334 1 91 340 ALA B CA 1
ATOM 5674 C C . ALA B 1 340 ? -26.641 -6.078 0.917 1 91 340 ALA B C 1
ATOM 5676 O O . ALA B 1 340 ? -26.203 -6.352 2.039 1 91 340 ALA B O 1
ATOM 5677 N N . PHE B 1 341 ? -27.734 -5.312 0.736 1 90.94 341 PHE B N 1
ATOM 5678 C CA . PHE B 1 341 ? -28.391 -4.648 1.86 1 90.94 341 PHE B CA 1
ATOM 5679 C C . PHE B 1 341 ? -29.656 -5.391 2.268 1 90.94 341 PHE B C 1
ATOM 5681 O O . PHE B 1 341 ? -30.25 -5.098 3.311 1 90.94 341 PHE B O 1
ATOM 5688 N N . SER B 1 342 ? -30.141 -6.371 1.447 1 89.56 342 SER B N 1
ATOM 5689 C CA . SER B 1 342 ? -31.328 -7.195 1.707 1 89.56 342 SER B CA 1
ATOM 5690 C C . SER B 1 342 ? -32.594 -6.344 1.803 1 89.56 342 SER B C 1
ATOM 5692 O O . SER B 1 342 ? -33.438 -6.578 2.662 1 89.56 342 SER B O 1
ATOM 5694 N N . VAL B 1 343 ? -32.688 -5.23 1.115 1 91.31 343 VAL B N 1
ATOM 5695 C CA . VAL B 1 343 ? -33.875 -4.375 0.921 1 91.31 343 VAL B CA 1
ATOM 5696 C C . VAL B 1 343 ? -33.969 -3.953 -0.544 1 91.31 343 VAL B C 1
ATOM 5698 O O . VAL B 1 343 ? -32.969 -4.07 -1.293 1 91.31 343 VAL B O 1
ATOM 5701 N N . PRO B 1 344 ? -35.125 -3.527 -0.966 1 93.56 344 PRO B N 1
ATOM 5702 C CA . PRO B 1 344 ? -35.219 -3.066 -2.352 1 93.56 344 PRO B CA 1
ATOM 5703 C C . PRO B 1 344 ? -34.219 -1.949 -2.678 1 93.56 344 PRO B C 1
ATOM 5705 O O . PRO B 1 344 ? -33.938 -1.118 -1.819 1 93.56 344 PRO B O 1
ATOM 5708 N N . ALA B 1 345 ? -33.812 -1.943 -3.928 1 95.12 345 ALA B N 1
ATOM 5709 C CA . ALA B 1 345 ? -32.812 -0.984 -4.375 1 95.12 345 ALA B CA 1
ATOM 5710 C C . ALA B 1 345 ? -33.281 0.45 -4.145 1 95.12 345 ALA B C 1
ATOM 5712 O O . ALA B 1 345 ? -32.469 1.329 -3.828 1 95.12 345 ALA B O 1
ATOM 5713 N N . ARG B 1 346 ? -34.5 0.694 -4.289 1 95.38 346 ARG B N 1
ATOM 5714 C CA . ARG B 1 346 ? -35.062 2.035 -4.141 1 95.38 346 ARG B CA 1
ATOM 5715 C C . ARG B 1 346 ? -34.844 2.562 -2.725 1 95.38 346 ARG B C 1
ATOM 5717 O O . ARG B 1 346 ? -34.625 3.76 -2.527 1 95.38 346 ARG B O 1
ATOM 5724 N N . GLU B 1 347 ? -34.906 1.705 -1.75 1 93.69 347 GLU B N 1
ATOM 5725 C CA . GLU B 1 347 ? -34.688 2.092 -0.359 1 93.69 347 GLU B CA 1
ATOM 5726 C C . GLU B 1 347 ? -33.219 2.439 -0.11 1 93.69 347 GLU B C 1
ATOM 5728 O O . GLU B 1 347 ? -32.906 3.377 0.633 1 93.69 347 GLU B O 1
ATOM 5733 N N . VAL B 1 348 ? -32.344 1.679 -0.749 1 94.25 348 VAL B N 1
ATOM 5734 C CA . VAL B 1 348 ? -30.922 1.965 -0.65 1 94.25 348 VAL B CA 1
ATOM 5735 C C . VAL B 1 348 ? -30.625 3.33 -1.267 1 94.25 348 VAL B C 1
ATOM 5737 O O . VAL B 1 348 ? -29.953 4.164 -0.651 1 94.25 348 VAL B O 1
ATOM 5740 N N . ASP B 1 349 ? -31.234 3.576 -2.414 1 95.06 349 ASP B N 1
ATOM 5741 C CA . ASP B 1 349 ? -31 4.816 -3.148 1 95.06 349 ASP B CA 1
ATOM 5742 C C . ASP B 1 349 ? -31.578 6.016 -2.4 1 95.06 349 ASP B C 1
ATOM 5744 O O . ASP B 1 349 ? -31.031 7.117 -2.465 1 95.06 349 ASP B O 1
ATOM 5748 N N . ARG B 1 350 ? -32.625 5.82 -1.755 1 94.62 350 ARG B N 1
ATOM 5749 C CA . ARG B 1 350 ? -33.219 6.891 -0.974 1 94.62 350 ARG B CA 1
ATOM 5750 C C . ARG B 1 350 ? -32.25 7.434 0.064 1 94.62 350 ARG B C 1
ATOM 5752 O O . ARG B 1 350 ? -32.219 8.641 0.316 1 94.62 350 ARG B O 1
ATOM 5759 N N . VAL B 1 351 ? -31.469 6.602 0.621 1 93.94 351 VAL B N 1
ATOM 5760 C CA . VAL B 1 351 ? -30.516 6.992 1.666 1 93.94 351 VAL B CA 1
ATOM 5761 C C . VAL B 1 351 ? -29.25 7.535 1.034 1 93.94 351 VAL B C 1
ATOM 5763 O O . VAL B 1 351 ? -28.828 8.656 1.335 1 93.94 351 VAL B O 1
ATOM 5766 N N . PHE B 1 352 ? -28.672 6.816 0.075 1 95.56 352 PHE B N 1
ATOM 5767 C CA . PHE B 1 352 ? -27.312 7.094 -0.389 1 95.56 352 PHE B CA 1
ATOM 5768 C C . PHE B 1 352 ? -27.312 8.203 -1.432 1 95.56 352 PHE B C 1
ATOM 5770 O O . PHE B 1 352 ? -26.266 8.766 -1.744 1 95.56 352 PHE B O 1
ATOM 5777 N N . LYS B 1 353 ? -28.484 8.594 -1.948 1 94.81 353 LYS B N 1
ATOM 5778 C CA . LYS B 1 353 ? -28.531 9.648 -2.959 1 94.81 353 LYS B CA 1
ATOM 5779 C C . LYS B 1 353 ? -29.125 10.93 -2.383 1 94.81 353 LYS B C 1
ATOM 5781 O O . LYS B 1 353 ? -29.344 11.906 -3.109 1 94.81 353 LYS B O 1
ATOM 5786 N N . SER B 1 354 ? -29.328 10.938 -1.116 1 94.31 354 SER B N 1
ATOM 5787 C CA . SER B 1 354 ? -30 12.078 -0.497 1 94.31 354 SER B CA 1
ATOM 5788 C C . SER B 1 354 ? -29.047 13.258 -0.33 1 94.31 354 SER B C 1
ATOM 5790 O O . SER B 1 354 ? -29.469 14.414 -0.419 1 94.31 354 SER B O 1
ATOM 5792 N N . GLN B 1 355 ? -27.797 13 -0.003 1 93.38 355 GLN B N 1
ATOM 5793 C CA . GLN B 1 355 ? -26.797 14.047 0.178 1 93.38 355 GLN B CA 1
ATOM 5794 C C . GLN B 1 355 ? -26.234 14.508 -1.164 1 93.38 355 GLN B C 1
ATOM 5796 O O . GLN B 1 355 ? -25.531 13.75 -1.845 1 93.38 355 GLN B O 1
ATOM 5801 N N . ASN B 1 356 ? -26.406 15.766 -1.497 1 91.44 356 ASN B N 1
ATOM 5802 C CA . ASN B 1 356 ? -26.047 16.25 -2.822 1 91.44 356 ASN B CA 1
ATOM 5803 C C . ASN B 1 356 ? -24.719 17 -2.795 1 91.44 356 ASN B C 1
ATOM 5805 O O . ASN B 1 356 ? -24.188 17.375 -3.844 1 91.44 356 ASN B O 1
ATOM 5809 N N . GLU B 1 357 ? -24.188 17.219 -1.606 1 93.31 357 GLU B N 1
ATOM 5810 C CA . GLU B 1 357 ? -22.906 17.891 -1.488 1 93.31 357 GLU B CA 1
ATOM 5811 C C . GLU B 1 357 ? -21.75 16.938 -1.796 1 93.31 357 GLU B C 1
ATOM 5813 O O . GLU B 1 357 ? -21.906 15.719 -1.693 1 93.31 357 GLU B O 1
ATOM 5818 N N . GLU B 1 358 ? -20.656 17.578 -2.141 1 92.31 358 GLU B N 1
ATOM 5819 C CA . GLU B 1 358 ? -19.438 16.797 -2.393 1 92.31 358 GLU B CA 1
ATOM 5820 C C . GLU B 1 358 ? -18.391 17.062 -1.323 1 92.31 358 GLU B C 1
ATOM 5822 O O . GLU B 1 358 ? -17.984 18.203 -1.105 1 92.31 358 GLU B O 1
ATOM 5827 N N . TYR B 1 359 ? -18.047 16.094 -0.603 1 94.25 359 TYR B N 1
ATOM 5828 C CA . TYR B 1 359 ? -16.891 16.016 0.286 1 94.25 359 TYR B CA 1
ATOM 5829 C C . TYR B 1 359 ? -17.172 16.719 1.606 1 94.25 359 TYR B C 1
ATOM 5831 O O . TYR B 1 359 ? -16.734 16.266 2.666 1 94.25 359 TYR B O 1
ATOM 5839 N N . PHE B 1 360 ? -17.734 17.938 1.6 1 97.25 360 PHE B N 1
ATOM 5840 C CA . PHE B 1 360 ? -18.062 18.609 2.852 1 97.25 360 PHE B CA 1
ATOM 5841 C C . PHE B 1 360 ? -19.578 18.75 3.01 1 97.25 360 PHE B C 1
ATOM 5843 O O . PHE B 1 360 ? -20.266 19.078 2.047 1 97.25 360 PHE B O 1
ATOM 5850 N N . PHE B 1 361 ? -20.016 18.547 4.285 1 97.12 361 PHE B N 1
ATOM 5851 C CA . PHE B 1 361 ? -21.438 18.547 4.645 1 97.12 361 PHE B CA 1
ATOM 5852 C C . PHE B 1 361 ? -21.672 19.406 5.883 1 97.12 361 PHE B C 1
ATOM 5854 O O . PHE B 1 361 ? -20.734 19.703 6.625 1 97.12 361 PHE B O 1
ATOM 5861 N N . PRO B 1 362 ? -22.938 19.719 6.082 1 95.94 362 PRO B N 1
ATOM 5862 C CA . PRO B 1 362 ? -23.25 20.156 7.441 1 95.94 362 PRO B CA 1
ATOM 5863 C C . PRO B 1 362 ? -22.953 19.094 8.492 1 95.94 362 PRO B C 1
ATOM 5865 O O . PRO B 1 362 ? -23.172 17.906 8.25 1 95.94 362 PRO B O 1
ATOM 5868 N N . GLY B 1 363 ? -22.422 19.484 9.594 1 95.75 363 GLY B N 1
ATOM 5869 C CA . GLY B 1 363 ? -22.062 18.547 10.641 1 95.75 363 GLY B CA 1
ATOM 5870 C C . GLY B 1 363 ? -23.25 18.109 11.484 1 95.75 363 GLY B C 1
ATOM 5871 O O . GLY B 1 363 ? -24.375 18.547 11.25 1 95.75 363 GLY B O 1
ATOM 5872 N N . PRO B 1 364 ? -22.984 17.125 12.344 1 93.62 364 PRO B N 1
ATOM 5873 C CA . PRO B 1 364 ? -24.047 16.641 13.219 1 93.62 364 PRO B CA 1
ATOM 5874 C C . PRO B 1 364 ? -24.562 17.719 14.18 1 93.62 364 PRO B C 1
ATOM 5876 O O . PRO B 1 364 ? -23.797 18.578 14.617 1 93.62 364 PRO B O 1
ATOM 5879 N N . ARG B 1 365 ? -25.797 17.797 14.367 1 78.5 365 ARG B N 1
ATOM 5880 C CA . ARG B 1 365 ? -26.406 18.734 15.297 1 78.5 365 ARG B CA 1
ATOM 5881 C C . ARG B 1 365 ? -26.156 18.312 16.75 1 78.5 365 ARG B C 1
ATOM 5883 O O . ARG B 1 365 ? -26.172 17.125 17.062 1 78.5 365 ARG B O 1
ATOM 5890 N N . SER B 1 366 ? -25.094 18.984 17.438 1 58.75 366 SER B N 1
ATOM 5891 C CA . SER B 1 366 ? -24.781 18.75 18.844 1 58.75 366 SER B CA 1
ATOM 5892 C C . SER B 1 366 ? -26.047 18.469 19.656 1 58.75 366 SER B C 1
ATOM 5894 O O . SER B 1 366 ? -26.922 19.328 19.75 1 58.75 366 SER B O 1
ATOM 5896 N N . THR B 1 367 ? -26.625 17.375 19.547 1 43.69 367 THR B N 1
ATOM 5897 C CA . THR B 1 367 ? -27.391 17.188 20.766 1 43.69 367 THR B CA 1
ATOM 5898 C C . THR B 1 367 ? -26.484 17.156 21.984 1 43.69 367 THR B C 1
ATOM 5900 O O . THR B 1 367 ? -25.469 16.469 22 1 43.69 367 THR B O 1
ATOM 5903 N N . GLN B 1 368 ? -26.344 18.156 22.781 1 36.66 368 GLN B N 1
ATOM 5904 C CA . GLN B 1 368 ? -25.609 18.328 24.031 1 36.66 368 GLN B CA 1
ATOM 5905 C C . GLN B 1 368 ? -25.5 17.016 24.812 1 36.66 368 GLN B C 1
ATOM 5907 O O . GLN B 1 368 ? -25.266 17.016 26.016 1 36.66 368 GLN B O 1
ATOM 5912 N N . GLN B 1 369 ? -25.953 15.828 24.5 1 34.62 369 GLN B N 1
ATOM 5913 C CA . GLN B 1 369 ? -25.688 14.938 25.609 1 34.62 369 GLN B CA 1
ATOM 5914 C C . GLN B 1 369 ? -24.203 14.57 25.688 1 34.62 369 GLN B C 1
ATOM 5916 O O . GLN B 1 369 ? -23.609 14.195 24.672 1 34.62 369 GLN B O 1
ATOM 5921 N N . GLU B 1 370 ? -23.328 15.008 26.688 1 34.06 370 GLU B N 1
ATOM 5922 C CA . GLU B 1 370 ? -22.016 14.805 27.281 1 34.06 370 GLU B CA 1
ATOM 5923 C C . GLU B 1 370 ? -21.656 13.32 27.312 1 34.06 370 GLU B C 1
ATOM 5925 O O . GLU B 1 370 ? -21.703 12.688 28.375 1 34.06 370 GLU B O 1
ATOM 5930 N N . GLU B 1 371 ? -22.094 12.359 26.609 1 34.03 371 GLU B N 1
ATOM 5931 C CA . GLU B 1 371 ? -21.594 11.094 27.141 1 34.03 371 GLU B CA 1
ATOM 5932 C C . GLU B 1 371 ? -20.078 10.977 26.953 1 34.03 371 GLU B C 1
ATOM 5934 O O . GLU B 1 371 ? -19.531 11.453 25.953 1 34.03 371 GLU B O 1
ATOM 5939 N N . GLY B 1 372 ? -19.188 10.727 28.078 1 30.78 372 GLY B N 1
ATOM 5940 C CA . GLY B 1 372 ? -17.812 10.461 28.453 1 30.78 372 GLY B CA 1
ATOM 5941 C C . GLY B 1 372 ? -17.141 9.43 27.562 1 30.78 372 GLY B C 1
ATOM 5942 O O . GLY B 1 372 ? -17.297 8.227 27.781 1 30.78 372 GLY B O 1
ATOM 5943 N N . GLY B 1 373 ? -17.078 9.539 26.359 1 31.64 373 GLY B N 1
ATOM 5944 C CA . GLY B 1 373 ? -16.438 8.5 25.562 1 31.64 373 GLY B CA 1
ATOM 5945 C C . GLY B 1 373 ? -14.961 8.344 25.875 1 31.64 373 GLY B C 1
ATOM 5946 O O . GLY B 1 373 ? -14.336 9.258 26.406 1 31.64 373 GLY B O 1
ATOM 5947 N N . GLU B 1 374 ? -14.461 7.145 26.141 1 31.56 374 GLU B N 1
ATOM 5948 C CA . GLU B 1 374 ? -13.141 6.637 26.516 1 31.56 374 GLU B CA 1
ATOM 5949 C C . GLU B 1 374 ? -12.07 7.098 25.516 1 31.56 374 GLU B C 1
ATOM 5951 O O . GLU B 1 374 ? -12.297 7.078 24.312 1 31.56 374 GLU B O 1
ATOM 5956 N N . ARG B 1 375 ? -11.109 8.008 25.922 1 28.33 375 ARG B N 1
ATOM 5957 C CA . ARG B 1 375 ? -9.875 8.57 25.375 1 28.33 375 ARG B CA 1
ATOM 5958 C C . ARG B 1 375 ? -8.938 7.461 24.922 1 28.33 375 ARG B C 1
ATOM 5960 O O . ARG B 1 375 ? -8.539 6.605 25.719 1 28.33 375 ARG B O 1
ATOM 5967 N N . ALA B 1 376 ? -8.938 6.973 23.812 1 26.12 376 ALA B N 1
ATOM 5968 C CA . ALA B 1 376 ? -7.867 6.059 23.406 1 26.12 376 ALA B CA 1
ATOM 5969 C C . ALA B 1 376 ? -6.527 6.785 23.328 1 26.12 376 ALA B C 1
ATOM 5971 O O . ALA B 1 376 ? -6.355 7.691 22.516 1 26.12 376 ALA B O 1
ATOM 5972 N N . TYR B 1 377 ? -5.742 6.977 24.531 1 20.53 377 TYR B N 1
ATOM 5973 C CA . TYR B 1 377 ? -4.336 7.359 24.578 1 20.53 377 TYR B CA 1
ATOM 5974 C C . TYR B 1 377 ? -3.484 6.383 23.766 1 20.53 377 TYR B C 1
ATOM 5976 O O . TYR B 1 377 ? -3.49 5.18 24.031 1 20.53 377 TYR B O 1
ATOM 5984 N N . ALA B 1 378 ? -3.486 6.262 22.578 1 19.3 378 ALA B N 1
ATOM 5985 C CA . ALA B 1 378 ? -2.268 5.641 22.078 1 19.3 378 ALA B CA 1
ATOM 5986 C C . ALA B 1 378 ? -1.12 6.645 22.016 1 19.3 378 ALA B C 1
ATOM 5988 O O . ALA B 1 378 ? -1.326 7.812 21.688 1 19.3 378 ALA B O 1
#

Nearest PDB structures (foldseek):
  3smh-assembly2_E  TM=9.437E-01  e=1.177E-39  Arachis hypogaea
  3s7e-assembly1_A  TM=9.390E-01  e=1.198E-38  Arachis hypogaea
  7u1j-assembly1_A  TM=9.567E-01  e=1.013E-35  Pisum sativum
  7u1j-assembly2_B  TM=9.516E-01  e=3.289E-34  Pisum sativum
  1dgw-assembly1_A  TM=9.491E-01  e=1.580E-13  Canavalia ensiformis

pLDDT: mean 83.57, std 20.34, range [18.56, 98.5]

Radius of gyration: 30.86 Å; Cα contacts (8 Å, |Δi|>4): 1879; chains: 2; bounding box: 81×94×60 Å

Solvent-accessible surface area (backbone atoms only — not comparable to full-atom values): 38975 Å² total; per-residue (Å²): 120,65,69,54,74,60,82,70,84,67,91,65,89,66,80,58,52,29,50,37,49,37,40,48,57,42,52,44,28,21,30,36,41,51,32,24,30,18,22,32,35,41,33,39,28,69,36,34,29,40,30,40,36,38,54,48,98,92,37,73,49,41,33,41,39,42,58,39,24,35,40,67,43,60,34,32,42,37,33,33,37,32,21,64,25,82,77,44,48,27,32,32,42,31,45,34,39,33,62,38,25,66,49,40,71,53,82,44,27,64,45,28,16,76,51,47,35,17,42,65,68,26,49,54,60,54,51,50,23,35,46,28,64,45,57,56,70,62,51,50,51,54,53,61,61,15,69,55,49,52,61,41,80,44,51,72,67,54,48,49,63,72,45,66,85,34,39,56,63,67,55,85,65,65,78,75,71,87,77,67,62,64,70,59,43,40,43,47,78,61,90,17,73,72,44,76,57,95,25,25,39,33,26,44,46,46,31,86,78,34,49,58,30,40,79,65,25,28,23,42,35,38,36,42,26,28,49,32,7,18,44,39,38,26,28,30,66,49,21,31,36,42,33,37,26,73,37,40,35,30,34,37,44,31,50,37,72,42,74,71,74,76,71,82,85,90,72,70,83,71,71,72,50,73,37,81,43,64,46,81,38,34,59,73,39,70,54,74,42,54,44,64,33,39,32,32,44,34,22,29,78,84,31,45,22,29,35,42,29,49,20,40,54,30,72,89,45,47,78,45,37,68,40,22,63,72,15,63,70,76,74,50,53,55,69,55,43,24,67,73,68,72,43,61,38,67,63,53,46,57,61,55,62,61,40,73,45,69,56,35,34,83,32,81,75,81,63,82,74,79,73,83,72,81,74,75,79,121,119,66,67,54,70,61,76,78,72,59,86,70,60,35,80,56,56,31,51,41,50,38,40,47,57,40,53,44,29,22,30,36,53,47,33,24,31,49,22,32,34,40,34,38,28,68,35,34,28,40,30,41,36,37,57,45,100,94,39,79,48,40,34,42,40,43,58,39,25,34,41,68,43,60,53,60,42,35,33,33,38,34,23,67,24,82,76,43,48,27,32,34,43,30,44,35,38,32,75,79,41,81,50,42,70,53,82,45,26,68,63,36,14,76,52,52,54,21,58,67,70,75,50,54,63,69,55,52,22,63,74,65,70,45,59,56,69,62,51,49,52,61,53,62,60,34,69,52,47,53,62,41,81,46,51,72,68,56,49,49,63,72,45,65,85,34,40,57,62,66,52,85,64,65,81,75,68,88,78,71,60,63,68,60,44,39,43,47,78,60,90,17,72,71,45,76,60,96,26,24,38,33,27,45,46,48,30,87,77,33,46,58,29,40,77,64,26,28,24,43,35,38,36,42,28,28,49,32,7,17,45,37,40,26,26,30,13,32,20,29,35,42,34,37,26,73,36,41,34,31,32,37,41,30,31,38,73,46,74,75,76,78,72,82,90,87,75,70,85,73,75,61,50,52,36,56,45,62,45,80,39,33,58,75,40,70,53,74,45,52,24,42,33,39,35,32,43,33,21,29,80,85,31,44,22,30,36,41,29,50,20,41,52,30,71,88,45,46,77,46,36,68,34,15,64,74,14,62,70,76,68,52,52,55,65,56,44,22,69,34,34,68,44,61,37,69,62,55,45,57,43,57,61,51,19,75,43,70,56,34,32,65,31,48,77,78,65,79,76,79,77,84,71,82,78,73,82,115

InterPro domains:
  IPR006045 Cupin 1 [PF00190] (186-341)
  IPR006045 Cupin 1 [SM00835] (11-140)
  IPR006045 Cupin 1 [SM00835] (186-349)
  IPR011051 RmlC-like cupin domain superfamily [SSF51182] (13-174)
  IPR011051 RmlC-like cupin domain superfamily [SSF51182] (186-369)
  IPR014710 RmlC-like jelly roll fold [G3DSA:2.60.120.10] (4-167)
  IPR014710 RmlC-like jelly roll fold [G3DSA:2.60.120.10] (178-366)
  IPR050253 Seed Storage and Functional Proteins [PTHR31189] (12-365)

Sequence (756 aa):
MKEDQRKYQRGGVVRIENYRIGFLEANPNAFIAPVHLDADCVFFVSTGKPTVTLLREEKRETFNLVEGDILNIPAGTPVYIVNRDEQEKLFIVKLINPVSLPGRFEPFYGAGGENPESFYKAFSWEVLSAAFKRERDELERLFRQQKRGSIVKASRQQVQELSRHAQGSGGTIWPFGPETRSSGPFNLFRDHTAQSNRYGRLYEANPSDHKSLQDLNLMISFANITKGAMSAPFYNSRATKIAFVVKGEGSLEMACPHIKSEQGRAGQQDKPDIERVTGQLRRGVVFVVPAGHPVTTIASGNSNLQIVCFEVNAEGNVRYPLAGKRNIVTEMENVAKELAFSVPAREVDRVFKSQNEEYFFPGPRSTQQEEGGERAYAMKEDQRKYQRGGVVRIENYRIGFLEANPNAFIAPVHLDADCVFFVSTGKPTVTLLREEKRETFNLVEGDILNIPAGTPVYIVNRDEQEKLFIVKLINPVSLPGRFEPFYGAGGENPESFYKAFSWEVLSAAFKRERDELERLFRQQKRGSIVKASRQQVQELSRHAQGSGGTIWPFGPETRSSGPFNLFRDHTAQSNRYGRLYEANPSDHKSLQDLNLMISFANITKGAMSAPFYNSRATKIAFVVKGEGSLEMACPHIKSEQGRAGQQDKPDIERVTGQLRRGVVFVVPAGHPVTTIASGNSNLQIVCFEVNAEGNVRYPLAGKRNIVTEMENVAKELAFSVPAREVDRVFKSQNEEYFFPGPRSTQQEEGGERAYA

Organism: Cannabis sativa (NCBI:txid3483)

Foldseek 3Di:
DDWDWDQDPDPDPPLCNQKTKTKDKADAQKKFAKKFKQWKKKKAWQAFWKWKWWDDPNDIAIETEGHQKIAIDDHGIIMMMTGLDRHDITMMMMMIGHDPDRNDMDMAGQQAAVAPAHVVVVDDLVVVCVVVVDDSVVVCCRRHVHPDHSMDHDDNVRSCVSCVPHHYAPPDPVPPDDPPQDSGMHGQPPPQWDDDDPFWTKTKDACVNGVNCVVQLKMKMKIKGFAQKKFFWKFKQFWKKKKFWAAAKWKKKKWDFDDPDPPDDDDDPPPRDTDIDMDIDHHGDIDMDGGPMIMMIGGHNPGIIMMMIMIHNNVVMDMAGCAEQRHPLVPDDQVCCCVVVVDGSVVVCVPRNVHHGPGMGRHDDPPVPPDPDDPPPD/DDFDWDQPPDPDPDVCQQKIKTKDKADAQKKFAKKFKQWKKKKAWQAFWKWKWWDDDNDIAIETEGHQKIAIDDHPIIMMMTGLDHHDMTMMMMMIGHDPDRNDMDMAGCAAAVAPAHPVVVDDLVVVCVVVVDHSVVVCCRRHVGHDHSMDHDDNVRSCVSCVPHHYAPPDPVPPDDPPQDSGMHGQPPPQWDDDDPFWTKTKDACVNGVNCVVQQKMKMKIKGFAQKKFFWKFKQAWKKKKFWAAAKWKKKKWDFDDPPPPDDDDDPPPTDIDIDMDIDHHGDIDMDGGPMIMMIGGHNPGITMMMIMIHNRVVMDMAGCAEQRHPLVPDDQVCCCVVVVDGSVVVCVPRRVHHGHGMGRHDDPPPPPDPPDPPPD